Protein AF-A0A563W325-F1 (afdb_monomer_lite)

Structure (mmCIF, N/CA/C/O backbone):
data_AF-A0A563W325-F1
#
_entry.id   AF-A0A563W325-F1
#
loop_
_atom_site.group_PDB
_atom_site.id
_atom_site.type_symbol
_atom_site.label_atom_id
_atom_site.label_alt_id
_atom_site.label_comp_id
_atom_site.label_asym_id
_atom_site.label_entity_id
_atom_site.label_seq_id
_atom_site.pdbx_PDB_ins_code
_atom_site.Cartn_x
_atom_site.Cartn_y
_atom_site.Cartn_z
_atom_site.occupancy
_atom_site.B_iso_or_equiv
_atom_site.auth_seq_id
_atom_site.auth_comp_id
_atom_site.auth_asym_id
_atom_site.auth_atom_id
_atom_site.pdbx_PDB_model_num
ATOM 1 N N . MET A 1 1 ? 19.792 -27.790 6.513 1.00 76.44 1 MET A N 1
ATOM 2 C CA . MET A 1 1 ? 19.371 -27.644 7.933 1.00 76.44 1 MET A CA 1
ATOM 3 C C . MET A 1 1 ? 17.947 -28.186 8.114 1.00 76.44 1 MET A C 1
ATOM 5 O O . MET A 1 1 ? 17.279 -28.364 7.105 1.00 76.44 1 MET A O 1
ATOM 9 N N . PHE A 1 2 ? 17.485 -28.473 9.342 1.00 84.38 2 PHE A N 1
ATOM 10 C CA . PHE A 1 2 ? 16.088 -28.865 9.609 1.00 84.38 2 PHE A CA 1
ATOM 11 C C . PHE A 1 2 ? 15.359 -27.809 10.449 1.00 84.38 2 PHE A C 1
ATOM 13 O O . PHE A 1 2 ? 15.937 -27.273 11.396 1.00 84.38 2 PHE A O 1
ATOM 20 N N . PHE A 1 3 ? 14.090 -27.552 10.127 1.00 85.94 3 PHE A N 1
ATOM 21 C CA . PHE A 1 3 ? 13.253 -26.525 10.755 1.00 85.94 3 PHE A CA 1
ATOM 22 C C . PHE A 1 3 ? 11.962 -27.135 11.283 1.00 85.94 3 PHE A C 1
ATOM 24 O O . PHE A 1 3 ? 11.280 -27.853 10.560 1.00 85.94 3 PHE A O 1
ATOM 31 N N . ASN A 1 4 ? 11.581 -26.851 12.524 1.00 88.19 4 ASN A N 1
ATOM 32 C CA . ASN A 1 4 ? 10.280 -27.293 13.028 1.00 88.19 4 ASN A CA 1
ATOM 33 C C . ASN A 1 4 ? 9.125 -26.484 12.396 1.00 88.19 4 ASN A C 1
ATOM 35 O O . ASN A 1 4 ? 9.337 -25.465 11.743 1.00 88.19 4 ASN A O 1
ATOM 39 N N . SER A 1 5 ? 7.874 -26.894 12.629 1.00 86.44 5 SER A N 1
ATOM 40 C CA . SER A 1 5 ? 6.701 -26.227 12.028 1.00 86.44 5 SER A CA 1
ATOM 41 C C . SER A 1 5 ? 6.563 -24.734 12.372 1.00 86.44 5 SER A C 1
ATOM 43 O O . SER A 1 5 ? 6.086 -23.970 11.539 1.00 86.44 5 SER A O 1
ATOM 45 N N . LYS A 1 6 ? 6.986 -24.287 13.564 1.00 88.50 6 LYS A N 1
ATOM 46 C CA . LYS A 1 6 ? 6.944 -22.858 13.931 1.00 88.50 6 LYS A CA 1
ATOM 47 C C . LYS A 1 6 ? 8.026 -22.061 13.207 1.00 88.50 6 LYS A C 1
ATOM 49 O O . LYS A 1 6 ? 7.766 -20.949 12.754 1.00 88.50 6 LYS A O 1
ATOM 54 N N . GLU A 1 7 ? 9.221 -22.632 13.087 1.00 89.75 7 GLU A N 1
ATOM 55 C CA . GLU A 1 7 ? 10.321 -22.033 12.327 1.00 89.75 7 GLU A CA 1
ATOM 56 C C . GLU A 1 7 ? 9.954 -21.939 10.842 1.00 89.75 7 GLU A C 1
ATOM 58 O O . GLU A 1 7 ? 10.023 -20.854 10.275 1.00 89.75 7 GLU A O 1
ATOM 63 N N . ALA A 1 8 ? 9.458 -23.025 10.241 1.00 89.62 8 ALA A N 1
ATOM 64 C CA . ALA A 1 8 ? 9.031 -23.048 8.842 1.00 89.62 8 ALA A CA 1
ATOM 65 C C . ALA A 1 8 ? 7.929 -22.017 8.545 1.00 89.62 8 ALA A C 1
ATOM 67 O O . ALA A 1 8 ? 8.023 -21.288 7.559 1.00 89.62 8 ALA A O 1
ATOM 68 N N . ALA A 1 9 ? 6.927 -21.896 9.425 1.00 89.25 9 ALA A N 1
ATOM 69 C CA . ALA A 1 9 ? 5.876 -20.879 9.327 1.00 89.25 9 ALA A CA 1
ATOM 70 C C . ALA A 1 9 ? 6.456 -19.455 9.346 1.00 89.25 9 ALA A C 1
ATOM 72 O O . ALA A 1 9 ? 6.133 -18.625 8.501 1.00 89.25 9 ALA A O 1
ATOM 73 N N . THR A 1 10 ? 7.379 -19.192 10.273 1.00 89.94 10 THR A N 1
ATOM 74 C CA . THR A 1 10 ? 8.023 -17.878 10.426 1.00 89.94 10 THR A CA 1
ATOM 75 C C . THR A 1 10 ? 8.882 -17.510 9.213 1.00 89.94 10 THR A C 1
ATOM 77 O O . THR A 1 10 ? 8.867 -16.363 8.769 1.00 89.94 10 THR A O 1
ATOM 80 N N . ILE A 1 11 ? 9.626 -18.476 8.669 1.00 90.25 11 ILE A N 1
ATOM 81 C CA . ILE A 1 11 ? 10.543 -18.259 7.545 1.00 90.25 11 ILE A CA 1
ATOM 82 C C . ILE A 1 11 ? 9.772 -18.031 6.240 1.00 90.25 11 ILE A C 1
ATOM 84 O O . ILE A 1 11 ? 10.097 -17.119 5.480 1.00 90.25 11 ILE A O 1
ATOM 88 N N . THR A 1 12 ? 8.745 -18.845 5.989 1.00 89.44 12 THR A N 1
ATOM 89 C CA . THR A 1 12 ? 8.011 -18.845 4.713 1.00 89.44 12 THR A CA 1
ATOM 90 C C . THR A 1 12 ? 6.871 -17.832 4.677 1.00 89.44 12 THR A C 1
ATOM 92 O O . THR A 1 12 ? 6.481 -17.416 3.593 1.00 89.44 12 THR A O 1
ATOM 95 N N . GLY A 1 13 ? 6.352 -17.413 5.837 1.00 87.88 13 GLY A N 1
ATOM 96 C CA . GLY A 1 13 ? 5.132 -16.608 5.949 1.00 87.88 13 GLY A CA 1
ATOM 97 C C . GLY A 1 13 ? 3.847 -17.438 6.047 1.00 87.88 13 GLY A C 1
ATOM 98 O O . GLY A 1 13 ? 2.776 -16.874 6.255 1.00 87.88 13 GLY A O 1
ATOM 99 N N . CYS A 1 14 ? 3.936 -18.768 5.957 1.00 89.38 14 CYS A N 1
ATOM 100 C CA . CYS A 1 14 ? 2.781 -19.652 6.085 1.00 89.38 14 CYS A CA 1
ATOM 101 C C . CYS A 1 14 ? 2.236 -19.682 7.520 1.00 89.38 14 CYS A C 1
ATOM 103 O O . CYS A 1 14 ? 2.979 -19.669 8.500 1.00 89.38 14 CYS A O 1
ATOM 105 N N . THR A 1 15 ? 0.925 -19.851 7.665 1.00 89.31 15 THR A N 1
ATOM 106 C CA . THR A 1 15 ? 0.300 -20.192 8.949 1.00 89.31 15 THR A CA 1
ATOM 107 C C . THR A 1 15 ? 0.536 -21.663 9.306 1.00 89.31 15 THR A C 1
ATOM 109 O O . THR A 1 15 ? 0.674 -22.527 8.438 1.00 89.31 15 THR A O 1
ATOM 112 N N . LEU A 1 16 ? 0.495 -22.000 10.601 1.00 84.88 16 LEU A N 1
ATOM 113 C CA . LEU A 1 16 ? 0.600 -23.398 11.052 1.00 84.88 16 LEU A CA 1
ATOM 114 C C . LEU A 1 16 ? -0.499 -24.296 10.458 1.00 84.88 16 LEU A C 1
ATOM 116 O O . LEU A 1 16 ? -0.255 -25.472 10.193 1.00 84.88 16 LEU A O 1
ATOM 120 N N . ARG A 1 17 ? -1.693 -23.737 10.218 1.00 84.19 17 ARG A N 1
ATOM 121 C CA . ARG A 1 17 ? -2.815 -24.454 9.603 1.00 84.19 17 ARG A CA 1
ATOM 122 C C . ARG A 1 17 ? -2.556 -24.753 8.127 1.00 84.19 17 ARG A C 1
ATOM 124 O O . ARG A 1 17 ? -2.838 -25.866 7.697 1.00 84.19 17 ARG A O 1
ATOM 131 N N . GLN A 1 18 ? -1.983 -23.805 7.380 1.00 89.31 18 GLN A N 1
ATOM 132 C CA . GLN A 1 18 ? -1.550 -24.043 5.997 1.00 89.31 18 GLN A CA 1
ATOM 133 C C . GLN A 1 18 ? -0.506 -25.160 5.939 1.00 89.31 18 GLN A C 1
ATOM 135 O O . GLN A 1 18 ? -0.686 -26.112 5.189 1.00 89.31 18 GLN A O 1
ATOM 140 N N . LEU A 1 19 ? 0.516 -25.121 6.801 1.00 88.00 19 LEU A N 1
ATOM 141 C CA . LEU A 1 19 ? 1.545 -26.168 6.849 1.00 88.00 19 LEU A CA 1
ATOM 142 C C . LEU A 1 19 ? 0.989 -27.561 7.172 1.00 88.00 19 LEU A C 1
ATOM 144 O O . LEU A 1 19 ? 1.502 -28.564 6.677 1.00 88.00 19 LEU A O 1
ATOM 148 N N . GLN A 1 20 ? -0.027 -27.646 8.032 1.00 83.12 20 GLN A N 1
ATOM 149 C CA . GLN A 1 20 ? -0.707 -28.910 8.303 1.00 83.12 20 GLN A CA 1
ATOM 150 C C . GLN A 1 20 ? -1.493 -29.381 7.073 1.00 83.12 20 GLN A C 1
ATOM 152 O O . GLN A 1 20 ? -1.298 -30.505 6.618 1.00 83.12 20 GLN A O 1
ATOM 157 N N . TYR A 1 21 ? -2.338 -28.511 6.520 1.00 87.06 21 TYR A N 1
ATOM 158 C CA . TYR A 1 21 ? -3.203 -28.837 5.390 1.00 87.06 21 TYR A CA 1
ATOM 159 C C . TYR A 1 21 ? -2.402 -29.252 4.146 1.00 87.06 21 TYR A C 1
ATOM 161 O O . TYR A 1 21 ? -2.703 -30.261 3.518 1.00 87.06 21 TYR A O 1
ATOM 169 N N . TRP A 1 22 ? -1.330 -28.531 3.815 1.00 92.25 22 TRP A N 1
ATOM 170 C CA . TRP A 1 22 ? -0.494 -28.823 2.645 1.00 92.25 22 TRP A CA 1
ATOM 171 C C . TRP A 1 22 ? 0.265 -30.142 2.772 1.00 92.25 22 TRP A C 1
ATOM 173 O O . TRP A 1 22 ? 0.494 -30.818 1.773 1.00 92.25 22 TRP A O 1
ATOM 183 N N . ARG A 1 23 ? 0.591 -30.552 3.999 1.00 86.56 23 ARG A N 1
ATOM 184 C CA . ARG A 1 23 ? 1.178 -31.865 4.279 1.00 86.56 23 ARG A CA 1
ATOM 185 C C . ARG A 1 23 ? 0.163 -32.988 4.113 1.00 86.56 23 ARG A C 1
ATOM 187 O O . ARG A 1 23 ? 0.471 -33.993 3.486 1.00 86.56 23 ARG A O 1
ATOM 194 N N . GLU A 1 24 ? -1.052 -32.804 4.630 1.00 83.38 24 GLU A N 1
ATOM 195 C CA . GLU A 1 24 ? -2.164 -33.750 4.440 1.00 83.38 24 GLU A CA 1
ATOM 196 C C . GLU A 1 24 ? -2.524 -33.918 2.955 1.00 83.38 24 GLU A C 1
ATOM 198 O O . GLU A 1 24 ? -2.957 -34.990 2.541 1.00 83.38 24 GLU A O 1
ATOM 203 N N . LYS A 1 25 ? -2.310 -32.872 2.148 1.00 86.56 25 LYS A N 1
ATOM 204 C CA . LYS A 1 25 ? -2.499 -32.879 0.691 1.00 86.56 25 LYS A CA 1
ATOM 205 C C . LYS A 1 25 ? -1.260 -33.286 -0.115 1.00 86.56 25 LYS A C 1
ATOM 207 O O . LYS A 1 25 ? -1.350 -33.328 -1.334 1.00 86.56 25 LYS A O 1
ATOM 212 N N . GLY A 1 26 ? -0.136 -33.599 0.532 1.00 84.50 26 GLY A N 1
ATOM 213 C CA . GLY A 1 26 ? 1.071 -34.100 -0.137 1.00 84.50 26 GLY A CA 1
ATOM 214 C C . GLY A 1 26 ? 1.904 -33.056 -0.891 1.00 84.50 26 GLY A C 1
ATOM 215 O O . GLY A 1 26 ? 2.835 -33.436 -1.589 1.00 84.50 26 GLY A O 1
ATOM 216 N N . VAL A 1 27 ? 1.630 -31.756 -0.730 1.00 84.69 27 VAL A N 1
ATOM 217 C CA . VAL A 1 27 ? 2.386 -30.667 -1.388 1.00 84.69 27 VAL A CA 1
ATOM 218 C C . VAL A 1 27 ? 3.845 -30.642 -0.919 1.00 84.69 27 VAL A C 1
ATOM 220 O O . VAL A 1 27 ? 4.765 -30.374 -1.690 1.00 84.69 27 VAL A O 1
ATOM 223 N N . VAL A 1 28 ? 4.050 -30.924 0.371 1.00 81.62 28 VAL A N 1
ATOM 224 C CA . VAL A 1 28 ? 5.362 -31.065 1.004 1.00 81.62 28 VAL A CA 1
ATOM 225 C C . VAL A 1 28 ? 5.306 -32.256 1.953 1.00 81.62 28 VAL A C 1
ATOM 227 O O . VAL A 1 28 ? 4.466 -32.289 2.858 1.00 81.62 28 VAL A O 1
ATOM 230 N N . VAL A 1 29 ? 6.202 -33.225 1.755 1.00 74.19 29 VAL A N 1
ATOM 231 C CA . VAL A 1 29 ? 6.312 -34.430 2.588 1.00 74.19 29 VAL A CA 1
ATOM 232 C C . VAL A 1 29 ? 7.607 -34.342 3.412 1.00 74.19 29 VAL A C 1
ATOM 234 O O . VAL A 1 29 ? 8.683 -34.615 2.886 1.00 74.19 29 VAL A O 1
ATOM 237 N N . PRO A 1 30 ? 7.530 -33.927 4.688 1.00 64.38 30 PRO A N 1
ATOM 238 C CA . PRO A 1 30 ? 8.704 -33.714 5.531 1.00 64.38 30 PRO A CA 1
ATOM 239 C C . PRO A 1 30 ? 9.444 -35.023 5.849 1.00 64.38 30 PRO A C 1
ATOM 241 O O . PRO A 1 30 ? 8.833 -36.073 6.027 1.00 64.38 30 PRO A O 1
ATOM 244 N N . THR A 1 31 ? 10.772 -34.948 5.947 1.00 60.09 31 THR A N 1
ATOM 245 C CA . THR A 1 31 ? 11.681 -36.102 5.788 1.00 60.09 31 THR A CA 1
ATOM 246 C C . THR A 1 31 ? 11.890 -36.976 7.039 1.00 60.09 31 THR A C 1
ATOM 248 O O . THR A 1 31 ? 12.531 -38.018 6.932 1.00 60.09 31 THR A O 1
ATOM 251 N N . VAL A 1 32 ? 11.397 -36.607 8.233 1.00 54.53 32 VAL A N 1
ATOM 252 C CA . VAL A 1 32 ? 11.633 -37.392 9.469 1.00 54.53 32 VAL A CA 1
ATOM 253 C C . VAL A 1 32 ? 10.373 -37.519 10.331 1.00 54.53 32 VAL A C 1
ATOM 255 O O . VAL A 1 32 ? 9.931 -36.543 10.936 1.00 54.53 32 VAL A O 1
ATOM 258 N N . ASP A 1 33 ? 9.864 -38.749 10.448 1.00 44.62 33 ASP A N 1
ATOM 259 C CA . ASP A 1 33 ? 8.904 -39.180 11.471 1.00 44.62 33 ASP A CA 1
ATOM 260 C C . ASP A 1 33 ? 9.676 -39.765 12.667 1.00 44.62 33 ASP A C 1
ATOM 262 O O . ASP A 1 33 ? 10.185 -40.884 12.617 1.00 44.62 33 ASP A O 1
ATOM 266 N N . ALA A 1 34 ? 9.780 -39.023 13.772 1.00 40.25 34 ALA A N 1
ATOM 267 C CA . ALA A 1 34 ? 10.269 -39.598 15.023 1.00 40.25 34 ALA A CA 1
ATOM 268 C C . ALA A 1 34 ? 9.132 -40.394 15.689 1.00 40.25 34 ALA A C 1
ATOM 270 O O . ALA A 1 34 ? 8.145 -39.827 16.161 1.00 40.25 34 ALA A O 1
ATOM 271 N N . THR A 1 35 ? 9.266 -41.719 15.727 1.00 42.12 35 THR A N 1
ATOM 272 C CA . THR A 1 35 ? 8.334 -42.646 16.380 1.00 42.12 35 THR A CA 1
ATOM 273 C C . THR A 1 35 ? 8.244 -42.373 17.887 1.00 42.12 35 THR A C 1
ATOM 275 O O . THR A 1 35 ? 9.104 -42.787 18.662 1.00 42.12 35 THR A O 1
ATOM 278 N N . GLY A 1 36 ? 7.188 -41.680 18.317 1.00 38.97 36 GLY A N 1
ATOM 279 C CA . GLY A 1 36 ? 6.878 -41.394 19.720 1.00 38.97 36 GLY A CA 1
ATOM 280 C C . GLY A 1 36 ? 5.625 -40.522 19.835 1.00 38.97 36 GLY A C 1
ATOM 281 O O . GLY A 1 36 ? 5.270 -39.834 18.886 1.00 38.97 36 GLY A O 1
ATOM 282 N N . ARG A 1 37 ? 4.921 -40.560 20.976 1.00 40.62 37 ARG A N 1
ATOM 283 C CA . ARG A 1 37 ? 3.548 -40.027 21.202 1.00 40.62 37 ARG A CA 1
ATOM 284 C C . ARG A 1 37 ? 3.355 -38.496 21.054 1.00 40.62 37 ARG A C 1
ATOM 286 O O . ARG A 1 37 ? 2.342 -37.968 21.497 1.00 40.62 37 ARG A O 1
ATOM 293 N N . GLY A 1 38 ? 4.273 -37.793 20.392 1.00 45.91 38 GLY A N 1
ATOM 294 C CA . GLY A 1 38 ? 4.117 -36.425 19.899 1.00 45.91 38 GLY A CA 1
ATOM 295 C C . GLY A 1 38 ? 4.854 -36.278 18.565 1.00 45.91 38 GLY A C 1
ATOM 296 O O . GLY A 1 38 ? 6.080 -36.330 18.537 1.00 45.91 38 GLY A O 1
ATOM 297 N N . ARG A 1 39 ? 4.116 -36.135 17.454 1.00 55.19 39 ARG A N 1
ATOM 298 C CA . ARG A 1 39 ? 4.682 -36.028 16.096 1.00 55.19 39 ARG A CA 1
ATOM 299 C C . ARG A 1 39 ? 5.432 -34.701 15.929 1.00 55.19 39 ARG A C 1
ATOM 301 O O . ARG A 1 39 ? 4.818 -33.675 15.641 1.00 55.19 39 ARG A O 1
ATOM 308 N N . SER A 1 40 ? 6.749 -34.713 16.105 1.00 59.94 40 SER A N 1
ATOM 309 C CA . SER A 1 40 ? 7.615 -33.584 15.747 1.00 59.94 40 SER A CA 1
ATOM 310 C C . SER A 1 40 ? 7.905 -33.630 14.252 1.00 59.94 40 SER A C 1
ATOM 312 O O . SER A 1 40 ? 8.486 -34.598 13.778 1.00 59.94 40 SER A O 1
ATOM 314 N N . VAL A 1 41 ? 7.492 -32.594 13.518 1.00 74.50 41 VAL A N 1
ATOM 315 C CA . VAL A 1 41 ? 7.656 -32.517 12.060 1.00 74.50 41 VAL A CA 1
ATOM 316 C C . VAL A 1 41 ? 8.676 -31.457 11.676 1.00 74.50 41 VAL A C 1
ATOM 318 O O . VAL A 1 41 ? 8.581 -30.313 12.139 1.00 74.50 41 VAL A O 1
ATOM 321 N N . PHE A 1 42 ? 9.606 -31.856 10.807 1.00 83.38 42 PHE A N 1
ATOM 322 C CA . PHE A 1 42 ? 10.752 -31.064 10.378 1.00 83.38 42 PHE A CA 1
ATOM 323 C C . PHE A 1 42 ? 10.786 -30.858 8.863 1.00 83.38 42 PHE A C 1
ATOM 325 O O . PHE A 1 42 ? 10.540 -31.792 8.110 1.00 83.38 42 PHE A O 1
ATOM 332 N N . TYR A 1 43 ? 11.143 -29.649 8.443 1.00 86.00 43 TYR A N 1
ATOM 333 C CA . TYR A 1 43 ? 11.256 -29.213 7.054 1.00 86.00 43 TYR A CA 1
ATOM 334 C C . TYR A 1 43 ? 12.725 -28.991 6.695 1.00 86.00 43 TYR A C 1
ATOM 336 O O . TYR A 1 43 ? 13.497 -28.497 7.520 1.00 86.00 43 TYR A O 1
ATOM 344 N N . THR A 1 44 ? 13.104 -29.349 5.477 1.00 87.88 44 THR A N 1
ATOM 345 C CA . THR A 1 44 ? 14.393 -29.040 4.846 1.00 87.88 44 THR A CA 1
ATOM 346 C C . THR A 1 44 ? 14.375 -27.647 4.212 1.00 87.88 44 THR A C 1
ATOM 348 O O . THR A 1 44 ? 13.336 -26.996 4.156 1.00 87.88 44 THR A O 1
ATOM 351 N N . GLU A 1 45 ? 15.515 -27.160 3.720 1.00 86.00 45 GLU A N 1
ATOM 352 C CA . GLU A 1 45 ? 15.554 -25.901 2.956 1.00 86.00 45 GLU A CA 1
ATOM 353 C C . GLU A 1 45 ? 14.746 -26.005 1.653 1.00 86.00 45 GLU A C 1
ATOM 355 O O . GLU A 1 45 ? 14.006 -25.081 1.323 1.00 86.00 45 GLU A O 1
ATOM 360 N N . ASP A 1 46 ? 14.791 -27.158 0.989 1.00 89.06 46 ASP A N 1
ATOM 361 C CA . ASP A 1 46 ? 14.026 -27.458 -0.226 1.00 89.06 46 ASP A CA 1
ATOM 362 C C . ASP A 1 46 ? 12.510 -27.399 0.021 1.00 89.06 46 ASP A C 1
ATOM 364 O O . ASP A 1 46 ? 11.734 -26.858 -0.782 1.00 89.06 46 ASP A O 1
ATOM 368 N N . ASP A 1 47 ? 12.085 -27.890 1.188 1.00 90.62 47 ASP A N 1
ATOM 369 C CA . ASP A 1 47 ? 10.705 -27.763 1.640 1.00 90.62 47 ASP A CA 1
ATOM 370 C C . ASP A 1 47 ? 10.327 -26.289 1.818 1.00 90.62 47 ASP A C 1
ATOM 372 O O . ASP A 1 47 ? 9.266 -25.872 1.357 1.00 90.62 47 ASP A O 1
ATOM 376 N N . LEU A 1 48 ? 11.195 -25.469 2.425 1.00 92.00 48 LEU A N 1
ATOM 377 C CA . LEU A 1 48 ? 10.938 -24.033 2.590 1.00 92.00 48 LEU A CA 1
ATOM 378 C C . LEU A 1 48 ? 10.819 -23.305 1.244 1.00 92.00 48 LEU A C 1
ATOM 380 O O . LEU A 1 48 ? 9.960 -22.435 1.112 1.00 92.00 48 LEU A O 1
ATOM 384 N N . VAL A 1 49 ? 11.619 -23.674 0.236 1.00 91.50 49 VAL A N 1
ATOM 385 C CA . VAL A 1 49 ? 11.496 -23.127 -1.129 1.00 91.50 49 VAL A CA 1
ATOM 386 C C . VAL A 1 49 ? 10.131 -23.475 -1.719 1.00 91.50 49 VAL A C 1
ATOM 388 O O . VAL A 1 49 ? 9.428 -22.586 -2.199 1.00 91.50 49 VAL A O 1
ATOM 391 N N . SER A 1 50 ? 9.713 -24.739 -1.613 1.00 94.00 50 SER A N 1
ATOM 392 C CA . SER A 1 50 ? 8.399 -25.187 -2.097 1.00 94.00 50 SER A CA 1
ATOM 393 C C . SER A 1 50 ? 7.249 -24.451 -1.400 1.00 94.00 50 SER A C 1
ATOM 395 O O . SER A 1 50 ? 6.324 -23.975 -2.056 1.00 94.00 50 SER A O 1
ATOM 397 N N . LEU A 1 51 ? 7.330 -24.307 -0.074 1.00 94.06 51 LEU A N 1
ATOM 398 C CA . LEU A 1 51 ? 6.348 -23.584 0.734 1.00 94.06 51 LEU A CA 1
ATOM 399 C C . LEU A 1 51 ? 6.278 -22.098 0.365 1.00 94.06 51 LEU A C 1
ATOM 401 O O . LEU A 1 51 ? 5.185 -21.547 0.278 1.00 94.06 51 LEU A O 1
ATOM 405 N N . SER A 1 52 ? 7.417 -21.444 0.126 1.00 93.12 52 SER A N 1
ATOM 406 C CA . SER A 1 52 ? 7.447 -20.032 -0.269 1.00 93.12 52 SER A CA 1
ATOM 407 C C . SER A 1 52 ? 6.932 -19.788 -1.683 1.00 93.12 52 SER A C 1
ATOM 409 O O . SER A 1 52 ? 6.312 -18.755 -1.916 1.00 93.12 52 SER A O 1
ATOM 411 N N . VAL A 1 53 ? 7.148 -20.718 -2.616 1.00 92.31 53 VAL A N 1
ATOM 412 C CA . VAL A 1 53 ? 6.524 -20.634 -3.945 1.00 92.31 53 VAL A CA 1
ATOM 413 C C . VAL A 1 53 ? 5.010 -20.809 -3.829 1.00 92.31 53 VAL A C 1
ATOM 415 O O . VAL A 1 53 ? 4.279 -19.990 -4.373 1.00 92.31 53 VAL A O 1
ATOM 418 N N . MET A 1 54 ? 4.525 -21.787 -3.056 1.00 94.94 54 MET A N 1
ATOM 419 C CA . MET A 1 54 ? 3.085 -21.946 -2.792 1.00 94.94 54 MET A CA 1
ATOM 420 C C . MET A 1 54 ? 2.461 -20.700 -2.161 1.00 94.94 54 MET A C 1
ATOM 422 O O . MET A 1 54 ? 1.413 -20.245 -2.609 1.00 94.94 54 MET A O 1
ATOM 426 N N . GLU A 1 55 ? 3.105 -20.139 -1.134 1.00 93.50 55 GLU A N 1
ATOM 427 C CA . GLU A 1 55 ? 2.647 -18.913 -0.471 1.00 93.50 55 GLU A CA 1
ATOM 428 C C . GLU A 1 55 ? 2.546 -17.754 -1.460 1.00 93.50 55 GLU A C 1
ATOM 430 O O . GLU A 1 55 ? 1.520 -17.080 -1.506 1.00 93.50 55 GLU A O 1
ATOM 435 N N . TYR A 1 56 ? 3.568 -17.583 -2.302 1.00 90.94 56 TYR A N 1
ATOM 436 C CA . TYR A 1 56 ? 3.576 -16.566 -3.343 1.00 90.94 56 TYR A CA 1
ATOM 437 C C . TYR A 1 56 ? 2.426 -16.753 -4.343 1.00 90.94 56 TYR A C 1
ATOM 439 O O . TYR A 1 56 ? 1.682 -15.806 -4.588 1.00 90.94 56 TYR A O 1
ATOM 447 N N . LEU A 1 57 ? 2.245 -17.961 -4.885 1.00 89.75 57 LEU A N 1
ATOM 448 C CA . LEU A 1 57 ? 1.217 -18.253 -5.890 1.00 89.75 57 LEU A CA 1
ATOM 449 C C . LEU A 1 57 ? -0.201 -18.018 -5.358 1.00 89.75 57 LEU A C 1
ATOM 451 O O . LEU A 1 57 ? -1.012 -17.384 -6.028 1.00 89.75 57 LEU A O 1
ATOM 455 N N . LEU A 1 58 ? -0.473 -18.447 -4.126 1.00 90.31 58 LEU A N 1
ATOM 456 C CA . LEU A 1 58 ? -1.750 -18.183 -3.462 1.00 90.31 58 LEU A CA 1
ATOM 457 C C . LEU A 1 58 ? -1.948 -16.686 -3.194 1.00 90.31 58 LEU A C 1
ATOM 459 O O . LEU A 1 58 ? -3.036 -16.158 -3.400 1.00 90.31 58 LEU A O 1
ATOM 463 N N . SER A 1 59 ? -0.893 -15.976 -2.774 1.00 84.81 59 SER A N 1
ATOM 464 C CA . SER A 1 59 ? -0.956 -14.521 -2.564 1.00 84.81 59 SER A CA 1
ATOM 465 C C . SER A 1 59 ? -1.195 -13.736 -3.859 1.00 84.81 59 SER A C 1
ATOM 467 O O . SER A 1 59 ? -1.727 -12.630 -3.816 1.00 84.81 59 SER A O 1
ATOM 469 N N . ALA A 1 60 ? -0.829 -14.319 -5.004 1.00 83.50 60 ALA A N 1
ATOM 470 C CA . ALA A 1 60 ? -1.066 -13.765 -6.330 1.00 83.50 60 ALA A CA 1
ATOM 471 C C . ALA A 1 60 ? -2.493 -14.029 -6.852 1.00 83.50 60 ALA A C 1
ATOM 473 O O . ALA A 1 60 ? -2.820 -13.589 -7.952 1.00 83.50 60 ALA A O 1
ATOM 474 N N . GLY A 1 61 ? -3.339 -14.711 -6.070 1.00 83.81 61 GLY A N 1
ATOM 475 C CA . GLY A 1 61 ? -4.753 -14.932 -6.378 1.00 83.81 61 GLY A CA 1
ATOM 476 C C . GLY A 1 61 ? -5.073 -16.276 -7.030 1.00 83.81 61 GLY A C 1
ATOM 477 O O . GLY A 1 61 ? -6.220 -16.476 -7.420 1.00 83.81 61 GLY A O 1
ATOM 478 N N . LEU A 1 62 ? -4.104 -17.193 -7.142 1.00 86.88 62 LEU A N 1
ATOM 479 C CA . LEU A 1 62 ? -4.383 -18.562 -7.584 1.00 86.88 62 LEU A CA 1
ATOM 480 C C . LEU A 1 62 ? -5.096 -19.351 -6.490 1.00 86.88 62 LEU A C 1
ATOM 482 O O . LEU A 1 62 ? -4.806 -19.189 -5.300 1.00 86.88 62 LEU A O 1
ATOM 486 N N . ASP A 1 63 ? -5.988 -20.252 -6.894 1.00 90.94 63 ASP A N 1
ATOM 487 C CA . ASP A 1 63 ? -6.567 -21.205 -5.960 1.00 90.94 63 ASP A CA 1
ATOM 488 C C . ASP A 1 63 ? -5.552 -22.288 -5.538 1.00 90.94 63 ASP A C 1
ATOM 490 O O . ASP A 1 63 ? -4.397 -22.337 -5.972 1.00 90.94 63 ASP A O 1
ATOM 494 N N . PHE A 1 64 ? -5.968 -23.174 -4.632 1.00 91.62 64 PHE A N 1
ATOM 495 C CA . PHE A 1 64 ? -5.081 -24.211 -4.114 1.00 91.62 64 PHE A CA 1
ATOM 496 C C . PHE A 1 64 ? -4.605 -25.214 -5.179 1.00 91.62 64 PHE A C 1
ATOM 498 O O . PHE A 1 64 ? -3.433 -25.582 -5.163 1.00 91.62 64 PHE A O 1
ATOM 505 N N . GLN A 1 65 ? -5.480 -25.678 -6.076 1.00 90.75 65 GLN A N 1
ATOM 506 C CA . GLN A 1 65 ? -5.110 -26.654 -7.111 1.00 90.75 65 GLN A CA 1
ATOM 507 C C . GLN A 1 65 ? -4.222 -26.012 -8.174 1.00 90.75 65 GLN A C 1
ATOM 509 O O . GLN A 1 65 ? -3.251 -26.615 -8.633 1.00 90.75 65 GLN A O 1
ATOM 514 N N . GLU A 1 66 ? -4.518 -24.764 -8.507 1.00 91.44 66 GLU A N 1
ATOM 515 C CA . GLU A 1 66 ? -3.726 -23.939 -9.404 1.00 91.44 66 GLU A CA 1
ATOM 516 C C . GLU A 1 66 ? -2.319 -23.684 -8.864 1.00 91.44 66 GLU A C 1
ATOM 518 O O . GLU A 1 66 ? -1.336 -23.881 -9.578 1.00 91.44 66 GLU A O 1
ATOM 523 N N . ALA A 1 67 ? -2.200 -23.316 -7.586 1.00 92.81 67 ALA A N 1
ATOM 524 C CA . ALA A 1 67 ? -0.908 -23.107 -6.944 1.00 92.81 67 ALA A CA 1
ATOM 525 C C . ALA A 1 67 ? -0.076 -24.400 -6.883 1.00 92.81 67 ALA A C 1
ATOM 527 O O . ALA A 1 67 ? 1.128 -24.362 -7.143 1.00 92.81 67 ALA A O 1
ATOM 528 N N . VAL A 1 68 ? -0.706 -25.548 -6.593 1.00 93.31 68 VAL A N 1
ATOM 529 C CA . VAL A 1 68 ? -0.032 -26.860 -6.627 1.00 93.31 68 VAL A CA 1
ATOM 530 C C . VAL A 1 68 ? 0.461 -27.175 -8.038 1.00 93.31 68 VAL A C 1
ATOM 532 O O . VAL A 1 68 ? 1.637 -27.488 -8.215 1.00 93.31 68 VAL A O 1
ATOM 535 N N . SER A 1 69 ? -0.401 -27.013 -9.043 1.00 91.25 69 SER A N 1
ATOM 536 C CA . SER A 1 69 ? -0.053 -27.250 -10.449 1.00 91.25 69 SER A CA 1
ATOM 537 C C . SER A 1 69 ? 1.088 -26.336 -10.907 1.00 91.25 69 SER A C 1
ATOM 539 O O . SER A 1 69 ? 2.022 -26.785 -11.568 1.00 91.25 69 SER A O 1
ATOM 541 N N . GLY A 1 70 ? 1.062 -25.064 -10.497 1.00 91.06 70 GLY A N 1
ATOM 542 C CA . GLY A 1 70 ? 2.128 -24.102 -10.761 1.00 91.06 70 GLY A CA 1
ATOM 543 C C . GLY A 1 70 ? 3.453 -24.500 -10.110 1.00 91.06 70 GLY A C 1
ATOM 544 O O . GLY A 1 70 ? 4.488 -24.489 -10.773 1.00 91.06 70 GLY A O 1
ATOM 545 N N . LEU A 1 71 ? 3.442 -24.915 -8.838 1.00 93.31 71 LEU A N 1
ATOM 546 C CA . LEU A 1 71 ? 4.642 -25.414 -8.158 1.00 93.31 71 LEU A CA 1
ATOM 547 C C . LEU A 1 71 ? 5.241 -26.627 -8.885 1.00 93.31 71 LEU A C 1
ATOM 549 O O . LEU A 1 71 ? 6.456 -26.688 -9.080 1.00 93.31 71 LEU A O 1
ATOM 553 N N . GLU A 1 72 ? 4.409 -27.596 -9.263 1.00 92.06 72 GLU A N 1
ATOM 554 C CA . GLU A 1 72 ? 4.847 -28.804 -9.967 1.00 92.06 72 GLU A CA 1
ATOM 555 C C . GLU A 1 72 ? 5.415 -28.485 -11.352 1.00 92.06 72 GLU A C 1
ATOM 557 O O . GLU A 1 72 ? 6.469 -29.012 -11.717 1.00 92.06 72 GLU A O 1
ATOM 562 N N . ALA A 1 73 ? 4.772 -27.580 -12.093 1.00 90.94 73 ALA A N 1
ATOM 563 C CA . ALA A 1 73 ? 5.258 -27.116 -13.386 1.00 90.94 73 ALA A CA 1
ATOM 564 C C . ALA A 1 73 ? 6.643 -26.465 -13.262 1.00 90.94 73 ALA A C 1
ATOM 566 O O . ALA A 1 73 ? 7.555 -26.821 -14.005 1.00 90.94 73 ALA A O 1
ATOM 567 N N . VAL A 1 74 ? 6.841 -25.595 -12.266 1.00 90.44 74 VAL A N 1
ATOM 568 C CA . VAL A 1 74 ? 8.131 -24.922 -12.047 1.00 90.44 74 VAL A CA 1
ATOM 569 C C . VAL A 1 74 ? 9.214 -25.924 -11.644 1.00 90.44 74 VAL A C 1
ATOM 571 O O . VAL A 1 74 ? 10.328 -25.858 -12.160 1.00 90.44 74 VAL A O 1
ATOM 574 N N . LYS A 1 75 ? 8.898 -26.890 -10.770 1.00 91.19 75 LYS A N 1
ATOM 575 C CA . LYS A 1 75 ? 9.826 -27.978 -10.403 1.00 91.19 75 LYS A CA 1
ATOM 576 C C . LYS A 1 75 ? 10.217 -28.843 -11.602 1.00 91.19 75 LYS A C 1
ATOM 578 O O . LYS A 1 75 ? 11.336 -29.344 -11.654 1.00 91.19 75 LYS A O 1
ATOM 583 N N . LYS A 1 76 ? 9.293 -29.046 -12.543 1.00 90.00 76 LYS A N 1
ATOM 584 C CA . LYS A 1 76 ? 9.531 -29.819 -13.765 1.00 90.00 76 LYS A CA 1
ATOM 585 C C . LYS A 1 76 ? 10.385 -29.049 -14.774 1.00 90.00 76 LYS A C 1
ATOM 587 O O . LYS A 1 76 ? 11.234 -29.653 -15.422 1.00 90.00 76 LYS A O 1
ATOM 592 N N . GLU A 1 77 ? 10.143 -27.751 -14.928 1.00 88.69 77 GLU A N 1
ATOM 593 C CA . GLU A 1 77 ? 10.842 -26.901 -15.897 1.00 88.69 77 GLU A CA 1
ATOM 594 C C . GLU A 1 77 ? 12.243 -26.481 -15.424 1.00 88.69 77 GLU A C 1
ATOM 596 O O . GLU A 1 77 ? 13.144 -26.285 -16.242 1.00 88.69 77 GLU A O 1
ATOM 601 N N . GLU A 1 78 ? 12.455 -26.386 -14.109 1.00 87.50 78 GLU A N 1
ATOM 602 C CA . GLU A 1 78 ? 13.737 -26.017 -13.512 1.00 87.50 78 GLU A CA 1
ATOM 603 C C . GLU A 1 78 ? 14.304 -27.140 -12.629 1.00 87.50 78 GLU A C 1
ATOM 605 O O . GLU A 1 78 ? 14.001 -27.205 -11.436 1.00 87.50 78 GLU A O 1
ATOM 610 N N . PRO A 1 79 ? 15.178 -28.008 -13.175 1.00 83.69 79 PRO A N 1
ATOM 611 C CA . PRO A 1 79 ? 15.847 -29.053 -12.403 1.00 83.69 79 PRO A CA 1
ATOM 612 C C . PRO A 1 79 ? 16.675 -28.510 -11.231 1.00 83.69 79 PRO A C 1
ATOM 614 O O . PRO A 1 79 ? 16.841 -29.199 -10.225 1.00 83.69 79 PRO A O 1
ATOM 617 N N . GLU A 1 80 ? 17.167 -27.269 -11.326 1.00 83.88 80 GLU A N 1
ATOM 618 C CA . GLU A 1 80 ? 17.872 -26.582 -10.243 1.00 83.88 80 GLU A CA 1
ATOM 619 C C . GLU A 1 80 ? 16.940 -25.712 -9.381 1.00 83.88 80 GLU A C 1
ATOM 621 O O . GLU A 1 80 ? 17.373 -24.719 -8.800 1.00 83.88 80 GLU A O 1
ATOM 626 N N . PHE A 1 81 ? 15.653 -26.059 -9.263 1.00 84.25 81 PHE A N 1
ATOM 627 C CA . PHE A 1 81 ? 14.647 -25.285 -8.517 1.00 84.25 81 PHE A CA 1
ATOM 628 C C . PHE A 1 81 ? 15.111 -24.886 -7.102 1.00 84.25 81 PHE A C 1
ATOM 630 O O . PHE A 1 81 ? 14.863 -23.772 -6.626 1.00 84.25 81 PHE A O 1
ATOM 637 N N . PHE A 1 82 ? 15.848 -25.782 -6.447 1.00 86.00 82 PHE A N 1
ATOM 638 C CA . PHE A 1 82 ? 16.373 -25.598 -5.097 1.00 86.00 82 PHE A CA 1
ATOM 639 C C . PHE A 1 82 ? 17.716 -24.845 -5.039 1.00 86.00 82 PHE A C 1
ATOM 641 O O . PHE A 1 82 ? 18.159 -24.483 -3.952 1.00 86.00 82 PHE A O 1
ATOM 648 N N . ASN A 1 83 ? 18.358 -24.554 -6.178 1.00 81.94 83 ASN A N 1
ATOM 649 C CA . ASN A 1 83 ? 19.632 -23.840 -6.240 1.00 81.94 83 ASN A CA 1
ATOM 650 C C . ASN A 1 83 ? 19.439 -22.322 -6.019 1.00 81.94 83 ASN A C 1
ATOM 652 O O . ASN A 1 83 ? 18.834 -21.642 -6.855 1.00 81.94 83 ASN A O 1
ATOM 656 N N . PRO A 1 84 ? 20.021 -21.733 -4.956 1.00 73.88 84 PRO A N 1
ATOM 657 C CA . PRO A 1 84 ? 19.885 -20.303 -4.670 1.00 73.88 84 PRO A CA 1
ATOM 658 C C . PRO A 1 84 ? 20.555 -19.373 -5.690 1.00 73.88 84 PRO A C 1
ATOM 660 O O . PRO A 1 84 ? 20.306 -18.167 -5.667 1.00 73.88 84 PRO A O 1
ATOM 663 N N . SER A 1 85 ? 21.424 -19.903 -6.555 1.00 73.06 85 SER A N 1
ATOM 664 C CA . SER A 1 85 ? 22.125 -19.140 -7.593 1.00 73.06 85 SER A CA 1
ATOM 665 C C . SER A 1 85 ? 21.346 -19.008 -8.902 1.00 73.06 85 SER A C 1
ATOM 667 O O . SER A 1 85 ? 21.822 -18.314 -9.803 1.00 73.06 85 SER A O 1
ATOM 669 N N . GLN A 1 86 ? 20.165 -19.623 -9.025 1.00 73.12 86 GLN A N 1
ATOM 670 C CA . GLN A 1 86 ? 19.370 -19.504 -10.244 1.00 73.12 86 GLN A CA 1
ATOM 671 C C . GLN A 1 86 ? 18.943 -18.045 -10.489 1.00 73.12 86 GLN A C 1
ATOM 673 O O . GLN A 1 86 ? 18.778 -17.251 -9.556 1.00 73.12 86 GLN A O 1
ATOM 678 N N . THR A 1 87 ? 18.725 -17.696 -11.758 1.00 72.62 87 THR A N 1
ATOM 679 C CA . THR A 1 87 ? 18.250 -16.361 -12.161 1.00 72.62 87 THR A CA 1
ATOM 680 C C . THR A 1 87 ? 16.984 -16.368 -13.016 1.00 72.62 87 THR A C 1
ATOM 682 O O . THR A 1 87 ? 16.469 -15.281 -13.305 1.00 72.62 87 THR A O 1
ATOM 685 N N . LYS A 1 88 ? 16.471 -17.546 -13.406 1.00 73.69 88 LYS A N 1
ATOM 686 C CA . LYS A 1 88 ? 15.279 -17.654 -14.254 1.00 73.69 88 LYS A CA 1
ATOM 687 C C . LYS A 1 88 ? 14.051 -17.055 -13.583 1.00 73.69 88 LYS A C 1
ATOM 689 O O . LYS A 1 88 ? 13.835 -17.175 -12.371 1.00 73.69 88 LYS A O 1
ATOM 694 N N . LYS A 1 89 ? 13.236 -16.429 -14.417 1.00 84.44 89 LYS A N 1
ATOM 695 C CA . LYS A 1 89 ? 11.938 -15.875 -14.067 1.00 84.44 89 LYS A CA 1
ATOM 696 C C . LYS A 1 89 ? 10.899 -16.575 -14.924 1.00 84.44 89 LYS A C 1
ATOM 698 O O . LYS A 1 89 ? 11.151 -16.805 -16.101 1.00 84.44 89 LYS A O 1
ATOM 703 N N . PHE A 1 90 ? 9.751 -16.858 -14.340 1.00 86.81 90 PHE A N 1
ATOM 704 C CA . PHE A 1 90 ? 8.641 -17.510 -15.008 1.00 86.81 90 PHE A CA 1
ATOM 705 C C . PHE A 1 90 ? 7.429 -16.586 -15.034 1.00 86.81 90 PHE A C 1
ATOM 707 O O . PHE A 1 90 ? 7.257 -15.751 -14.143 1.00 86.81 90 PHE A O 1
ATOM 714 N N . SER A 1 91 ? 6.599 -16.725 -16.053 1.00 88.75 91 SER A N 1
ATOM 715 C CA . SER A 1 91 ? 5.254 -16.171 -16.125 1.00 88.75 91 SER A CA 1
ATOM 716 C C . SER A 1 91 ? 4.257 -17.314 -15.996 1.00 88.75 91 SER A C 1
ATOM 718 O O . SER A 1 91 ? 4.388 -18.347 -16.648 1.00 88.75 91 SER A O 1
ATOM 720 N N . ILE A 1 92 ? 3.254 -17.124 -15.146 1.00 88.81 92 ILE A N 1
ATOM 721 C CA . ILE A 1 92 ? 2.067 -17.974 -15.122 1.00 88.81 92 ILE A CA 1
ATOM 722 C C . ILE A 1 92 ? 0.929 -17.158 -15.715 1.00 88.81 92 ILE A C 1
ATOM 724 O O . ILE A 1 92 ? 0.648 -16.049 -15.257 1.00 88.81 92 ILE A O 1
ATOM 728 N N . SER A 1 93 ? 0.302 -17.698 -16.748 1.00 85.81 93 SER A N 1
ATOM 729 C CA . SER A 1 93 ? -0.803 -17.061 -17.461 1.00 85.81 93 SER A CA 1
ATOM 730 C C . SER A 1 93 ? -1.963 -18.033 -17.569 1.00 85.81 93 SER A C 1
ATOM 732 O O . SER A 1 93 ? -1.751 -19.242 -17.656 1.00 85.81 93 SER A O 1
ATOM 734 N N . ARG A 1 94 ? -3.188 -17.508 -17.551 1.00 82.75 94 ARG A N 1
ATOM 735 C CA . ARG A 1 94 ? -4.388 -18.311 -17.774 1.00 82.75 94 ARG A CA 1
ATOM 736 C C . ARG A 1 94 ? -4.724 -18.296 -19.262 1.00 82.75 94 ARG A C 1
ATOM 738 O O . ARG A 1 94 ? -4.747 -17.240 -19.886 1.00 82.75 94 ARG A O 1
ATOM 745 N N . ASN A 1 95 ? -4.967 -19.465 -19.833 1.00 75.69 95 ASN A N 1
ATOM 746 C CA . ASN A 1 95 ? -5.460 -19.593 -21.192 1.00 75.69 95 ASN A CA 1
ATOM 747 C C . ASN A 1 95 ? -6.950 -19.226 -21.223 1.00 75.69 95 ASN A C 1
ATOM 749 O O . ASN A 1 95 ? -7.760 -19.774 -20.480 1.00 75.69 95 ASN A O 1
ATOM 753 N N . LEU A 1 96 ? -7.317 -18.301 -22.107 1.00 71.38 96 LEU A N 1
ATOM 754 C CA . LEU A 1 96 ? -8.690 -17.817 -22.265 1.00 71.38 96 LEU A CA 1
ATOM 755 C C . LEU A 1 96 ? -9.690 -18.856 -22.762 1.00 71.38 96 LEU A C 1
ATOM 757 O O . LEU A 1 96 ? -10.892 -18.671 -22.597 1.00 71.38 96 LEU A O 1
ATOM 761 N N . THR A 1 97 ? -9.211 -19.887 -23.451 1.00 74.50 97 THR A N 1
ATOM 762 C CA . THR A 1 97 ? -10.085 -20.837 -24.147 1.00 74.50 97 THR A CA 1
ATOM 763 C C . THR A 1 97 ? -10.493 -22.021 -23.283 1.00 74.50 97 THR A C 1
ATOM 765 O O . THR A 1 97 ? -11.616 -22.499 -23.418 1.00 74.50 97 THR A O 1
ATOM 768 N N . ASP A 1 98 ? -9.613 -22.480 -22.396 1.00 78.31 98 ASP A N 1
ATOM 769 C CA . ASP A 1 98 ? -9.826 -23.669 -21.565 1.00 78.31 98 ASP A CA 1
ATOM 770 C C . ASP A 1 98 ? -9.576 -23.427 -20.066 1.00 78.31 98 ASP A C 1
ATOM 772 O O . ASP A 1 98 ? -9.595 -24.376 -19.285 1.00 78.31 98 ASP A O 1
ATOM 776 N N . GLU A 1 99 ? -9.343 -22.170 -19.668 1.00 73.75 99 GLU A N 1
ATOM 777 C CA . GLU A 1 99 ? -9.016 -21.732 -18.302 1.00 73.75 99 GLU A CA 1
ATOM 778 C C . GLU A 1 99 ? -7.772 -22.400 -17.689 1.00 73.75 99 GLU A C 1
ATOM 780 O O . GLU A 1 99 ? -7.484 -22.215 -16.505 1.00 73.75 99 GLU A O 1
ATOM 785 N N . SER A 1 100 ? -6.988 -23.137 -18.480 1.00 79.38 100 SER A N 1
ATOM 786 C CA . SER A 1 100 ? -5.788 -23.813 -17.995 1.00 79.38 100 SER A CA 1
ATOM 787 C C . SER A 1 100 ? -4.665 -22.821 -17.694 1.00 79.38 100 SER A C 1
ATOM 789 O O . SER A 1 100 ? -4.535 -21.774 -18.332 1.00 79.38 100 SER A O 1
ATOM 791 N N . LEU A 1 101 ? -3.822 -23.144 -16.712 1.00 83.50 101 LEU A N 1
ATOM 792 C CA . LEU A 1 101 ? -2.626 -22.359 -16.423 1.00 83.50 101 LEU A CA 1
ATOM 793 C C . LEU A 1 101 ? -1.448 -22.847 -17.260 1.00 83.50 101 LEU A C 1
ATOM 795 O O . LEU A 1 101 ? -1.113 -24.032 -17.266 1.00 83.50 101 LEU A O 1
ATOM 799 N N . THR A 1 102 ? -0.773 -21.906 -17.909 1.00 85.75 102 THR A N 1
ATOM 800 C CA . THR A 1 102 ? 0.470 -22.144 -18.638 1.00 85.75 102 THR A CA 1
ATOM 801 C C . THR A 1 102 ? 1.630 -21.494 -17.907 1.00 85.75 102 THR A C 1
ATOM 803 O O . THR A 1 102 ? 1.543 -20.328 -17.516 1.00 85.75 102 THR A O 1
ATOM 806 N N . LEU A 1 103 ? 2.719 -22.245 -17.762 1.00 88.69 103 LEU A N 1
ATOM 807 C CA . LEU A 1 103 ? 4.005 -21.741 -17.302 1.00 88.69 103 LEU A CA 1
ATOM 808 C C . LEU A 1 103 ? 4.882 -21.445 -18.523 1.00 88.69 103 LEU A C 1
ATOM 810 O O . LEU A 1 103 ? 4.951 -22.261 -19.442 1.00 88.69 103 LEU A O 1
ATOM 814 N N . GLY A 1 104 ? 5.532 -20.287 -18.530 1.00 87.00 104 GLY A N 1
ATOM 815 C CA . GLY A 1 104 ? 6.533 -19.931 -19.528 1.00 87.00 104 GLY A CA 1
ATOM 816 C C . GLY A 1 104 ? 7.678 -19.136 -18.918 1.00 87.00 104 GLY A C 1
ATOM 817 O O . GLY A 1 104 ? 7.614 -18.702 -17.766 1.00 87.00 104 GLY A O 1
ATOM 818 N N . GLU A 1 105 ? 8.738 -18.921 -19.692 1.00 85.00 105 GLU A N 1
ATOM 819 C CA . GLU A 1 105 ? 9.808 -18.010 -19.296 1.00 85.00 105 GLU A CA 1
ATOM 820 C C . GLU A 1 105 ? 9.301 -16.561 -19.330 1.00 85.00 105 GLU A C 1
ATOM 822 O O . GLU A 1 105 ? 8.624 -16.129 -20.263 1.00 85.00 105 GLU A O 1
ATOM 827 N N . TYR A 1 106 ? 9.613 -15.792 -18.289 1.00 82.56 106 TYR A N 1
ATOM 828 C CA . TYR A 1 106 ? 9.135 -14.420 -18.173 1.00 82.56 106 TYR A CA 1
ATOM 829 C C . TYR A 1 106 ? 9.888 -13.486 -19.121 1.00 82.56 106 TYR A C 1
ATOM 831 O O . TYR A 1 106 ? 11.087 -13.237 -18.947 1.00 82.56 106 TYR A O 1
ATOM 839 N N . TYR A 1 107 ? 9.142 -12.848 -20.019 1.00 78.81 107 TYR A N 1
ATOM 840 C CA . TYR A 1 107 ? 9.602 -11.729 -20.829 1.00 78.81 107 TYR A CA 1
ATOM 841 C C . TYR A 1 107 ? 8.695 -10.513 -20.608 1.00 78.81 107 TYR A C 1
ATOM 843 O O . TYR A 1 107 ? 7.472 -10.608 -20.679 1.00 78.81 107 TYR A O 1
ATOM 851 N N . LEU A 1 108 ? 9.293 -9.362 -20.280 1.00 71.94 108 LEU A N 1
ATOM 852 C CA . LEU A 1 108 ? 8.542 -8.167 -19.879 1.00 71.94 108 LEU A CA 1
ATOM 853 C C . LEU A 1 108 ? 7.616 -7.643 -20.998 1.00 71.94 108 LEU A C 1
ATOM 855 O O . LEU A 1 108 ? 6.458 -7.378 -20.685 1.00 71.94 108 LEU A O 1
ATOM 859 N N . PRO A 1 109 ? 8.051 -7.529 -22.270 1.00 78.44 109 PRO A N 1
ATOM 860 C CA . PRO A 1 109 ? 7.154 -7.141 -23.360 1.00 78.44 109 PRO A CA 1
ATOM 861 C C . PRO A 1 109 ? 5.948 -8.070 -23.536 1.00 78.44 109 PRO A C 1
ATOM 863 O O . PRO A 1 109 ? 4.834 -7.576 -23.677 1.00 78.44 109 PRO A O 1
ATOM 866 N N . ASP A 1 110 ? 6.136 -9.389 -23.444 1.00 77.75 110 ASP A N 1
ATOM 867 C CA . ASP A 1 110 ? 5.028 -10.351 -23.564 1.00 77.75 110 ASP A CA 1
ATOM 868 C C . ASP A 1 110 ? 4.054 -10.226 -22.389 1.00 77.75 110 ASP A C 1
ATOM 870 O O . ASP A 1 110 ? 2.837 -10.283 -22.566 1.00 77.75 110 ASP A O 1
ATOM 874 N N . ALA A 1 111 ? 4.578 -10.003 -21.179 1.00 76.50 111 ALA A N 1
ATOM 875 C CA . ALA A 1 111 ? 3.753 -9.765 -20.002 1.00 76.50 111 ALA A CA 1
ATOM 876 C C . ALA A 1 111 ? 2.925 -8.476 -20.133 1.00 76.50 111 ALA A C 1
ATOM 878 O O . ALA A 1 111 ? 1.750 -8.479 -19.775 1.00 76.50 111 ALA A O 1
ATOM 879 N N . ILE A 1 112 ? 3.512 -7.399 -20.669 1.00 72.62 112 ILE A N 1
ATOM 880 C CA . ILE A 1 112 ? 2.801 -6.140 -20.940 1.00 72.62 112 ILE A CA 1
ATOM 881 C C . ILE A 1 112 ? 1.697 -6.372 -21.974 1.00 72.62 112 ILE A C 1
ATOM 883 O O . ILE A 1 112 ? 0.545 -6.057 -21.692 1.00 72.62 112 ILE A O 1
ATOM 887 N N . ALA A 1 113 ? 2.015 -6.995 -23.112 1.00 77.56 113 ALA A N 1
ATOM 888 C CA . ALA A 1 113 ? 1.041 -7.275 -24.168 1.00 77.56 113 ALA A CA 1
ATOM 889 C C . ALA A 1 113 ? -0.131 -8.140 -23.667 1.00 77.56 113 ALA A C 1
ATOM 891 O O . ALA A 1 113 ? -1.291 -7.895 -24.000 1.00 77.56 113 ALA A O 1
ATOM 892 N N . SER A 1 114 ? 0.163 -9.130 -22.820 1.00 80.69 114 SER A N 1
ATOM 893 C CA . SER A 1 114 ? -0.851 -9.966 -22.177 1.00 80.69 114 SER A CA 1
ATOM 894 C C . SER A 1 114 ? -1.780 -9.126 -21.290 1.00 80.69 114 SER A C 1
ATOM 896 O O . SER A 1 114 ? -2.997 -9.136 -21.487 1.00 80.69 114 SER A O 1
ATOM 898 N N . VAL A 1 115 ? -1.224 -8.296 -20.402 1.00 80.00 115 VAL A N 1
ATOM 899 C CA . VAL A 1 115 ? -2.013 -7.419 -19.518 1.00 80.00 115 VAL A CA 1
ATOM 900 C C . VAL A 1 115 ? -2.840 -6.400 -20.308 1.00 80.00 115 VAL A C 1
ATOM 902 O O . VAL A 1 115 ? -4.009 -6.195 -19.987 1.00 80.00 115 VAL A O 1
ATOM 905 N N . GLU A 1 116 ? -2.288 -5.811 -21.371 1.00 77.94 116 GLU A N 1
ATOM 906 C CA . GLU A 1 116 ? -3.008 -4.897 -22.273 1.00 77.94 116 GLU A CA 1
ATOM 907 C C . GLU A 1 116 ? -4.198 -5.576 -22.968 1.00 77.94 116 GLU A C 1
ATOM 909 O O . GLU A 1 116 ? -5.238 -4.952 -23.176 1.00 77.94 116 GLU A O 1
ATOM 914 N N . SER A 1 117 ? -4.087 -6.874 -23.264 1.00 80.44 117 SER A N 1
ATOM 915 C CA . SER A 1 117 ? -5.186 -7.692 -23.797 1.00 80.44 117 SER A CA 1
ATOM 916 C C . SER A 1 117 ? -6.194 -8.165 -22.733 1.00 80.44 117 SER A C 1
ATOM 918 O O . SER A 1 117 ? -7.093 -8.954 -23.027 1.00 80.44 117 SER A O 1
ATOM 920 N N . GLY A 1 118 ? -6.061 -7.692 -21.489 1.00 78.56 118 GLY A N 1
ATOM 921 C CA . GLY A 1 118 ? -6.910 -8.077 -20.363 1.00 78.56 118 GLY A CA 1
ATOM 922 C C . GLY A 1 118 ? -6.567 -9.444 -19.768 1.00 78.56 118 GLY A C 1
ATOM 923 O O . GLY A 1 118 ? -7.386 -10.008 -19.044 1.00 78.56 118 GLY A O 1
ATOM 924 N N . GLN A 1 119 ? -5.387 -9.991 -20.075 1.00 81.19 119 GLN A N 1
ATOM 925 C CA . GLN A 1 119 ? -4.915 -11.268 -19.547 1.00 81.19 119 GLN A CA 1
ATOM 926 C C . GLN A 1 119 ? -3.963 -11.077 -18.364 1.00 81.19 119 GLN A C 1
ATOM 928 O O . GLN A 1 119 ? -2.899 -10.472 -18.515 1.00 81.19 119 GLN A O 1
ATOM 933 N N . PRO A 1 120 ? -4.300 -11.592 -17.168 1.00 80.75 120 PRO A N 1
ATOM 934 C CA . PRO A 1 120 ? -3.411 -11.493 -16.024 1.00 80.75 120 PRO A CA 1
ATOM 935 C C . PRO A 1 120 ? -2.180 -12.389 -16.211 1.00 80.75 120 PRO A C 1
ATOM 937 O O . PRO A 1 120 ? -2.267 -13.536 -16.656 1.00 80.75 120 PRO A O 1
ATOM 940 N N . VAL A 1 121 ? -1.020 -11.865 -15.812 1.00 84.88 121 VAL A N 1
ATOM 941 C CA . VAL A 1 121 ? 0.251 -12.595 -15.788 1.00 84.88 121 VAL A CA 1
ATOM 942 C C . VAL A 1 121 ? 0.842 -12.516 -14.390 1.00 84.88 121 VAL A C 1
ATOM 944 O O . VAL A 1 121 ? 1.034 -11.425 -13.855 1.00 84.88 121 VAL A O 1
ATOM 947 N N . ILE A 1 122 ? 1.167 -13.668 -13.809 1.00 87.12 122 ILE A N 1
ATOM 948 C CA . ILE A 1 122 ? 1.788 -13.777 -12.487 1.00 87.12 122 ILE A CA 1
ATOM 949 C C . ILE A 1 122 ? 3.299 -14.004 -12.668 1.00 87.12 122 ILE A C 1
ATOM 951 O O . ILE A 1 122 ? 3.701 -15.065 -13.152 1.00 87.12 122 ILE A O 1
ATOM 955 N N . PRO A 1 123 ? 4.159 -13.034 -12.303 1.00 87.25 123 PRO A N 1
ATOM 956 C CA . PRO A 1 123 ? 5.604 -13.147 -12.482 1.00 87.25 123 PRO A CA 1
ATOM 957 C C . PRO A 1 123 ? 6.291 -13.848 -11.300 1.00 87.25 123 PRO A C 1
ATOM 959 O O . PRO A 1 123 ? 6.473 -13.267 -10.236 1.00 87.25 123 PRO A O 1
ATOM 962 N N . LEU A 1 124 ? 6.803 -15.059 -11.493 1.00 85.44 124 LEU A N 1
ATOM 963 C CA . LEU A 1 124 ? 7.539 -15.798 -10.467 1.00 85.44 124 LEU A CA 1
ATOM 964 C C . LEU A 1 124 ? 9.060 -15.659 -10.648 1.00 85.44 124 LEU A C 1
ATOM 966 O O . LEU A 1 124 ? 9.623 -16.073 -11.657 1.00 85.44 124 LEU A O 1
ATOM 970 N N . SER A 1 125 ? 9.770 -15.148 -9.638 1.00 85.38 125 SER A N 1
ATOM 971 C CA . SER A 1 125 ? 11.242 -15.111 -9.626 1.00 85.38 125 SER A CA 1
ATOM 972 C C . SER A 1 125 ? 11.812 -15.975 -8.504 1.00 85.38 125 SER A C 1
ATOM 974 O O . SER A 1 125 ? 11.798 -15.573 -7.338 1.00 85.38 125 SER A O 1
ATOM 976 N N . LEU A 1 126 ? 12.396 -17.129 -8.845 1.00 81.88 126 LEU A N 1
ATOM 977 C CA . LEU A 1 126 ? 12.993 -18.011 -7.833 1.00 81.88 126 LEU A CA 1
ATOM 978 C C . LEU A 1 126 ? 14.191 -17.344 -7.141 1.00 81.88 126 LEU A C 1
ATOM 980 O O . LEU A 1 126 ? 14.330 -17.470 -5.928 1.00 81.88 126 LEU A O 1
ATOM 984 N N . LYS A 1 127 ? 14.985 -16.526 -7.848 1.00 79.50 127 LYS A N 1
ATOM 985 C CA . LYS A 1 127 ? 16.008 -15.665 -7.226 1.00 79.50 127 LYS A CA 1
ATOM 986 C C . LYS A 1 127 ? 15.449 -14.812 -6.080 1.00 79.50 127 LYS A C 1
ATOM 988 O O . LYS A 1 127 ? 16.090 -14.673 -5.037 1.00 79.50 127 LYS A O 1
ATOM 993 N N . GLN A 1 128 ? 14.272 -14.206 -6.259 1.00 77.06 128 GLN A N 1
ATOM 994 C CA . GLN A 1 128 ? 13.652 -13.388 -5.212 1.00 77.06 128 GLN A CA 1
ATOM 995 C C . GLN A 1 128 ? 13.147 -14.239 -4.043 1.00 77.06 128 GLN A C 1
ATOM 997 O O . GLN A 1 128 ? 13.340 -13.833 -2.894 1.00 77.06 128 GLN A O 1
ATOM 1002 N N . ILE A 1 129 ? 12.569 -15.414 -4.322 1.00 83.81 129 ILE A N 1
ATOM 1003 C CA . ILE A 1 129 ? 12.154 -16.390 -3.303 1.00 83.81 129 ILE A CA 1
ATOM 1004 C C . ILE A 1 129 ? 13.356 -16.820 -2.450 1.00 83.81 129 ILE A C 1
ATOM 1006 O O . ILE A 1 129 ? 13.340 -16.649 -1.230 1.00 83.81 129 ILE A O 1
ATOM 1010 N N . HIS A 1 130 ? 14.441 -17.264 -3.088 1.00 83.19 130 HIS A N 1
ATOM 1011 C CA . HIS A 1 130 ? 15.687 -17.663 -2.424 1.00 83.19 130 HIS A CA 1
ATOM 1012 C C . HIS A 1 130 ? 16.298 -16.530 -1.597 1.00 83.19 130 HIS A C 1
ATOM 1014 O O . HIS A 1 130 ? 16.700 -16.739 -0.451 1.00 83.19 130 HIS A O 1
ATOM 1020 N N . ARG A 1 131 ? 16.310 -15.298 -2.125 1.00 77.88 131 ARG A N 1
ATOM 1021 C CA . ARG A 1 131 ? 16.791 -14.122 -1.384 1.00 77.88 131 ARG A CA 1
ATOM 1022 C C . ARG A 1 131 ? 15.943 -13.841 -0.140 1.00 77.88 131 ARG A C 1
ATOM 1024 O O . ARG A 1 131 ? 16.499 -13.577 0.925 1.00 77.88 131 ARG A O 1
ATOM 1031 N N . ARG A 1 132 ? 14.608 -13.904 -0.249 1.00 80.56 132 ARG A N 1
ATOM 1032 C CA . ARG A 1 132 ? 13.687 -13.691 0.885 1.00 80.56 132 ARG A CA 1
ATOM 1033 C C . ARG A 1 132 ? 13.915 -14.739 1.976 1.00 80.56 132 ARG A C 1
ATOM 1035 O O . ARG A 1 132 ? 14.006 -14.363 3.145 1.00 80.56 132 ARG A O 1
ATOM 1042 N N . LEU A 1 133 ? 14.055 -16.008 1.589 1.00 85.31 133 LEU A N 1
ATOM 1043 C CA . LEU A 1 133 ? 14.335 -17.120 2.498 1.00 85.31 133 LEU A CA 1
ATOM 1044 C C . LEU A 1 133 ? 15.676 -16.951 3.214 1.00 85.31 133 LEU A C 1
ATOM 1046 O O . LEU A 1 133 ? 15.719 -16.997 4.442 1.00 85.31 133 LEU A O 1
ATOM 1050 N N . ARG A 1 134 ? 16.760 -16.679 2.478 1.00 82.50 134 ARG A N 1
ATOM 1051 C CA . ARG A 1 134 ? 18.090 -16.469 3.073 1.00 82.50 134 ARG A CA 1
ATOM 1052 C C . ARG A 1 134 ? 18.110 -15.310 4.060 1.00 82.50 134 ARG A C 1
ATOM 1054 O O . ARG A 1 134 ? 18.636 -15.468 5.155 1.00 82.50 134 ARG A O 1
ATOM 1061 N N . ARG A 1 135 ? 17.480 -14.181 3.725 1.00 78.94 135 ARG A N 1
ATOM 1062 C CA . ARG A 1 135 ? 17.364 -13.047 4.652 1.00 78.94 135 ARG A CA 1
ATOM 1063 C C . ARG A 1 135 ? 16.652 -13.452 5.946 1.00 78.94 135 ARG A C 1
ATOM 1065 O O . ARG A 1 135 ? 17.139 -13.155 7.028 1.00 78.94 135 ARG A O 1
ATOM 1072 N N . LYS A 1 136 ? 15.540 -14.189 5.850 1.00 84.19 136 LYS A N 1
ATOM 1073 C CA . LYS A 1 136 ? 14.809 -14.693 7.026 1.00 84.19 136 LYS A CA 1
ATOM 1074 C C . LYS A 1 136 ? 15.639 -15.666 7.865 1.00 84.19 136 LYS A C 1
ATOM 1076 O O . LYS A 1 136 ? 15.606 -15.600 9.090 1.00 84.19 136 LYS A O 1
ATOM 1081 N N . LEU A 1 137 ? 16.410 -16.538 7.221 1.00 84.62 137 LEU A N 1
ATOM 1082 C CA . LEU A 1 137 ? 17.332 -17.445 7.905 1.00 84.62 137 LEU A CA 1
ATOM 1083 C C . LEU A 1 137 ? 18.455 -16.684 8.628 1.00 84.62 137 LEU A C 1
ATOM 1085 O O . LEU A 1 137 ? 18.795 -17.043 9.755 1.00 84.62 137 LEU A O 1
ATOM 1089 N N . ALA A 1 138 ? 18.990 -15.622 8.020 1.00 79.25 138 ALA A N 1
ATOM 1090 C CA . ALA A 1 138 ? 20.003 -14.762 8.631 1.00 79.25 138 ALA A CA 1
ATOM 1091 C C . ALA A 1 138 ? 19.441 -13.969 9.825 1.00 79.25 138 ALA A C 1
ATOM 1093 O O . ALA A 1 138 ? 20.046 -13.975 10.894 1.00 79.25 138 ALA A O 1
ATOM 1094 N N . GLU A 1 139 ? 18.240 -13.386 9.698 1.00 81.44 139 GLU A N 1
ATOM 1095 C CA . GLU A 1 139 ? 17.520 -12.714 10.800 1.00 81.44 139 GLU A CA 1
ATOM 1096 C C . GLU A 1 139 ? 17.320 -13.640 12.014 1.00 81.44 139 GLU A C 1
ATOM 1098 O O . GLU A 1 139 ? 17.344 -13.197 13.161 1.00 81.44 139 GLU A O 1
ATOM 1103 N N . MET A 1 140 ? 17.140 -14.941 11.769 1.00 81.31 140 MET A N 1
ATOM 1104 C CA . MET A 1 140 ? 16.989 -15.965 12.807 1.00 81.31 140 MET A CA 1
ATOM 1105 C C . MET A 1 140 ? 18.324 -16.541 13.309 1.00 81.31 140 MET A C 1
ATOM 1107 O O . MET A 1 140 ? 18.316 -17.485 14.102 1.00 81.31 140 MET A O 1
ATOM 1111 N N . GLY A 1 141 ? 19.463 -16.023 12.838 1.00 81.69 141 GLY A N 1
ATOM 1112 C CA . GLY A 1 141 ? 20.801 -16.498 13.200 1.00 81.69 141 GLY A CA 1
ATOM 1113 C C . GLY A 1 141 ? 21.098 -17.929 12.742 1.00 81.69 141 GLY A C 1
ATOM 1114 O O . GLY A 1 141 ? 21.950 -18.596 13.323 1.00 81.69 141 GLY A O 1
ATOM 1115 N N . LYS A 1 142 ? 20.367 -18.437 11.741 1.00 78.25 142 LYS A N 1
ATOM 1116 C CA . LYS A 1 142 ? 20.525 -19.804 11.216 1.00 78.25 142 LYS A CA 1
ATOM 1117 C C . LYS A 1 142 ? 21.623 -19.901 10.160 1.00 78.25 142 LYS A C 1
ATOM 1119 O O . LYS A 1 142 ? 22.184 -20.974 9.973 1.00 78.25 142 LYS A O 1
ATOM 1124 N N . ILE A 1 143 ? 21.933 -18.799 9.484 1.00 75.62 143 ILE A N 1
ATOM 1125 C CA . ILE A 1 143 ? 23.043 -18.697 8.532 1.00 75.62 143 ILE A CA 1
ATOM 1126 C C . ILE A 1 143 ? 23.798 -17.390 8.769 1.00 75.62 143 ILE A C 1
ATOM 1128 O O . ILE A 1 143 ? 23.205 -16.406 9.213 1.00 75.62 143 ILE A O 1
ATOM 1132 N N . GLU A 1 144 ? 25.094 -17.373 8.464 1.00 62.47 144 GLU A N 1
ATOM 1133 C CA . GLU A 1 144 ? 25.866 -16.130 8.442 1.00 62.47 144 GLU A CA 1
ATOM 1134 C C . GLU A 1 144 ? 25.404 -15.251 7.274 1.00 62.47 144 GLU A C 1
ATOM 1136 O O . GLU A 1 144 ? 25.202 -15.717 6.147 1.00 62.47 144 GLU A O 1
ATOM 1141 N N . GLU A 1 145 ? 25.203 -13.966 7.549 1.00 52.59 145 GLU A N 1
ATOM 1142 C CA . GLU A 1 145 ? 24.719 -13.008 6.567 1.00 52.59 145 GLU A CA 1
ATOM 1143 C C . GLU A 1 145 ? 25.815 -12.731 5.518 1.00 52.59 145 GLU A C 1
ATOM 1145 O O . GLU A 1 145 ? 26.766 -11.984 5.746 1.00 52.59 145 GLU A O 1
ATOM 1150 N N . VAL A 1 146 ? 25.686 -13.326 4.328 1.00 50.62 146 VAL A N 1
ATOM 1151 C CA . VAL A 1 146 ? 26.597 -13.075 3.188 1.00 50.62 146 VAL A CA 1
ATOM 1152 C C . VAL A 1 146 ? 26.463 -11.627 2.664 1.00 50.62 146 VAL A C 1
ATOM 1154 O O . VAL A 1 146 ? 27.322 -11.139 1.921 1.00 50.62 146 VAL A O 1
ATOM 1157 N N . GLU A 1 147 ? 25.435 -10.884 3.098 1.00 46.97 147 GLU A N 1
ATOM 1158 C CA . GLU A 1 147 ? 25.168 -9.512 2.654 1.00 46.97 147 GLU A CA 1
ATOM 1159 C C . GLU A 1 147 ? 26.294 -8.517 2.981 1.00 46.97 147 GLU A C 1
ATOM 1161 O O . GLU A 1 147 ? 26.375 -7.480 2.330 1.00 46.97 147 GLU A O 1
ATOM 1166 N N . ALA A 1 148 ? 27.242 -8.810 3.879 1.00 41.53 148 ALA A N 1
ATOM 1167 C CA . ALA A 1 148 ? 28.395 -7.925 4.089 1.00 41.53 148 ALA A CA 1
ATOM 1168 C C . ALA A 1 148 ? 29.300 -7.787 2.841 1.00 41.53 148 ALA A C 1
ATOM 1170 O O . ALA A 1 148 ? 29.986 -6.772 2.684 1.00 41.53 148 ALA A O 1
ATOM 1171 N N . LEU A 1 149 ? 29.292 -8.772 1.933 1.00 40.81 149 LEU A N 1
ATOM 1172 C CA . LEU A 1 149 ? 30.026 -8.736 0.661 1.00 40.81 149 LEU A CA 1
ATOM 1173 C C . LEU A 1 149 ? 29.157 -8.226 -0.497 1.00 40.81 149 LEU A C 1
ATOM 1175 O O . LEU A 1 149 ? 29.649 -7.453 -1.322 1.00 40.81 149 LEU A O 1
ATOM 1179 N N . GLU A 1 150 ? 27.870 -8.583 -0.540 1.00 39.75 150 GLU A N 1
ATOM 1180 C CA . GLU A 1 150 ? 26.943 -8.118 -1.582 1.00 39.75 150 GLU A CA 1
ATOM 1181 C C . GLU A 1 150 ? 26.467 -6.680 -1.369 1.00 39.75 150 GLU A C 1
ATOM 1183 O O . GLU A 1 150 ? 26.457 -5.930 -2.338 1.00 39.75 150 GLU A O 1
ATOM 1188 N N . ASN A 1 151 ? 26.191 -6.236 -0.138 1.00 39.12 151 ASN A N 1
ATOM 1189 C CA . ASN A 1 151 ? 25.899 -4.828 0.160 1.00 39.12 151 ASN A CA 1
ATOM 1190 C C . ASN A 1 151 ? 27.149 -3.952 0.014 1.00 39.12 151 ASN A C 1
ATOM 1192 O O . ASN A 1 151 ? 27.020 -2.796 -0.374 1.00 39.12 151 ASN A O 1
ATOM 1196 N N . LYS A 1 152 ? 28.368 -4.484 0.213 1.00 39.47 152 LYS A N 1
ATOM 1197 C CA . LYS A 1 152 ? 29.604 -3.783 -0.194 1.00 39.47 152 LYS A CA 1
ATOM 1198 C C . LYS A 1 152 ? 29.702 -3.649 -1.712 1.00 39.47 152 LYS A C 1
ATOM 1200 O O . LYS A 1 152 ? 30.080 -2.579 -2.177 1.00 39.47 152 LYS A O 1
ATOM 1205 N N . LYS A 1 153 ? 29.327 -4.687 -2.470 1.00 35.84 153 LYS A N 1
ATOM 1206 C CA . LYS A 1 153 ? 29.257 -4.660 -3.942 1.00 35.84 153 LYS A CA 1
ATOM 1207 C C . LYS A 1 153 ? 28.148 -3.741 -4.467 1.00 35.84 153 LYS A C 1
ATOM 1209 O O . LYS A 1 153 ? 28.381 -3.031 -5.434 1.00 35.84 153 LYS A O 1
ATOM 1214 N N . PHE A 1 154 ? 26.978 -3.708 -3.825 1.00 35.91 154 PHE A N 1
ATOM 1215 C CA . PHE A 1 154 ? 25.837 -2.855 -4.182 1.00 35.91 154 PHE A CA 1
ATOM 1216 C C . PHE A 1 154 ? 26.065 -1.394 -3.782 1.00 35.91 154 PHE A C 1
ATOM 1218 O O . PHE A 1 154 ? 25.831 -0.498 -4.590 1.00 35.91 154 PHE A O 1
ATOM 1225 N N . ALA A 1 155 ? 26.624 -1.138 -2.596 1.00 36.69 155 ALA A N 1
ATOM 1226 C CA . ALA A 1 155 ? 27.082 0.194 -2.206 1.00 36.69 155 ALA A CA 1
ATOM 1227 C C . ALA A 1 155 ? 28.235 0.676 -3.105 1.00 36.69 155 ALA A C 1
ATOM 1229 O O . ALA A 1 155 ? 28.277 1.854 -3.454 1.00 36.69 155 ALA A O 1
ATOM 1230 N N . SER A 1 156 ? 29.117 -0.226 -3.565 1.00 37.28 156 SER A N 1
ATOM 1231 C CA . SER A 1 156 ? 30.138 0.088 -4.578 1.00 37.28 156 SER A CA 1
ATOM 1232 C C . SER A 1 156 ? 29.604 0.129 -6.016 1.00 37.28 156 SER A C 1
ATOM 1234 O O . SER A 1 156 ? 30.347 0.509 -6.917 1.00 37.28 156 SER A O 1
ATOM 1236 N N . MET A 1 157 ? 28.342 -0.247 -6.252 1.00 34.47 157 MET A N 1
ATOM 1237 C CA . MET A 1 157 ? 27.678 -0.223 -7.563 1.00 34.47 157 MET A CA 1
ATOM 1238 C C . MET A 1 157 ? 26.744 0.982 -7.746 1.00 34.47 157 MET A C 1
ATOM 1240 O O . MET A 1 157 ? 26.028 1.047 -8.743 1.00 34.47 157 MET A O 1
ATOM 1244 N N . SER A 1 158 ? 26.803 1.974 -6.856 1.00 45.50 158 SER A N 1
ATOM 1245 C CA . SER A 1 158 ? 26.173 3.287 -7.050 1.00 45.50 158 SER A CA 1
ATOM 1246 C C . SER A 1 158 ? 27.224 4.403 -7.062 1.00 45.50 158 SER A C 1
ATOM 1248 O O . SER A 1 158 ? 27.304 5.242 -6.173 1.00 45.50 158 SER A O 1
ATOM 1250 N N . ASN A 1 159 ? 28.064 4.404 -8.093 1.00 49.03 159 ASN A N 1
ATOM 1251 C CA . ASN A 1 159 ? 28.902 5.551 -8.440 1.00 49.03 159 ASN A CA 1
ATOM 1252 C C . ASN A 1 159 ? 28.387 6.110 -9.770 1.00 49.03 159 ASN A C 1
ATOM 1254 O O . ASN A 1 159 ? 27.988 5.315 -10.616 1.00 49.03 159 ASN A O 1
ATOM 1258 N N . GLU A 1 160 ? 28.401 7.435 -9.962 1.00 49.19 160 GLU A N 1
ATOM 1259 C CA . GLU A 1 160 ? 28.036 8.132 -11.220 1.00 49.19 160 GLU A CA 1
ATOM 1260 C C . GLU A 1 160 ? 28.492 7.373 -12.477 1.00 49.19 160 GLU A C 1
ATOM 1262 O O . GLU A 1 160 ? 27.737 7.239 -13.432 1.00 49.19 160 GLU A O 1
ATOM 1267 N N . THR A 1 161 ? 29.673 6.755 -12.419 1.00 47.34 161 THR A N 1
ATOM 1268 C CA . THR A 1 161 ? 30.261 5.893 -13.451 1.00 47.34 161 THR A CA 1
ATOM 1269 C C . THR A 1 161 ? 29.345 4.766 -13.962 1.00 47.34 161 THR A C 1
ATOM 1271 O O . THR A 1 161 ? 29.389 4.454 -15.147 1.00 47.34 161 THR A O 1
ATOM 1274 N N . ASN A 1 162 ? 28.497 4.159 -13.124 1.00 54.22 162 ASN A N 1
ATOM 1275 C CA . ASN A 1 162 ? 27.554 3.116 -13.552 1.00 54.22 162 ASN A CA 1
ATOM 1276 C C . ASN A 1 162 ? 26.319 3.695 -14.255 1.00 54.22 162 ASN A C 1
ATOM 1278 O O . ASN A 1 162 ? 25.829 3.087 -15.202 1.00 54.22 162 ASN A O 1
ATOM 1282 N N . THR A 1 163 ? 25.829 4.861 -13.824 1.00 56.31 163 THR A N 1
ATOM 1283 C CA . THR A 1 163 ? 24.736 5.580 -14.502 1.00 56.31 163 THR A CA 1
ATOM 1284 C C . THR A 1 163 ? 25.200 6.070 -15.875 1.00 56.31 163 THR A C 1
ATOM 1286 O O . THR A 1 163 ? 24.518 5.852 -16.874 1.00 56.31 163 THR A O 1
ATOM 1289 N N . CYS A 1 164 ? 26.404 6.639 -15.929 1.00 59.94 164 CYS A N 1
ATOM 1290 C CA . CYS A 1 164 ? 27.098 7.053 -17.141 1.00 59.94 164 CYS A CA 1
ATOM 1291 C C . CYS A 1 164 ? 27.239 5.904 -18.159 1.00 59.94 164 CYS A C 1
ATOM 1293 O O . CYS A 1 164 ? 26.698 5.987 -19.262 1.00 59.94 164 CYS A O 1
ATOM 1295 N N . ARG A 1 165 ? 27.843 4.778 -17.756 1.00 62.31 165 ARG A N 1
ATOM 1296 C CA . ARG A 1 165 ? 28.053 3.606 -18.629 1.00 62.31 165 ARG A CA 1
ATOM 1297 C C . ARG A 1 165 ? 26.774 2.919 -19.085 1.00 62.31 165 ARG A C 1
ATOM 1299 O O . ARG A 1 165 ? 26.715 2.382 -20.185 1.00 62.31 165 ARG A O 1
ATOM 1306 N N . ARG A 1 166 ? 25.752 2.885 -18.230 1.00 59.94 166 ARG A N 1
ATOM 1307 C CA . ARG A 1 166 ? 24.512 2.154 -18.516 1.00 59.94 166 ARG A CA 1
ATOM 1308 C C . ARG A 1 166 ? 23.533 2.949 -19.374 1.00 59.94 166 ARG A C 1
ATOM 1310 O O . ARG A 1 166 ? 22.788 2.332 -20.126 1.00 59.94 166 ARG A O 1
ATOM 1317 N N . TYR A 1 167 ? 23.523 4.278 -19.261 1.00 65.00 167 TYR A N 1
ATOM 1318 C CA . TYR A 1 167 ? 22.487 5.110 -19.881 1.00 65.00 167 TYR A CA 1
ATOM 1319 C C . TYR A 1 167 ? 23.025 6.233 -20.775 1.00 65.00 167 TYR A C 1
ATOM 1321 O O . TYR A 1 167 ? 22.370 6.569 -21.760 1.00 65.00 167 TYR A O 1
ATOM 1329 N N . VAL A 1 168 ? 24.190 6.813 -20.467 1.00 73.19 168 VAL A N 1
ATOM 1330 C CA . VAL A 1 168 ? 24.744 7.947 -21.230 1.00 73.19 168 VAL A CA 1
ATOM 1331 C C . VAL A 1 168 ? 25.586 7.457 -22.408 1.00 73.19 168 VAL A C 1
ATOM 1333 O O . VAL A 1 168 ? 25.330 7.856 -23.541 1.00 73.19 168 VAL A O 1
ATOM 1336 N N . GLU A 1 169 ? 26.528 6.542 -22.174 1.00 78.62 169 GLU A N 1
ATOM 1337 C CA . GLU A 1 169 ? 27.413 6.012 -23.227 1.00 78.62 169 GLU A CA 1
ATOM 1338 C C . GLU A 1 169 ? 26.658 5.328 -24.380 1.00 78.62 169 GLU A C 1
ATOM 1340 O O . GLU A 1 169 ? 26.972 5.627 -25.533 1.00 78.62 169 GLU A O 1
ATOM 1345 N N . PRO A 1 170 ? 25.627 4.484 -24.145 1.00 80.06 170 PRO A N 1
ATOM 1346 C CA . PRO A 1 170 ? 24.879 3.879 -25.244 1.00 80.06 170 PRO A CA 1
ATOM 1347 C C . PRO A 1 170 ? 24.189 4.920 -26.130 1.00 80.06 170 PRO A C 1
ATOM 1349 O O . PRO A 1 170 ? 24.234 4.794 -27.350 1.00 80.06 170 PRO A O 1
ATOM 1352 N N . LYS A 1 171 ? 23.620 5.979 -25.533 1.00 82.12 171 LYS A N 1
ATOM 1353 C CA . LYS A 1 171 ? 22.961 7.070 -26.269 1.00 82.12 171 LYS A CA 1
ATOM 1354 C C . LYS A 1 171 ? 23.959 7.919 -27.054 1.00 82.12 171 LYS A C 1
ATOM 1356 O O . LYS A 1 171 ? 23.669 8.310 -28.179 1.00 82.12 171 LYS A O 1
ATOM 1361 N N . LEU A 1 172 ? 25.142 8.184 -26.493 1.00 81.88 172 LEU A N 1
ATOM 1362 C CA . LEU A 1 172 ? 26.220 8.871 -27.213 1.00 81.88 172 LEU A CA 1
ATOM 1363 C C . LEU A 1 172 ? 26.699 8.045 -28.413 1.00 81.88 172 LEU A C 1
ATOM 1365 O O . LEU A 1 172 ? 26.849 8.590 -29.508 1.00 81.88 172 LEU A O 1
ATOM 1369 N N . ARG A 1 173 ? 26.864 6.728 -28.241 1.00 82.06 173 ARG A N 1
ATOM 1370 C CA . ARG A 1 173 ? 27.231 5.810 -29.327 1.00 82.06 173 ARG A CA 1
ATOM 1371 C C . ARG A 1 173 ? 26.154 5.734 -30.409 1.00 82.06 173 ARG A C 1
ATOM 1373 O O . ARG A 1 173 ? 26.483 5.829 -31.589 1.00 82.06 173 ARG A O 1
ATOM 1380 N N . GLU A 1 174 ? 24.888 5.590 -30.022 1.00 82.69 174 GLU A N 1
ATOM 1381 C CA . GLU A 1 174 ? 23.742 5.574 -30.941 1.00 82.69 174 GLU A CA 1
ATOM 1382 C C . GLU A 1 174 ? 23.649 6.878 -31.746 1.00 82.69 174 GLU A C 1
ATOM 1384 O O . GLU A 1 174 ? 23.494 6.844 -32.965 1.00 82.69 174 GLU A O 1
ATOM 1389 N N . ALA A 1 175 ? 23.856 8.022 -31.090 1.00 83.25 175 ALA A N 1
ATOM 1390 C CA . ALA A 1 175 ? 23.896 9.334 -31.731 1.00 83.25 175 ALA A CA 1
ATOM 1391 C C . ALA A 1 175 ? 25.192 9.607 -32.530 1.00 83.25 175 ALA A C 1
ATOM 1393 O O . ALA A 1 175 ? 25.320 10.668 -33.138 1.00 83.25 175 ALA A O 1
ATOM 1394 N N . GLY A 1 176 ? 26.141 8.664 -32.566 1.00 83.56 176 GLY A N 1
ATOM 1395 C CA . GLY A 1 176 ? 27.333 8.731 -33.414 1.00 83.56 176 GLY A CA 1
ATOM 1396 C C . GLY A 1 176 ? 28.505 9.541 -32.853 1.00 83.56 176 GLY A C 1
ATOM 1397 O O . GLY A 1 176 ? 29.404 9.885 -33.616 1.00 83.56 176 GLY A O 1
ATOM 1398 N N . TRP A 1 177 ? 28.541 9.814 -31.546 1.00 82.25 177 TRP A N 1
ATOM 1399 C CA . TRP A 1 177 ? 29.598 10.610 -30.901 1.00 82.25 177 TRP A CA 1
ATOM 1400 C C . TRP A 1 177 ? 30.955 9.902 -30.756 1.00 82.25 177 TRP A C 1
ATOM 1402 O O . TRP A 1 177 ? 31.909 10.529 -30.320 1.00 82.25 177 TRP A O 1
ATOM 1412 N N . GLU A 1 178 ? 31.056 8.625 -31.137 1.00 78.75 178 GLU A N 1
ATOM 1413 C CA . GLU A 1 178 ? 32.325 7.875 -31.239 1.00 78.75 178 GLU A CA 1
ATOM 1414 C C . GLU A 1 178 ? 32.895 7.859 -32.678 1.00 78.75 178 GLU A C 1
ATOM 1416 O O . GLU A 1 178 ? 33.824 7.106 -32.973 1.00 78.75 178 GLU A O 1
ATOM 1421 N N . LYS A 1 179 ? 32.306 8.613 -33.617 1.00 75.31 179 LYS A N 1
ATOM 1422 C CA . LYS A 1 179 ? 32.697 8.611 -35.036 1.00 75.31 179 LYS A CA 1
ATOM 1423 C C . LYS A 1 179 ? 33.099 10.002 -35.492 1.00 75.31 179 LYS A C 1
ATOM 1425 O O . LYS A 1 179 ? 32.377 10.964 -35.236 1.00 75.31 179 LYS A O 1
ATOM 1430 N N . GLU A 1 180 ? 34.168 10.085 -36.286 1.00 67.50 180 GLU A N 1
ATOM 1431 C CA . GLU A 1 180 ? 34.561 11.345 -36.915 1.00 67.50 180 GLU A CA 1
ATOM 1432 C C . GLU A 1 180 ? 33.386 11.999 -37.668 1.00 67.50 180 GLU A C 1
ATOM 1434 O O . GLU A 1 180 ? 32.632 11.313 -38.367 1.00 67.50 180 GLU A O 1
ATOM 1439 N N . PRO A 1 181 ? 33.224 13.328 -37.563 1.00 74.44 181 PRO A N 1
ATOM 1440 C CA . PRO A 1 181 ? 34.103 14.281 -36.878 1.00 74.44 181 PRO A CA 1
ATOM 1441 C C . PRO A 1 181 ? 33.809 14.457 -35.374 1.00 74.44 181 PRO A C 1
ATOM 1443 O O . PRO A 1 181 ? 34.366 15.364 -34.772 1.00 74.44 181 PRO A O 1
ATOM 1446 N N . HIS A 1 182 ? 32.920 13.681 -34.763 1.00 83.81 182 HIS A N 1
ATOM 1447 C CA . HIS A 1 182 ? 32.501 13.853 -33.369 1.00 83.81 182 HIS A CA 1
ATOM 1448 C C . HIS A 1 182 ? 33.355 13.011 -32.415 1.00 83.81 182 HIS A C 1
ATOM 1450 O O . HIS A 1 182 ? 33.795 11.920 -32.771 1.00 83.81 182 HIS A O 1
ATOM 1456 N N . ASP A 1 183 ? 33.589 13.534 -31.214 1.00 77.12 183 ASP A N 1
ATOM 1457 C CA . ASP A 1 183 ? 34.327 12.851 -30.148 1.00 77.12 183 ASP A CA 1
ATOM 1458 C C . ASP A 1 183 ? 33.812 13.312 -28.771 1.00 77.12 183 ASP A C 1
ATOM 1460 O O . ASP A 1 183 ? 33.072 14.298 -28.673 1.00 77.12 183 ASP A O 1
ATOM 1464 N N . TYR A 1 184 ? 34.189 12.636 -27.688 1.00 81.88 184 TYR A N 1
ATOM 1465 C CA . TYR A 1 184 ? 33.892 13.082 -26.331 1.00 81.88 184 TYR A CA 1
ATOM 1466 C C . TYR A 1 184 ? 34.979 12.709 -25.319 1.00 81.88 184 TYR A C 1
ATOM 1468 O O . TYR A 1 184 ? 35.695 11.725 -25.448 1.00 81.88 184 TYR A O 1
ATOM 1476 N N . THR A 1 185 ? 35.088 13.499 -24.249 1.00 75.81 185 THR A N 1
ATOM 1477 C CA . THR A 1 185 ? 36.012 13.240 -23.134 1.00 75.81 185 THR A CA 1
ATOM 1478 C C . THR A 1 185 ? 35.252 13.055 -21.827 1.00 75.81 185 THR A C 1
ATOM 1480 O O . THR A 1 185 ? 34.478 13.926 -21.427 1.00 75.81 185 THR A O 1
ATOM 1483 N N . GLU A 1 186 ? 35.522 11.951 -21.133 1.00 79.00 186 GLU A N 1
ATOM 1484 C CA . GLU A 1 186 ? 34.988 11.665 -19.799 1.00 79.00 186 GLU A CA 1
ATOM 1485 C C . GLU A 1 186 ? 35.657 12.507 -18.697 1.00 79.00 186 GLU A C 1
ATOM 1487 O O . GLU A 1 186 ? 36.858 12.780 -18.734 1.00 79.00 186 GLU A O 1
ATOM 1492 N N . GLN A 1 187 ? 34.892 12.873 -17.663 1.00 72.88 187 GLN A N 1
ATOM 1493 C CA . GLN A 1 187 ? 35.365 13.538 -16.439 1.00 72.88 187 GLN A CA 1
ATOM 1494 C C . GLN A 1 187 ? 36.251 14.771 -16.702 1.00 72.88 187 GLN A C 1
ATOM 1496 O O . GLN A 1 187 ? 37.314 14.953 -16.096 1.00 72.88 187 GLN A O 1
ATOM 1501 N N . TYR A 1 188 ? 35.813 15.656 -17.599 1.00 77.38 188 TYR A N 1
ATOM 1502 C CA . TYR A 1 188 ? 36.593 16.820 -18.007 1.00 77.38 188 TYR A CA 1
ATOM 1503 C C . TYR A 1 188 ? 36.612 17.917 -16.928 1.00 77.38 188 TYR A C 1
ATOM 1505 O O . TYR A 1 188 ? 35.603 18.559 -16.623 1.00 77.38 188 TYR A O 1
ATOM 1513 N N . TYR A 1 189 ? 37.788 18.180 -16.354 1.00 80.44 189 TYR A N 1
ATOM 1514 C CA . TYR A 1 189 ? 37.984 19.184 -15.304 1.00 80.44 189 TYR A CA 1
ATOM 1515 C C . TYR A 1 189 ? 38.226 20.589 -15.870 1.00 80.44 189 TYR A C 1
ATOM 1517 O O . TYR A 1 189 ? 39.355 20.943 -16.206 1.00 80.44 189 TYR A O 1
ATOM 1525 N N . PHE A 1 190 ? 37.207 21.445 -15.843 1.00 79.44 190 PHE A N 1
ATOM 1526 C CA . PHE A 1 190 ? 37.276 22.809 -16.386 1.00 79.44 190 PHE A CA 1
ATOM 1527 C C . PHE A 1 190 ? 37.713 23.884 -15.372 1.00 79.44 190 PHE A C 1
ATOM 1529 O O . PHE A 1 190 ? 37.900 25.044 -15.730 1.00 79.44 190 PHE A O 1
ATOM 1536 N N . THR A 1 191 ? 37.891 23.539 -14.089 1.00 82.31 191 THR A N 1
ATOM 1537 C CA . THR A 1 191 ? 38.440 24.482 -13.097 1.00 82.31 191 THR A CA 1
ATOM 1538 C C . THR A 1 191 ? 39.587 23.886 -12.292 1.00 82.31 191 THR A C 1
ATOM 1540 O O . THR A 1 191 ? 39.580 22.718 -11.903 1.00 82.31 191 THR A O 1
ATOM 1543 N N . ALA A 1 192 ? 40.551 24.734 -11.933 1.00 78.44 192 ALA A N 1
ATOM 1544 C CA . ALA A 1 192 ? 41.619 24.399 -10.991 1.00 78.44 192 ALA A CA 1
ATOM 1545 C C . ALA A 1 192 ? 41.171 24.466 -9.510 1.00 78.44 192 ALA A C 1
ATOM 1547 O O . ALA A 1 192 ? 41.992 24.302 -8.610 1.00 78.44 192 ALA A O 1
ATOM 1548 N N . GLY A 1 193 ? 39.882 24.721 -9.245 1.00 79.31 193 GLY A N 1
ATOM 1549 C CA . GLY A 1 193 ? 39.348 24.987 -7.908 1.00 79.31 193 GLY A CA 1
ATOM 1550 C C . GLY A 1 193 ? 39.610 26.424 -7.432 1.00 79.31 193 GLY A C 1
ATOM 1551 O O . GLY A 1 193 ? 40.636 27.032 -7.753 1.00 79.31 193 GLY A O 1
ATOM 1552 N N . LYS A 1 194 ? 38.665 26.992 -6.666 1.00 78.75 194 LYS A N 1
ATOM 1553 C CA . LYS A 1 194 ? 38.763 28.370 -6.141 1.00 78.75 194 LYS A CA 1
ATOM 1554 C C . LYS A 1 194 ? 39.960 28.512 -5.203 1.00 78.75 194 LYS A C 1
ATOM 15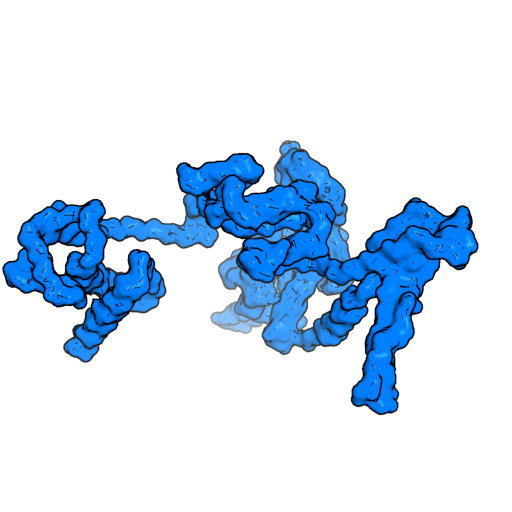56 O O . LYS A 1 194 ? 40.147 27.660 -4.337 1.00 78.75 194 LYS A O 1
ATOM 1561 N N . ILE A 1 195 ? 40.726 29.594 -5.327 1.00 82.06 195 ILE A N 1
ATOM 1562 C CA . ILE A 1 195 ? 41.821 29.892 -4.397 1.00 82.06 195 ILE A CA 1
ATOM 1563 C C . ILE A 1 195 ? 41.224 30.171 -3.009 1.00 82.06 195 ILE A C 1
ATOM 1565 O O . ILE A 1 195 ? 40.283 30.949 -2.872 1.00 82.06 195 ILE A O 1
ATOM 1569 N N . GLN A 1 196 ? 41.742 29.496 -1.984 1.00 80.69 196 GLN A N 1
ATOM 1570 C CA . GLN A 1 196 ? 41.346 29.615 -0.582 1.00 80.69 196 GLN A CA 1
ATOM 1571 C C . GLN A 1 196 ? 42.537 30.153 0.229 1.00 80.69 196 GLN A C 1
ATOM 1573 O O . GLN A 1 196 ? 43.311 29.361 0.772 1.00 80.69 196 GLN A O 1
ATOM 1578 N N . PRO A 1 197 ? 42.678 31.488 0.359 1.00 70.38 197 PRO A N 1
ATOM 1579 C CA . PRO A 1 197 ? 43.853 32.123 0.969 1.00 70.38 197 PRO A CA 1
ATOM 1580 C C . PRO A 1 197 ? 44.104 31.698 2.424 1.00 70.38 197 PRO A C 1
ATOM 1582 O O . PRO A 1 197 ? 45.229 31.726 2.907 1.00 70.38 197 PRO A O 1
ATOM 1585 N N . LYS A 1 198 ? 43.052 31.261 3.129 1.00 71.75 198 LYS A N 1
ATOM 1586 C CA . LYS A 1 198 ? 43.101 30.877 4.547 1.00 71.75 198 LYS A CA 1
ATOM 1587 C C . LYS A 1 198 ? 43.695 29.479 4.810 1.00 71.75 198 LYS A C 1
ATOM 1589 O O . LYS A 1 198 ? 43.917 29.138 5.967 1.00 71.75 198 LYS A O 1
ATOM 1594 N N . LYS A 1 199 ? 43.960 28.651 3.787 1.00 67.19 199 LYS A N 1
ATOM 1595 C CA . LYS A 1 199 ? 44.489 27.279 3.952 1.00 67.19 199 LYS A CA 1
ATOM 1596 C C . LYS A 1 199 ? 45.929 27.157 3.440 1.00 67.19 199 LYS A C 1
ATOM 1598 O O . LYS A 1 199 ? 46.147 26.871 2.267 1.00 67.19 199 LYS A O 1
ATOM 1603 N N . LYS A 1 200 ? 46.919 27.265 4.340 1.00 63.03 200 LYS A N 1
ATOM 1604 C CA . LYS A 1 200 ? 48.363 27.213 4.004 1.00 63.03 200 LYS A CA 1
ATOM 1605 C C . LYS A 1 200 ? 48.826 25.920 3.301 1.00 63.03 200 LYS A C 1
ATOM 1607 O O . LYS A 1 200 ? 49.763 25.973 2.521 1.00 63.03 200 LYS A O 1
ATOM 1612 N N . LYS A 1 201 ? 48.185 24.767 3.552 1.00 66.38 201 LYS A N 1
ATOM 1613 C CA . LYS A 1 201 ? 48.590 23.456 2.984 1.00 66.38 201 LYS A CA 1
ATOM 1614 C C . LYS A 1 201 ? 47.820 23.026 1.723 1.00 66.38 201 LYS A C 1
ATOM 1616 O O . LYS A 1 201 ? 48.286 22.154 1.002 1.00 66.38 201 LYS A O 1
ATOM 1621 N N . LYS A 1 202 ? 46.640 23.600 1.458 1.00 66.69 202 LYS A N 1
ATOM 1622 C CA . LYS A 1 202 ? 45.817 23.333 0.260 1.00 66.69 202 LYS A CA 1
ATOM 1623 C C . LYS A 1 202 ? 45.169 24.648 -0.190 1.00 66.69 202 LYS A C 1
ATOM 1625 O O . LYS A 1 202 ? 44.030 24.917 0.193 1.00 66.69 202 LYS A O 1
ATOM 1630 N N . PRO A 1 203 ? 45.885 25.478 -0.968 1.00 67.81 203 PRO A N 1
ATOM 1631 C CA . PRO A 1 203 ? 45.450 26.832 -1.308 1.00 67.81 203 PRO A CA 1
ATOM 1632 C C . PRO A 1 203 ? 44.326 26.869 -2.351 1.00 67.81 203 PRO A C 1
ATOM 1634 O O . PRO A 1 203 ? 43.900 27.952 -2.733 1.00 67.81 203 PRO A O 1
ATOM 1637 N N . ARG A 1 204 ? 43.834 25.722 -2.833 1.00 75.31 204 ARG A N 1
ATOM 1638 C CA . ARG A 1 204 ? 42.739 25.620 -3.807 1.00 75.31 204 ARG A CA 1
ATOM 1639 C C . ARG A 1 204 ? 41.657 24.658 -3.310 1.00 75.31 204 ARG A C 1
ATOM 1641 O O . ARG A 1 204 ? 41.955 23.650 -2.671 1.00 75.31 204 ARG A O 1
ATOM 1648 N N . GLY A 1 205 ? 40.399 25.002 -3.578 1.00 76.06 205 GLY A N 1
ATOM 1649 C CA . GLY A 1 205 ? 39.221 24.177 -3.307 1.00 76.06 205 GLY A CA 1
ATOM 1650 C C . GLY A 1 205 ? 39.053 23.027 -4.305 1.00 76.06 205 GLY A C 1
ATOM 1651 O O . GLY A 1 205 ? 39.903 22.806 -5.165 1.00 76.06 205 GLY A O 1
ATOM 1652 N N . LYS A 1 206 ? 37.937 22.292 -4.206 1.00 80.81 206 LYS A N 1
ATOM 1653 C CA . LYS A 1 206 ? 37.633 21.164 -5.102 1.00 80.81 206 LYS A CA 1
ATOM 1654 C C . LYS A 1 206 ? 37.543 21.650 -6.558 1.00 80.81 206 LYS A C 1
ATOM 1656 O O . LYS A 1 206 ? 36.885 22.656 -6.832 1.00 80.81 206 LYS A O 1
ATOM 1661 N N . ARG A 1 207 ? 38.215 20.943 -7.472 1.00 82.06 207 ARG A N 1
ATOM 1662 C CA . ARG A 1 207 ? 38.071 21.142 -8.921 1.00 82.06 207 ARG A CA 1
ATOM 1663 C C . ARG A 1 207 ? 36.658 20.724 -9.331 1.00 82.06 207 ARG A C 1
ATOM 1665 O O . ARG A 1 207 ? 36.156 19.715 -8.841 1.00 82.06 207 ARG A O 1
ATOM 1672 N N . LYS A 1 208 ? 36.027 21.507 -10.198 1.00 76.69 208 LYS A N 1
ATOM 1673 C CA . LYS A 1 208 ? 34.786 21.122 -10.880 1.00 76.69 208 LYS A CA 1
ATOM 1674 C C . LYS A 1 208 ? 35.122 20.394 -12.178 1.00 76.69 208 LYS A C 1
ATOM 1676 O O . LYS A 1 208 ? 36.098 20.768 -12.836 1.00 76.69 208 LYS A O 1
ATOM 1681 N N . PHE A 1 209 ? 34.317 19.395 -12.504 1.00 78.69 209 PHE A N 1
ATOM 1682 C CA . PHE A 1 209 ? 34.371 18.639 -13.747 1.00 78.69 209 PHE A CA 1
ATOM 1683 C C . PHE A 1 209 ? 32.956 18.468 -14.305 1.00 78.69 209 PHE A C 1
ATOM 1685 O O . PHE A 1 209 ? 31.996 18.708 -13.574 1.00 78.69 209 PHE A O 1
ATOM 1692 N N . VAL A 1 210 ? 32.862 18.117 -15.582 1.00 78.38 210 VAL A N 1
ATOM 1693 C CA . VAL A 1 210 ? 31.639 17.630 -16.240 1.00 78.38 210 VAL A CA 1
ATOM 1694 C C . VAL A 1 210 ? 31.822 16.153 -16.578 1.00 78.38 210 VAL A C 1
ATOM 1696 O O . VAL A 1 210 ? 32.959 15.735 -16.815 1.00 78.38 210 VAL A O 1
ATOM 1699 N N . ASP A 1 211 ? 30.747 15.364 -16.579 1.00 75.69 211 ASP A N 1
ATOM 1700 C CA . ASP A 1 211 ? 30.848 13.916 -16.807 1.00 75.69 211 ASP A CA 1
ATOM 1701 C C . ASP A 1 211 ? 31.281 13.586 -18.235 1.00 75.69 211 ASP A C 1
ATOM 1703 O O . ASP A 1 211 ? 32.188 12.776 -18.400 1.00 75.69 211 ASP A O 1
ATOM 1707 N N . TYR A 1 212 ? 30.721 14.269 -19.239 1.00 82.81 212 TYR A N 1
ATOM 1708 C CA . TYR A 1 212 ? 31.184 14.200 -20.626 1.00 82.81 212 TYR A CA 1
ATOM 1709 C C . TYR A 1 212 ? 31.270 15.597 -21.250 1.00 82.81 212 TYR A C 1
ATOM 1711 O O . TYR A 1 212 ? 30.341 16.401 -21.147 1.00 82.81 212 TYR A O 1
ATOM 1719 N N . LEU A 1 213 ? 32.381 15.879 -21.927 1.00 81.81 213 LEU A N 1
ATOM 1720 C CA . LEU A 1 213 ? 32.543 17.035 -22.808 1.00 81.81 213 LEU A CA 1
ATOM 1721 C C . LEU A 1 213 ? 32.459 16.557 -24.257 1.00 81.81 213 LEU A C 1
ATOM 1723 O O . LEU A 1 213 ? 33.273 15.735 -24.664 1.00 81.81 213 LEU A O 1
ATOM 1727 N N . LEU A 1 214 ? 31.498 17.075 -25.015 1.00 83.88 214 LEU A N 1
ATOM 1728 C CA . LEU A 1 214 ? 31.289 16.728 -26.417 1.00 83.88 214 LEU A CA 1
ATOM 1729 C C . LEU A 1 214 ? 32.127 17.636 -27.321 1.00 83.88 214 LEU A C 1
ATOM 1731 O O . LEU A 1 214 ? 32.096 18.863 -27.177 1.00 83.88 214 LEU A O 1
ATOM 1735 N N . LEU A 1 215 ? 32.866 17.028 -28.245 1.00 75.06 215 LEU A N 1
ATOM 1736 C CA . LEU A 1 215 ? 33.873 17.654 -29.095 1.00 75.06 215 LEU A CA 1
ATOM 1737 C C . LEU A 1 215 ? 33.524 17.481 -30.580 1.00 75.06 215 LEU A C 1
ATOM 1739 O O . LEU A 1 215 ? 33.026 16.444 -31.015 1.00 75.06 215 LEU A O 1
ATOM 1743 N N . TYR A 1 216 ? 33.848 18.495 -31.374 1.00 73.12 216 TYR A N 1
ATOM 1744 C CA . TYR A 1 216 ? 33.871 18.438 -32.831 1.00 73.12 216 TYR A CA 1
ATOM 1745 C C . TYR A 1 216 ? 35.319 18.501 -33.323 1.00 73.12 216 TYR A C 1
ATOM 1747 O O . TYR A 1 216 ? 36.119 19.298 -32.831 1.00 73.12 216 TYR A O 1
ATOM 1755 N N . LYS A 1 217 ? 35.661 17.638 -34.280 1.00 73.69 217 LYS A N 1
ATOM 1756 C CA . LYS A 1 217 ? 37.013 17.355 -34.787 1.00 73.69 217 LYS A CA 1
ATOM 1757 C C . LYS A 1 217 ? 38.056 17.125 -33.683 1.00 73.69 217 LYS A C 1
ATOM 1759 O O . LYS A 1 217 ? 39.200 17.526 -33.840 1.00 73.69 217 LYS A O 1
ATOM 1764 N N . GLY A 1 218 ? 37.646 16.566 -32.543 1.00 69.19 218 GLY A N 1
ATOM 1765 C CA . GLY A 1 218 ? 38.521 16.308 -31.390 1.00 69.19 218 GLY A CA 1
ATOM 1766 C C . GLY A 1 218 ? 39.062 17.549 -30.662 1.00 69.19 218 GLY A C 1
ATOM 1767 O O . GLY A 1 218 ? 39.729 17.408 -29.642 1.00 69.19 218 GLY A O 1
ATOM 1768 N N . GLU A 1 219 ? 38.771 18.766 -31.135 1.00 73.19 219 GLU A N 1
ATOM 1769 C CA . GLU A 1 219 ? 39.404 19.996 -30.630 1.00 73.19 219 GLU A CA 1
ATOM 1770 C C . GLU A 1 219 ? 38.407 21.062 -30.170 1.00 73.19 219 GLU A C 1
ATOM 1772 O O . GLU A 1 219 ? 38.744 21.889 -29.324 1.00 73.19 219 GLU A O 1
ATOM 1777 N N . PHE A 1 220 ? 37.181 21.059 -30.701 1.00 73.94 220 PHE A N 1
ATOM 1778 C CA . PHE A 1 220 ? 36.202 22.118 -30.461 1.00 73.94 220 PHE A CA 1
ATOM 1779 C C . PHE A 1 220 ? 35.102 21.642 -29.506 1.00 73.94 220 PHE A C 1
ATOM 1781 O O . PHE A 1 220 ? 34.243 20.867 -29.928 1.00 73.94 220 PHE A O 1
ATOM 1788 N N . PRO A 1 221 ? 35.065 22.099 -28.241 1.00 81.56 221 PRO A N 1
ATOM 1789 C CA . PRO A 1 221 ? 33.980 21.764 -27.329 1.00 81.56 221 PRO A CA 1
ATOM 1790 C C . PRO A 1 221 ? 32.672 22.418 -27.762 1.00 81.56 221 PRO A C 1
ATOM 1792 O O . PRO A 1 221 ? 32.619 23.634 -27.944 1.00 81.56 221 PRO A O 1
ATOM 1795 N N . ILE A 1 222 ? 31.616 21.617 -27.893 1.00 86.38 222 ILE A N 1
ATOM 1796 C CA . ILE A 1 222 ? 30.314 22.075 -28.400 1.00 86.38 222 ILE A CA 1
ATOM 1797 C C . ILE A 1 222 ? 29.159 21.857 -27.422 1.00 86.38 222 ILE A C 1
ATOM 1799 O O . ILE A 1 222 ? 28.188 22.610 -27.464 1.00 86.38 222 ILE A O 1
ATOM 1803 N N . ALA A 1 223 ? 29.260 20.885 -26.513 1.00 85.06 223 ALA A N 1
ATOM 1804 C CA . ALA A 1 223 ? 28.241 20.634 -25.494 1.00 85.06 223 ALA A CA 1
ATOM 1805 C C . ALA A 1 223 ? 28.816 19.882 -24.283 1.00 85.06 223 ALA A C 1
ATOM 1807 O O . ALA A 1 223 ? 29.919 19.339 -24.330 1.00 85.06 223 ALA A O 1
ATOM 1808 N N . VAL A 1 224 ? 28.057 19.851 -23.187 1.00 86.06 224 VAL A N 1
ATOM 1809 C CA . VAL A 1 224 ? 28.370 19.075 -21.979 1.00 86.06 224 VAL A CA 1
ATOM 1810 C C . VAL A 1 224 ? 27.213 18.134 -21.665 1.00 86.06 224 VAL A C 1
ATOM 1812 O O . VAL A 1 224 ? 26.054 18.508 -21.841 1.00 86.06 224 VAL A O 1
ATOM 1815 N N . VAL A 1 225 ? 27.524 16.935 -21.177 1.00 80.38 225 VAL A N 1
ATOM 1816 C CA . VAL A 1 225 ? 26.538 15.992 -20.639 1.00 80.38 225 VAL A CA 1
ATOM 1817 C C . VAL A 1 225 ? 26.887 15.723 -19.182 1.00 80.38 225 VAL A C 1
ATOM 1819 O O . VAL A 1 225 ? 28.024 15.378 -18.860 1.00 80.38 225 VAL A O 1
ATOM 1822 N N . GLU A 1 226 ? 25.909 15.910 -18.300 1.00 75.94 226 GLU A N 1
ATOM 1823 C CA . GLU A 1 226 ? 26.035 15.673 -16.862 1.00 75.94 226 GLU A CA 1
ATOM 1824 C C . GLU A 1 226 ? 25.084 14.543 -16.468 1.00 75.94 226 GLU A C 1
ATOM 1826 O O . GLU A 1 226 ? 23.881 14.591 -16.742 1.00 75.94 226 GLU A O 1
ATOM 1831 N N . ALA A 1 227 ? 25.628 13.504 -15.843 1.00 66.31 227 ALA A N 1
ATOM 1832 C CA . ALA A 1 227 ? 24.851 12.389 -15.347 1.00 66.31 227 ALA A CA 1
ATOM 1833 C C . ALA A 1 227 ? 24.355 12.724 -13.942 1.00 66.31 227 ALA A C 1
ATOM 1835 O O . ALA A 1 227 ? 25.105 12.733 -12.967 1.00 66.31 227 ALA A O 1
ATOM 1836 N N . LYS A 1 228 ? 23.050 12.962 -13.804 1.00 64.19 228 LYS A N 1
ATOM 1837 C CA . LYS A 1 228 ? 22.452 13.069 -12.472 1.00 64.19 228 LYS A CA 1
ATOM 1838 C C . LYS A 1 228 ? 22.486 11.699 -11.795 1.00 64.19 228 LYS A C 1
ATOM 1840 O O . LYS A 1 228 ? 22.120 10.691 -12.399 1.00 64.19 228 LYS A O 1
ATOM 1845 N N . LYS A 1 229 ? 22.880 11.664 -10.517 1.00 55.78 229 LYS A N 1
ATOM 1846 C CA . LYS A 1 229 ? 22.740 10.473 -9.663 1.00 55.78 229 LYS A CA 1
ATOM 1847 C C . LYS A 1 229 ? 21.269 10.071 -9.598 1.00 55.78 229 LYS A C 1
ATOM 1849 O O . LYS A 1 229 ? 20.500 10.653 -8.838 1.00 55.78 229 LYS A O 1
ATOM 1854 N N . GLY A 1 230 ? 20.899 9.085 -10.404 1.00 59.75 230 GLY A N 1
ATOM 1855 C CA . GLY A 1 230 ? 19.578 8.478 -10.405 1.00 59.75 230 GLY A CA 1
ATOM 1856 C C . GLY A 1 230 ? 19.537 7.257 -9.495 1.00 59.75 230 GLY A C 1
ATOM 1857 O O . GLY A 1 230 ? 20.504 6.498 -9.414 1.00 59.75 230 GLY A O 1
ATOM 1858 N N . ARG A 1 231 ? 18.422 7.068 -8.799 1.00 72.94 231 ARG A N 1
ATOM 1859 C CA . ARG A 1 231 ? 18.002 5.762 -8.282 1.00 72.94 231 ARG A CA 1
ATOM 1860 C C . ARG A 1 231 ? 16.933 5.226 -9.229 1.00 72.94 231 ARG A C 1
ATOM 1862 O O . ARG A 1 231 ? 16.293 6.006 -9.913 1.00 72.94 231 ARG A O 1
ATOM 1869 N N . ASP A 1 232 ? 16.714 3.918 -9.236 1.00 75.56 232 ASP A N 1
ATOM 1870 C CA . ASP A 1 232 ? 15.642 3.334 -10.056 1.00 75.56 232 ASP A CA 1
ATOM 1871 C C . ASP A 1 232 ? 14.267 3.424 -9.355 1.00 75.56 232 ASP A C 1
ATOM 1873 O O . ASP A 1 232 ? 13.230 3.308 -9.995 1.00 75.56 232 ASP A O 1
ATOM 1877 N N . LEU A 1 233 ? 14.242 3.628 -8.029 1.00 82.38 233 LEU A N 1
ATOM 1878 C CA . LEU A 1 233 ? 13.019 3.729 -7.230 1.00 82.38 233 LEU A CA 1
ATOM 1879 C C . LEU A 1 233 ? 13.123 4.865 -6.212 1.00 82.38 233 LEU A C 1
ATOM 1881 O O . LEU A 1 233 ? 14.120 4.987 -5.490 1.00 82.38 233 LEU A O 1
ATOM 1885 N N . TYR A 1 234 ? 12.058 5.658 -6.131 1.00 85.75 234 TYR A N 1
ATOM 1886 C CA . TYR A 1 234 ? 11.954 6.805 -5.242 1.00 85.75 234 TYR A CA 1
ATOM 1887 C C . TYR A 1 234 ? 10.731 6.681 -4.348 1.00 85.75 234 TYR A C 1
ATOM 1889 O O . TYR A 1 234 ? 9.661 6.265 -4.777 1.00 85.75 234 TYR A O 1
ATOM 1897 N N . PHE A 1 235 ? 10.907 7.097 -3.098 1.00 90.38 235 PHE A N 1
ATOM 1898 C CA . PHE A 1 235 ? 9.822 7.259 -2.146 1.00 90.38 235 PHE A CA 1
ATOM 1899 C C . PHE A 1 235 ? 9.790 8.714 -1.716 1.00 90.38 235 PHE A C 1
ATOM 1901 O O . PHE A 1 235 ? 10.820 9.286 -1.350 1.00 90.38 235 PHE A O 1
ATOM 1908 N N . ALA A 1 236 ? 8.603 9.299 -1.748 1.00 85.69 236 ALA A N 1
ATOM 1909 C CA . ALA A 1 236 ? 8.385 10.669 -1.342 1.00 85.69 236 ALA A CA 1
ATOM 1910 C C . ALA A 1 236 ? 7.072 10.776 -0.578 1.00 85.69 236 ALA A C 1
ATOM 1912 O O . ALA A 1 236 ? 6.063 10.183 -0.949 1.00 85.69 236 ALA A O 1
ATOM 1913 N N . ILE A 1 237 ? 7.090 11.577 0.482 1.00 85.06 237 ILE A N 1
ATOM 1914 C CA . ILE A 1 237 ? 5.863 12.079 1.090 1.00 85.06 237 ILE A CA 1
ATOM 1915 C C . ILE A 1 237 ? 5.518 13.372 0.365 1.00 85.06 237 ILE A C 1
ATOM 1917 O O . ILE A 1 237 ? 6.401 14.190 0.112 1.00 85.06 237 ILE A O 1
ATOM 1921 N N . TYR A 1 238 ? 4.235 13.591 0.096 1.00 78.06 238 TYR A N 1
ATOM 1922 C CA . TYR A 1 238 ? 3.739 14.790 -0.575 1.00 78.06 238 TYR A CA 1
ATOM 1923 C C . TYR A 1 238 ? 4.348 16.098 -0.045 1.00 78.06 238 TYR A C 1
ATOM 1925 O O . TYR A 1 238 ? 4.928 16.876 -0.796 1.00 78.06 238 TYR A O 1
ATOM 1933 N N . GLN A 1 239 ? 4.290 16.298 1.274 1.00 76.50 239 GLN A N 1
ATOM 1934 C CA . GLN A 1 239 ? 4.796 17.500 1.948 1.00 76.50 239 GLN A CA 1
ATOM 1935 C C . GLN A 1 239 ? 6.303 17.726 1.756 1.00 76.50 239 GLN A C 1
ATOM 1937 O O . GLN A 1 239 ? 6.787 18.838 1.947 1.00 76.50 239 GLN A O 1
ATOM 1942 N N . ALA A 1 240 ? 7.055 16.675 1.427 1.00 81.25 240 ALA A N 1
ATOM 1943 C CA . ALA A 1 240 ? 8.490 16.769 1.203 1.00 81.25 240 ALA A CA 1
ATOM 1944 C C . ALA A 1 240 ? 8.828 17.245 -0.216 1.00 81.25 240 ALA A C 1
ATOM 1946 O O . ALA A 1 240 ? 9.873 17.866 -0.401 1.00 81.25 240 ALA A O 1
ATOM 1947 N N . ILE A 1 241 ? 7.966 16.954 -1.196 1.00 82.62 241 ILE A N 1
ATOM 1948 C CA . ILE A 1 241 ? 8.206 17.294 -2.604 1.00 82.62 241 ILE A CA 1
ATOM 1949 C C . ILE A 1 241 ? 7.447 18.533 -3.060 1.00 82.62 241 ILE A C 1
ATOM 1951 O O . ILE A 1 241 ? 7.945 19.236 -3.934 1.00 82.62 241 ILE A O 1
ATOM 1955 N N . ALA A 1 242 ? 6.285 18.816 -2.471 1.00 79.94 242 ALA A N 1
ATOM 1956 C CA . ALA A 1 242 ? 5.436 19.929 -2.862 1.00 79.94 242 ALA A CA 1
ATOM 1957 C C . ALA A 1 242 ? 6.130 21.289 -2.695 1.00 79.94 242 ALA A C 1
ATOM 1959 O O . ALA A 1 242 ? 7.018 21.475 -1.861 1.00 79.94 242 ALA A O 1
ATOM 1960 N N . GLU A 1 243 ? 5.706 22.242 -3.518 1.00 80.69 243 GLU A N 1
ATOM 1961 C CA . GLU A 1 243 ? 6.124 23.636 -3.416 1.00 80.69 243 GLU A CA 1
ATOM 1962 C C . GLU A 1 243 ? 5.487 24.299 -2.187 1.00 80.69 243 GLU A C 1
ATOM 1964 O O . GLU A 1 243 ? 4.317 24.063 -1.873 1.00 80.69 243 GLU A O 1
ATOM 1969 N N . ASP A 1 244 ? 6.266 25.124 -1.489 1.00 75.25 244 ASP A N 1
ATOM 1970 C CA . ASP A 1 244 ? 5.798 25.966 -0.389 1.00 75.25 244 ASP A CA 1
ATOM 1971 C C . ASP A 1 244 ? 6.362 27.391 -0.524 1.00 75.25 244 ASP A C 1
ATOM 1973 O O . ASP A 1 244 ? 7.182 27.670 -1.398 1.00 75.25 244 ASP A O 1
ATOM 1977 N N . SER A 1 245 ? 5.934 28.315 0.343 1.00 71.81 245 SER A N 1
ATOM 1978 C CA . SER A 1 245 ? 6.339 29.731 0.284 1.00 71.81 245 SER A CA 1
ATOM 1979 C C . SER A 1 245 ? 7.853 29.972 0.392 1.00 71.81 245 SER A C 1
ATOM 1981 O O . SER A 1 245 ? 8.310 31.078 0.112 1.00 71.81 245 SER A O 1
ATOM 1983 N N . PHE A 1 246 ? 8.629 28.971 0.811 1.00 66.50 246 PHE A N 1
ATOM 1984 C CA . PHE A 1 246 ? 10.071 29.051 1.025 1.00 66.50 246 PHE A CA 1
ATOM 1985 C C . PHE A 1 246 ? 10.874 28.095 0.128 1.00 66.50 246 PHE A C 1
ATOM 1987 O O . PHE A 1 246 ? 12.103 28.195 0.098 1.00 66.50 246 PHE A O 1
ATOM 1994 N N . ARG A 1 247 ? 10.226 27.164 -0.589 1.00 71.50 247 ARG A N 1
ATOM 1995 C CA . ARG A 1 247 ? 10.883 26.103 -1.365 1.00 71.50 247 ARG A CA 1
ATOM 1996 C C . ARG A 1 247 ? 10.188 25.878 -2.714 1.00 71.50 247 ARG A C 1
ATOM 1998 O O . ARG A 1 247 ? 9.014 25.518 -2.717 1.00 71.50 247 ARG A O 1
ATOM 2005 N N . PRO A 1 248 ? 10.912 25.964 -3.848 1.00 68.88 248 PRO A N 1
ATOM 2006 C CA . PRO A 1 248 ? 10.340 25.911 -5.202 1.00 68.88 248 PRO A CA 1
ATOM 2007 C C . PRO A 1 248 ? 9.864 24.519 -5.683 1.00 68.88 248 PRO A C 1
ATOM 2009 O O . PRO A 1 248 ? 9.809 24.282 -6.886 1.00 68.88 248 PRO A O 1
ATOM 2012 N N . GLY A 1 249 ? 9.491 23.606 -4.777 1.00 81.94 249 GLY A N 1
ATOM 2013 C CA . GLY A 1 249 ? 9.040 22.244 -5.090 1.00 81.94 249 GLY A CA 1
ATOM 2014 C C . GLY A 1 249 ? 10.176 21.333 -5.565 1.00 81.94 249 GLY A C 1
ATOM 2015 O O . GLY A 1 249 ? 10.696 21.486 -6.666 1.00 81.94 249 GLY A O 1
ATOM 2016 N N . LEU A 1 250 ? 10.553 20.344 -4.748 1.00 83.00 250 LEU A N 1
ATOM 2017 C CA . LEU A 1 250 ? 11.703 19.463 -5.017 1.00 83.00 250 LEU A CA 1
ATOM 2018 C C . LEU A 1 250 ? 11.540 18.653 -6.313 1.00 83.00 250 LEU A C 1
ATOM 2020 O O . LEU A 1 250 ? 12.521 18.290 -6.955 1.00 83.00 250 LEU A O 1
ATOM 2024 N N . TYR A 1 251 ? 10.297 18.380 -6.714 1.00 85.25 251 TYR A N 1
ATOM 2025 C CA . TYR A 1 251 ? 10.002 17.633 -7.933 1.00 85.25 251 TYR A CA 1
ATOM 2026 C C . TYR A 1 251 ? 10.527 18.318 -9.206 1.00 85.25 251 TYR A C 1
ATOM 2028 O O . TYR A 1 251 ? 10.886 17.618 -10.146 1.00 85.25 251 TYR A O 1
ATOM 2036 N N . LYS A 1 252 ? 10.671 19.653 -9.214 1.00 86.06 252 LYS A N 1
ATOM 2037 C CA . LYS A 1 252 ? 11.193 20.418 -10.362 1.00 86.06 252 LYS A CA 1
ATOM 2038 C C . LYS A 1 252 ? 12.698 20.228 -10.598 1.00 86.06 252 LYS A C 1
ATOM 2040 O O . LYS A 1 252 ? 13.236 20.721 -11.586 1.00 86.06 252 LYS A O 1
ATOM 2045 N N . GLU A 1 253 ? 13.406 19.542 -9.697 1.00 82.62 253 GLU A N 1
ATOM 2046 C CA . GLU A 1 253 ? 14.800 19.140 -9.929 1.00 82.62 253 GLU A CA 1
ATOM 2047 C C . GLU A 1 253 ? 14.921 17.980 -10.936 1.00 82.62 253 GLU A C 1
ATOM 2049 O O . GLU A 1 253 ? 16.004 17.752 -11.496 1.00 82.62 253 GLU A O 1
ATOM 2054 N N . TYR A 1 254 ? 13.818 17.270 -11.173 1.00 84.44 254 TYR A N 1
ATOM 2055 C CA . TYR A 1 254 ? 13.676 16.183 -12.138 1.00 84.44 254 TYR A CA 1
ATOM 2056 C C . TYR A 1 254 ? 12.974 16.702 -13.389 1.00 84.44 254 TYR A C 1
ATOM 2058 O O . TYR A 1 254 ? 12.178 17.625 -13.293 1.00 84.44 254 TYR A O 1
ATOM 2066 N N . SER A 1 255 ? 13.285 16.148 -14.562 1.00 83.56 255 SER A N 1
ATOM 2067 C CA . SER A 1 255 ? 12.578 16.526 -15.788 1.00 83.56 255 SER A CA 1
ATOM 2068 C C . SER A 1 255 ? 11.144 15.964 -15.798 1.00 83.56 255 SER A C 1
ATOM 2070 O O . SER A 1 255 ? 10.896 14.947 -15.148 1.00 83.56 255 SER A O 1
ATOM 2072 N N . PRO A 1 256 ? 10.198 16.584 -16.531 1.00 88.25 256 PRO A N 1
ATOM 2073 C CA . PRO A 1 256 ? 8.817 16.094 -16.670 1.00 88.25 256 PRO A CA 1
ATOM 2074 C C . PRO A 1 256 ? 8.693 14.631 -17.125 1.00 88.25 256 PRO A C 1
ATOM 2076 O O . PRO A 1 256 ? 7.754 13.935 -16.762 1.00 88.25 256 PRO A O 1
ATOM 2079 N N . ASP A 1 257 ? 9.659 14.159 -17.907 1.00 86.56 257 ASP A N 1
ATOM 2080 C CA . ASP A 1 257 ? 9.759 12.815 -18.480 1.00 86.56 257 ASP A CA 1
ATOM 2081 C C . ASP A 1 257 ? 10.709 11.894 -17.692 1.00 86.56 257 ASP A C 1
ATOM 2083 O O . ASP A 1 257 ? 11.133 10.855 -18.188 1.00 86.56 257 ASP A O 1
ATOM 2087 N N . TYR A 1 258 ? 11.098 12.284 -16.474 1.00 86.44 258 TYR A N 1
ATOM 2088 C CA . TYR A 1 258 ? 12.089 11.539 -15.696 1.00 86.44 258 TYR A CA 1
ATOM 2089 C C . TYR A 1 258 ? 11.573 10.190 -15.182 1.00 86.44 258 TYR A C 1
ATOM 2091 O O . TYR A 1 258 ? 12.357 9.255 -15.024 1.00 86.44 258 TYR A O 1
ATOM 2099 N N . PHE A 1 259 ? 10.281 10.104 -14.861 1.00 89.12 259 PHE A N 1
ATOM 2100 C CA . PHE A 1 259 ? 9.663 8.903 -14.307 1.00 89.12 259 PHE A CA 1
ATOM 2101 C C . PHE A 1 259 ? 8.823 8.200 -15.366 1.00 89.12 259 PHE A C 1
ATOM 2103 O O . PHE A 1 259 ? 8.004 8.835 -16.018 1.00 89.12 259 PHE A O 1
ATOM 2110 N N . ASP A 1 260 ? 8.962 6.878 -15.466 1.00 90.25 260 ASP A N 1
ATOM 2111 C CA . ASP A 1 260 ? 8.086 6.063 -16.314 1.00 90.25 260 ASP A CA 1
ATOM 2112 C C . ASP A 1 260 ? 6.743 5.753 -15.624 1.00 90.25 260 ASP A C 1
ATOM 2114 O O . ASP A 1 260 ? 5.712 5.622 -16.280 1.00 90.25 260 ASP A O 1
ATOM 2118 N N . LEU A 1 261 ? 6.748 5.625 -14.289 1.00 93.50 261 LEU A N 1
ATOM 2119 C CA . LEU A 1 261 ? 5.586 5.258 -13.475 1.00 93.50 261 LEU A CA 1
ATOM 2120 C C . LEU A 1 261 ? 5.580 6.016 -12.144 1.00 93.50 261 LEU A C 1
ATOM 2122 O O . LEU A 1 261 ? 6.574 6.036 -11.415 1.00 93.50 261 LEU A O 1
ATOM 2126 N N . ILE A 1 262 ? 4.418 6.556 -11.789 1.00 92.94 262 ILE A N 1
ATOM 2127 C CA . ILE A 1 262 ? 4.135 7.186 -10.503 1.00 92.94 262 ILE A CA 1
ATOM 2128 C C . ILE A 1 262 ? 2.971 6.445 -9.845 1.00 92.94 262 ILE A C 1
ATOM 2130 O O . ILE A 1 262 ? 1.875 6.363 -10.396 1.00 92.94 262 ILE A O 1
ATOM 2134 N N . ILE A 1 263 ? 3.208 5.915 -8.644 1.00 93.06 263 ILE A N 1
ATOM 2135 C CA . ILE A 1 263 ? 2.184 5.252 -7.829 1.00 93.06 263 ILE A CA 1
ATOM 2136 C C . ILE A 1 263 ? 1.804 6.174 -6.680 1.00 93.06 263 ILE A C 1
ATOM 2138 O O . ILE A 1 263 ? 2.664 6.673 -5.951 1.00 93.06 263 ILE A O 1
ATOM 2142 N N . ILE A 1 264 ? 0.504 6.383 -6.518 1.00 89.25 264 ILE A N 1
ATOM 2143 C CA . ILE A 1 264 ? -0.058 7.333 -5.569 1.00 89.25 264 ILE A CA 1
ATOM 2144 C C . ILE A 1 264 ? -0.920 6.566 -4.591 1.00 89.25 264 ILE A C 1
ATOM 2146 O O . ILE A 1 264 ? -1.963 6.034 -4.961 1.00 89.25 264 ILE A O 1
ATOM 2150 N N . ASP A 1 265 ? -0.504 6.564 -3.333 1.00 88.69 265 ASP A N 1
ATOM 2151 C CA . ASP A 1 265 ? -1.319 6.035 -2.252 1.00 88.69 265 ASP A CA 1
ATOM 2152 C C . ASP A 1 265 ? -2.318 7.090 -1.753 1.00 88.69 265 ASP A C 1
ATOM 2154 O O . ASP A 1 265 ? -2.000 8.278 -1.660 1.00 88.69 265 ASP A O 1
ATOM 2158 N N . GLU A 1 266 ? -3.534 6.651 -1.439 1.00 84.38 266 GLU A N 1
ATOM 2159 C CA . GLU A 1 266 ? -4.660 7.474 -0.986 1.00 84.38 266 GLU A CA 1
ATOM 2160 C C . GLU A 1 266 ? -4.937 8.720 -1.848 1.00 84.38 266 GLU A C 1
ATOM 2162 O O . GLU A 1 266 ? -5.104 9.836 -1.337 1.00 84.38 266 GLU A O 1
ATOM 2167 N N . CYS A 1 267 ? -5.061 8.521 -3.167 1.00 80.62 267 CYS A N 1
ATOM 2168 C CA . CYS A 1 267 ? -5.215 9.590 -4.169 1.00 80.62 267 CYS A CA 1
ATOM 2169 C C . CYS A 1 267 ? -6.453 10.494 -3.974 1.00 80.62 267 CYS A C 1
ATOM 2171 O O . CYS A 1 267 ? -6.574 11.537 -4.615 1.00 80.62 267 CYS A O 1
ATOM 2173 N N . HIS A 1 268 ? -7.357 10.121 -3.062 1.00 73.19 268 HIS A N 1
ATOM 2174 C CA . HIS A 1 268 ? -8.604 10.815 -2.770 1.00 73.19 268 HIS A CA 1
ATOM 2175 C C . HIS A 1 268 ? -8.488 11.998 -1.788 1.00 73.19 268 HIS A C 1
ATOM 2177 O O . HIS A 1 268 ? -9.432 12.778 -1.669 1.00 73.19 268 HIS A O 1
ATOM 2183 N N . ARG A 1 269 ? -7.385 12.149 -1.035 1.00 62.44 269 ARG A N 1
ATOM 2184 C CA . ARG A 1 269 ? -7.282 13.063 0.131 1.00 62.44 269 ARG A CA 1
ATOM 2185 C C . ARG A 1 269 ? -7.164 14.557 -0.220 1.00 62.44 269 ARG A C 1
ATOM 2187 O O . ARG A 1 269 ? -6.180 15.215 0.117 1.00 62.44 269 ARG A O 1
ATOM 2194 N N . GLY A 1 270 ? -8.173 15.121 -0.889 1.00 52.69 270 GLY A N 1
ATOM 2195 C CA . GLY A 1 270 ? -8.230 16.544 -1.267 1.00 52.69 270 GLY A CA 1
ATOM 2196 C C . GLY A 1 270 ? -7.158 16.967 -2.279 1.00 52.69 270 GLY A C 1
ATOM 2197 O O . GLY A 1 270 ? -7.008 18.154 -2.560 1.00 52.69 270 GLY A O 1
ATOM 2198 N N . SER A 1 271 ? -6.428 15.992 -2.814 1.00 51.94 271 SER A N 1
ATOM 2199 C CA . SER A 1 271 ? -5.227 16.152 -3.627 1.00 51.94 271 SER A CA 1
ATOM 2200 C C . SER A 1 271 ? -5.570 16.347 -5.109 1.00 51.94 271 SER A C 1
ATOM 2202 O O . SER A 1 271 ? -4.832 16.969 -5.846 1.00 51.94 271 SER A O 1
ATOM 2204 N N . ALA A 1 272 ? -6.740 15.917 -5.576 1.00 49.69 272 ALA A N 1
ATOM 2205 C CA . ALA A 1 272 ? -7.155 16.161 -6.961 1.00 49.69 272 ALA A CA 1
ATOM 2206 C C . ALA A 1 272 ? -7.929 17.477 -7.170 1.00 49.69 272 ALA A C 1
ATOM 2208 O O . ALA A 1 272 ? -8.316 17.780 -8.302 1.00 49.69 272 ALA A O 1
ATOM 2209 N N . ARG A 1 273 ? -8.168 18.270 -6.107 1.00 53.25 273 ARG A N 1
ATOM 2210 C CA . ARG A 1 273 ? -8.823 19.582 -6.246 1.00 53.25 273 ARG A CA 1
ATOM 2211 C C . ARG A 1 273 ? -8.004 20.441 -7.205 1.00 53.25 273 ARG A C 1
ATOM 2213 O O . ARG A 1 273 ? -6.778 20.489 -7.084 1.00 53.25 273 ARG A O 1
ATOM 2220 N N . SER A 1 274 ? -8.685 21.124 -8.123 1.00 50.72 274 SER A N 1
ATOM 2221 C CA . SER A 1 274 ? -8.086 21.914 -9.211 1.00 50.72 274 SER A CA 1
ATOM 2222 C C . SER A 1 274 ? -7.055 22.952 -8.754 1.00 50.72 274 SER A C 1
ATOM 2224 O O . SER A 1 274 ? -6.191 23.325 -9.534 1.00 50.72 274 SER A O 1
ATOM 2226 N N . GLU A 1 275 ? -7.121 23.391 -7.496 1.00 49.91 275 GLU A N 1
ATOM 2227 C CA . GLU A 1 275 ? -6.242 24.415 -6.911 1.00 49.91 275 GLU A CA 1
ATOM 2228 C C . GLU A 1 275 ? -5.175 23.854 -5.955 1.00 49.91 275 GLU A C 1
ATOM 2230 O O . GLU A 1 275 ? -4.471 24.607 -5.284 1.00 49.91 275 GLU A O 1
ATOM 2235 N N . SER A 1 276 ? -5.061 22.532 -5.824 1.00 64.81 276 SER A N 1
ATOM 2236 C CA . SER A 1 276 ? -4.096 21.930 -4.901 1.00 64.81 276 SER A CA 1
ATOM 2237 C C . SER A 1 276 ? -2.705 21.813 -5.532 1.00 64.81 276 SER A C 1
ATOM 2239 O O . SER A 1 276 ? -2.567 21.478 -6.708 1.00 64.81 276 SER A O 1
ATOM 2241 N N . SER A 1 277 ? -1.655 21.992 -4.722 1.00 64.31 277 SER A N 1
ATOM 2242 C CA . SER A 1 277 ? -0.253 21.785 -5.131 1.00 64.31 277 SER A CA 1
ATOM 2243 C C . SER A 1 277 ? 0.060 20.352 -5.590 1.00 64.31 277 SER A C 1
ATOM 2245 O O . SER A 1 277 ? 1.139 20.087 -6.109 1.00 64.31 277 SER A O 1
ATOM 2247 N N . TRP A 1 278 ? -0.891 19.432 -5.438 1.00 77.00 278 TRP A N 1
ATOM 2248 C CA . TRP A 1 278 ? -0.816 18.048 -5.873 1.00 77.00 278 TRP A CA 1
ATOM 2249 C C . TRP A 1 278 ? -1.076 17.899 -7.361 1.00 77.00 278 TRP A C 1
ATOM 2251 O O . TRP A 1 278 ? -0.302 17.240 -8.054 1.00 77.00 278 TRP A O 1
ATOM 2261 N N . ARG A 1 279 ? -2.125 18.554 -7.867 1.00 78.94 279 ARG A N 1
ATOM 2262 C CA . ARG A 1 279 ? -2.445 18.529 -9.291 1.00 78.94 279 ARG A CA 1
ATOM 2263 C C . ARG A 1 279 ? -1.275 19.047 -10.125 1.00 78.94 279 ARG A C 1
ATOM 2265 O O . ARG A 1 279 ? -0.946 18.445 -11.134 1.00 78.94 279 ARG A O 1
ATOM 2272 N N . SER A 1 280 ? -0.567 20.057 -9.622 1.00 83.38 280 SER A N 1
ATOM 2273 C CA . SER A 1 280 ? 0.637 20.601 -10.256 1.00 83.38 280 SER A CA 1
ATOM 2274 C C . SER A 1 280 ? 1.771 19.581 -10.397 1.00 83.38 280 SER A C 1
ATOM 2276 O O . SER A 1 280 ? 2.476 19.606 -11.397 1.00 83.38 280 SER A O 1
ATOM 2278 N N . ILE A 1 281 ? 1.962 18.684 -9.422 1.00 87.50 281 ILE A N 1
ATOM 2279 C CA . ILE A 1 281 ? 2.999 17.638 -9.494 1.00 87.50 281 ILE A CA 1
ATOM 2280 C C . ILE A 1 281 ? 2.601 16.577 -10.520 1.00 87.50 281 ILE A C 1
ATOM 2282 O O . ILE A 1 281 ? 3.435 16.142 -11.308 1.00 87.50 281 ILE A O 1
ATOM 2286 N N . LEU A 1 282 ? 1.330 16.171 -10.512 1.00 87.88 282 LEU A N 1
ATOM 2287 C CA . LEU A 1 282 ? 0.828 15.165 -11.444 1.00 87.88 282 LEU A CA 1
ATOM 2288 C C . LEU A 1 282 ? 0.805 15.669 -12.887 1.00 87.88 282 LEU A C 1
ATOM 2290 O O . LEU A 1 282 ? 1.203 14.945 -13.789 1.00 87.88 282 LEU A O 1
ATOM 2294 N N . GLU A 1 283 ? 0.393 16.915 -13.107 1.00 88.88 283 GLU A N 1
ATOM 2295 C CA . GLU A 1 283 ? 0.453 17.559 -14.423 1.00 88.88 283 GLU A CA 1
ATOM 2296 C C . GLU A 1 283 ? 1.905 17.794 -14.866 1.00 88.88 283 GLU A C 1
ATOM 2298 O O . GLU A 1 283 ? 2.213 17.659 -16.044 1.00 88.88 283 GLU A O 1
ATOM 2303 N N . TYR A 1 284 ? 2.829 18.082 -13.940 1.00 91.62 284 TYR A N 1
ATOM 2304 C CA . TYR A 1 284 ? 4.252 18.208 -14.274 1.00 91.62 284 TYR A CA 1
ATOM 2305 C C . TYR A 1 284 ? 4.848 16.900 -14.805 1.00 91.62 284 TYR A C 1
ATOM 2307 O O . TYR A 1 284 ? 5.660 16.937 -15.723 1.00 91.62 284 TYR A O 1
ATOM 2315 N N . PHE A 1 285 ? 4.444 15.759 -14.247 1.00 92.56 285 PHE A N 1
ATOM 2316 C CA . PHE A 1 285 ? 4.865 14.432 -14.700 1.00 92.56 285 PHE A CA 1
ATOM 2317 C C . PHE A 1 285 ? 3.794 13.735 -15.554 1.00 92.56 285 PHE A C 1
ATOM 2319 O O . PHE A 1 285 ? 3.666 12.512 -15.506 1.00 92.56 285 PHE A O 1
ATOM 2326 N N . GLU A 1 286 ? 3.012 14.492 -16.331 1.00 92.81 286 GLU A N 1
ATOM 2327 C CA . GLU A 1 286 ? 1.992 13.944 -17.239 1.00 92.81 286 GLU A CA 1
ATOM 2328 C C . GLU A 1 286 ? 2.509 12.804 -18.144 1.00 92.81 286 GLU A C 1
ATOM 2330 O O . GLU A 1 286 ? 1.772 11.832 -18.304 1.00 92.81 286 GLU A O 1
ATOM 2335 N N . PRO A 1 287 ? 3.746 12.837 -18.693 1.00 92.50 287 PRO A N 1
ATOM 2336 C CA . PRO A 1 287 ? 4.233 11.751 -19.548 1.00 92.50 287 PRO A CA 1
ATOM 2337 C C . PRO A 1 287 ? 4.373 10.392 -18.843 1.00 92.50 287 PRO A C 1
ATOM 2339 O O . PRO A 1 287 ? 4.414 9.364 -19.517 1.00 92.50 287 PRO A O 1
ATOM 2342 N N . ALA A 1 288 ? 4.480 10.374 -17.511 1.00 93.44 288 ALA A N 1
ATOM 2343 C CA . ALA A 1 288 ? 4.587 9.147 -16.733 1.00 93.44 288 ALA A CA 1
ATOM 2344 C C . ALA A 1 288 ? 3.231 8.435 -16.645 1.00 93.44 288 ALA A C 1
ATOM 2346 O O . ALA A 1 288 ? 2.193 9.077 -16.488 1.00 93.44 288 ALA A O 1
ATOM 2347 N N . TYR A 1 289 ? 3.224 7.101 -16.608 1.00 94.12 289 TYR A N 1
ATOM 2348 C CA . TYR A 1 289 ? 2.021 6.372 -16.202 1.00 94.12 289 TYR A CA 1
ATOM 2349 C C . TYR A 1 289 ? 1.685 6.702 -14.742 1.00 94.12 289 TYR A C 1
ATOM 2351 O O . TYR A 1 289 ? 2.563 6.675 -13.880 1.00 94.12 289 TYR A O 1
ATOM 2359 N N . GLN A 1 290 ? 0.419 6.997 -14.438 1.00 92.31 290 GLN A N 1
ATOM 2360 C CA . GLN A 1 290 ? -0.003 7.402 -13.092 1.00 92.31 290 GLN A CA 1
ATOM 2361 C C . GLN A 1 290 ? -1.059 6.448 -12.535 1.00 92.31 290 GLN A C 1
ATOM 2363 O O . GLN A 1 290 ? -2.192 6.404 -13.011 1.00 92.31 290 GLN A O 1
ATOM 2368 N N . LEU A 1 291 ? -0.691 5.691 -11.499 1.00 92.06 291 LEU A N 1
ATOM 2369 C CA . LEU A 1 291 ? -1.564 4.725 -10.837 1.00 92.06 291 LEU A CA 1
ATOM 2370 C C . LEU A 1 291 ? -2.028 5.261 -9.480 1.00 92.06 291 LEU A C 1
ATOM 2372 O O . LEU A 1 291 ? -1.238 5.373 -8.541 1.00 92.06 291 LEU A O 1
ATOM 2376 N N . GLY A 1 292 ? -3.322 5.560 -9.370 1.00 89.81 292 GLY A N 1
ATOM 2377 C CA . GLY A 1 292 ? -3.959 5.965 -8.119 1.00 89.81 292 GLY A CA 1
ATOM 2378 C C . GLY A 1 292 ? -4.511 4.777 -7.331 1.00 89.81 292 GLY A C 1
ATOM 2379 O O . GLY A 1 292 ? -5.302 3.996 -7.853 1.00 89.81 292 GLY A O 1
ATOM 2380 N N . LEU A 1 293 ? -4.141 4.676 -6.056 1.00 90.44 293 LEU A N 1
ATOM 2381 C CA . LEU A 1 293 ? -4.702 3.738 -5.088 1.00 90.44 293 LEU A CA 1
ATOM 2382 C C . LEU A 1 293 ? -5.587 4.510 -4.104 1.00 90.44 293 LEU A C 1
ATOM 2384 O O . LEU A 1 293 ? -5.225 5.586 -3.627 1.00 90.44 293 LEU A O 1
ATOM 2388 N N . THR A 1 294 ? -6.765 3.975 -3.793 1.00 87.06 294 THR A N 1
ATOM 2389 C CA . THR A 1 294 ? -7.668 4.575 -2.805 1.00 87.06 294 THR A CA 1
ATOM 2390 C C . THR A 1 294 ? -8.469 3.507 -2.083 1.00 87.06 294 THR A C 1
ATOM 2392 O O . THR A 1 294 ? -9.007 2.592 -2.704 1.00 87.06 294 THR A O 1
ATOM 2395 N N . ALA A 1 295 ? -8.598 3.654 -0.764 1.00 85.62 295 ALA A N 1
ATOM 2396 C CA . ALA A 1 295 ? -9.491 2.819 0.038 1.00 85.62 295 ALA A CA 1
ATOM 2397 C C . ALA A 1 295 ? -10.948 3.324 0.038 1.00 85.62 295 ALA A C 1
ATOM 2399 O O . ALA A 1 295 ? -11.836 2.668 0.589 1.00 85.62 295 ALA A O 1
ATOM 2400 N N . THR A 1 296 ? -11.216 4.505 -0.534 1.00 74.00 296 THR A N 1
ATOM 2401 C CA . THR A 1 296 ? -12.553 5.114 -0.528 1.00 74.00 296 THR A CA 1
ATOM 2402 C C . THR A 1 296 ? -13.222 5.043 -1.907 1.00 74.00 296 THR A C 1
ATOM 2404 O O . THR A 1 296 ? -12.656 5.529 -2.893 1.00 74.00 296 THR A O 1
ATOM 2407 N N . PRO A 1 297 ? -14.439 4.464 -2.000 1.00 68.88 297 PRO A N 1
ATOM 2408 C CA . PRO A 1 297 ? -15.205 4.457 -3.243 1.00 68.88 297 PRO A CA 1
ATOM 2409 C C . PRO A 1 297 ? -15.705 5.868 -3.584 1.00 68.88 297 PRO A C 1
ATOM 2411 O O . PRO A 1 297 ? -15.637 6.780 -2.755 1.00 68.88 297 PRO A O 1
ATOM 2414 N N . LEU A 1 298 ? -16.235 6.041 -4.799 1.00 67.94 298 LEU A N 1
ATOM 2415 C CA . LEU A 1 298 ? -16.761 7.316 -5.284 1.00 67.94 298 LEU A CA 1
ATOM 2416 C C . LEU A 1 298 ? -17.795 7.900 -4.308 1.00 67.94 298 LEU A C 1
ATOM 2418 O O . LEU A 1 298 ? -18.787 7.261 -3.954 1.00 67.94 298 LEU A O 1
ATOM 2422 N N . ARG A 1 299 ? -17.557 9.143 -3.889 1.00 67.31 299 ARG A N 1
ATOM 2423 C CA . ARG A 1 299 ? -18.435 9.946 -3.032 1.00 67.31 299 ARG A CA 1
ATOM 2424 C C . ARG A 1 299 ? -18.436 11.393 -3.524 1.00 67.31 299 ARG A C 1
ATOM 2426 O O . ARG A 1 299 ? -17.516 11.808 -4.229 1.00 67.31 299 ARG A O 1
ATOM 2433 N N . ASN A 1 300 ? -19.450 12.167 -3.135 1.00 64.38 300 ASN A N 1
ATOM 2434 C CA . ASN A 1 300 ? -19.608 13.567 -3.556 1.00 64.38 300 ASN A CA 1
ATOM 2435 C C . ASN A 1 300 ? -18.420 14.469 -3.169 1.00 64.38 300 ASN A C 1
ATOM 2437 O O . ASN A 1 300 ? -18.166 15.464 -3.838 1.00 64.38 300 ASN A O 1
ATOM 2441 N N . ASP A 1 301 ? -17.688 14.131 -2.108 1.00 63.81 301 ASP A N 1
ATOM 2442 C CA . ASP A 1 301 ? -16.496 14.842 -1.635 1.00 63.81 301 ASP A CA 1
ATOM 2443 C C . ASP A 1 301 ? -15.213 14.503 -2.418 1.00 63.81 301 ASP A C 1
ATOM 2445 O O . ASP A 1 301 ? -14.261 15.282 -2.368 1.00 63.81 301 ASP A O 1
ATOM 2449 N N . ASN A 1 302 ? -15.207 13.411 -3.196 1.00 63.91 302 ASN A N 1
ATOM 2450 C CA . ASN A 1 302 ? -14.034 12.897 -3.920 1.00 63.91 302 ASN A CA 1
ATOM 2451 C C . ASN A 1 302 ? -14.196 12.905 -5.454 1.00 63.91 302 ASN A C 1
ATOM 2453 O O . ASN A 1 302 ? -13.413 12.269 -6.163 1.00 63.91 302 ASN A O 1
ATOM 2457 N N . VAL A 1 303 ? -15.179 13.643 -5.984 1.00 65.44 303 VAL A N 1
ATOM 2458 C CA . VAL A 1 303 ? -15.506 13.704 -7.424 1.00 65.44 303 VAL A CA 1
ATOM 2459 C C . VAL A 1 303 ? -14.298 14.091 -8.285 1.00 65.44 303 VAL A C 1
ATOM 2461 O O . VAL A 1 303 ? -14.083 13.500 -9.341 1.00 65.44 303 VAL A O 1
ATOM 2464 N N . ASP A 1 304 ? -13.469 15.029 -7.826 1.00 67.75 304 ASP A N 1
ATOM 2465 C CA . ASP A 1 304 ? -12.316 15.507 -8.601 1.00 67.75 304 ASP A CA 1
ATOM 2466 C C . ASP A 1 304 ? -11.225 14.442 -8.797 1.00 67.75 304 ASP A C 1
ATOM 2468 O O . ASP A 1 304 ? -10.504 14.476 -9.791 1.00 67.75 304 ASP A O 1
ATOM 2472 N N . THR A 1 305 ? -11.142 13.451 -7.903 1.00 72.88 305 THR A N 1
ATOM 2473 C CA . THR A 1 305 ? -10.169 12.347 -8.015 1.00 72.88 305 THR A CA 1
ATOM 2474 C C . THR A 1 305 ? -10.529 11.427 -9.173 1.00 72.88 305 THR A C 1
ATOM 2476 O O . THR A 1 305 ? -9.690 11.122 -10.015 1.00 72.88 305 THR A O 1
ATOM 2479 N N . TYR A 1 306 ? -11.805 11.059 -9.268 1.00 75.38 306 TYR A N 1
ATOM 2480 C CA . TYR A 1 306 ? -12.319 10.225 -10.354 1.00 75.38 306 TYR A CA 1
ATOM 2481 C C . TYR A 1 306 ? -12.389 10.987 -11.682 1.00 75.38 306 TYR A C 1
ATOM 2483 O O . TYR A 1 306 ? -12.310 10.379 -12.742 1.00 75.38 306 TYR A O 1
ATOM 2491 N N . ARG A 1 307 ? -12.478 12.324 -11.655 1.00 80.62 307 ARG A N 1
ATOM 2492 C CA . ARG A 1 307 ? -12.307 13.137 -12.870 1.00 80.62 307 ARG A CA 1
ATOM 2493 C C . ARG A 1 307 ? -10.885 13.081 -13.421 1.00 80.62 307 ARG A C 1
ATOM 2495 O O . ARG A 1 307 ? -10.730 13.143 -14.632 1.00 80.62 307 ARG A O 1
ATOM 2502 N N . TYR A 1 308 ? -9.874 13.014 -12.554 1.00 84.00 308 TYR A N 1
ATOM 2503 C CA . TYR A 1 308 ? -8.475 12.953 -12.979 1.00 84.00 308 TYR A CA 1
ATOM 2504 C C . TYR A 1 308 ? -8.075 11.542 -13.430 1.00 84.00 308 TYR A C 1
ATOM 2506 O O . TYR A 1 308 ? -7.605 11.370 -14.546 1.00 84.00 308 TYR A O 1
ATOM 2514 N N . PHE A 1 309 ? -8.298 10.532 -12.582 1.00 86.00 309 PHE A N 1
ATOM 2515 C CA . PHE A 1 309 ? -7.875 9.149 -12.854 1.00 86.00 309 PHE A CA 1
ATOM 2516 C C . PHE A 1 309 ? -8.871 8.344 -13.700 1.00 86.00 309 PHE A C 1
ATOM 2518 O O . PHE A 1 309 ? -8.527 7.277 -14.198 1.00 86.00 309 PHE A O 1
ATOM 2525 N N . GLY A 1 310 ? -10.105 8.824 -13.856 1.00 85.50 310 GLY A N 1
ATOM 2526 C CA . GLY A 1 310 ? -11.180 8.070 -14.490 1.00 85.50 310 GLY A CA 1
ATOM 2527 C C . GLY A 1 310 ? -11.819 7.032 -13.562 1.00 85.50 310 GLY A C 1
ATOM 2528 O O . GLY A 1 310 ? -11.768 7.128 -12.331 1.00 85.50 310 GLY A O 1
ATOM 2529 N N . ASN A 1 311 ? -12.475 6.044 -14.174 1.00 84.69 311 ASN A N 1
ATOM 2530 C CA . ASN A 1 311 ? -13.103 4.939 -13.454 1.00 84.69 311 ASN A CA 1
ATOM 2531 C C . ASN A 1 311 ? -12.042 3.970 -12.905 1.00 84.69 311 ASN A C 1
ATOM 2533 O O . ASN A 1 311 ? -11.012 3.766 -13.548 1.00 84.69 311 ASN A O 1
ATOM 2537 N N . PRO A 1 312 ? -12.290 3.338 -11.745 1.00 86.88 312 PRO A N 1
ATOM 2538 C CA . PRO A 1 312 ? -11.353 2.380 -11.179 1.00 86.88 312 PRO A CA 1
ATOM 2539 C C . PRO A 1 312 ? -11.210 1.163 -12.102 1.00 86.88 312 PRO A C 1
ATOM 2541 O O . PRO A 1 312 ? -12.209 0.602 -12.547 1.00 86.88 312 PRO A O 1
ATOM 2544 N N . LEU A 1 313 ? -9.967 0.735 -12.346 1.00 88.56 313 LEU A N 1
ATOM 2545 C CA . LEU A 1 313 ? -9.667 -0.478 -13.123 1.00 88.56 313 LEU A CA 1
ATOM 2546 C C . LEU A 1 313 ? -10.119 -1.752 -12.399 1.00 88.56 313 LEU A C 1
ATOM 2548 O O . LEU A 1 313 ? -10.523 -2.725 -13.026 1.00 88.56 313 LEU A O 1
ATOM 2552 N N . TYR A 1 314 ? -10.046 -1.737 -11.070 1.00 89.19 314 TYR A N 1
ATOM 2553 C CA . TYR A 1 314 ? -10.465 -2.828 -10.203 1.00 89.19 314 TYR A CA 1
ATOM 2554 C C . TYR A 1 314 ? -10.949 -2.261 -8.869 1.00 89.19 314 TYR A C 1
ATOM 2556 O O . TYR A 1 314 ? -10.497 -1.204 -8.425 1.00 89.19 314 TYR A O 1
ATOM 2564 N N . THR A 1 315 ? -11.888 -2.943 -8.222 1.00 88.00 315 THR A N 1
ATOM 2565 C CA . THR A 1 315 ? -12.367 -2.586 -6.886 1.00 88.00 315 THR A CA 1
ATOM 2566 C C . THR A 1 315 ? -12.476 -3.853 -6.067 1.00 88.00 315 THR A C 1
ATOM 2568 O O . THR A 1 315 ? -13.194 -4.764 -6.451 1.00 88.00 315 THR A O 1
ATOM 2571 N N . TYR A 1 316 ? -11.785 -3.871 -4.930 1.00 89.62 316 TYR A N 1
ATOM 2572 C CA . TYR A 1 316 ? -11.921 -4.915 -3.927 1.00 89.62 316 TYR A CA 1
ATOM 2573 C C . TYR A 1 316 ? -12.569 -4.319 -2.686 1.00 89.62 316 TYR A C 1
ATOM 2575 O O . TYR A 1 316 ? -11.982 -3.485 -1.989 1.00 89.62 316 TYR A O 1
ATOM 2583 N N . SER A 1 317 ? -13.833 -4.659 -2.469 1.00 89.62 317 SER A N 1
ATOM 2584 C CA . SER A 1 317 ? -14.666 -4.004 -1.470 1.00 89.62 317 SER A CA 1
ATOM 2585 C C . SER A 1 317 ? -14.435 -4.551 -0.061 1.00 89.62 317 SER A C 1
ATOM 2587 O O . SER A 1 317 ? -14.004 -5.683 0.150 1.00 89.62 317 SER A O 1
ATOM 2589 N N . LEU A 1 318 ? -14.815 -3.753 0.943 1.00 88.62 318 LEU A N 1
ATOM 2590 C CA . LEU A 1 318 ? -14.860 -4.203 2.338 1.00 88.62 318 LEU A CA 1
ATOM 2591 C C . LEU A 1 318 ? -15.740 -5.452 2.507 1.00 88.62 318 LEU A C 1
ATOM 2593 O O . LEU A 1 318 ? -15.447 -6.288 3.354 1.00 88.62 318 LEU A O 1
ATOM 2597 N N . LYS A 1 319 ? -16.817 -5.566 1.719 1.00 87.62 319 LYS A N 1
ATOM 2598 C CA . LYS A 1 319 ? -17.726 -6.712 1.762 1.00 87.62 319 LYS A CA 1
ATOM 2599 C C . LYS A 1 319 ? -17.016 -7.981 1.285 1.00 87.62 319 LYS A C 1
ATOM 2601 O O . LYS A 1 319 ? -16.987 -8.944 2.041 1.00 87.62 319 LYS A O 1
ATOM 2606 N N . GLU A 1 320 ? -16.416 -7.939 0.096 1.00 87.50 320 GLU A N 1
ATOM 2607 C CA . GLU A 1 320 ? -15.663 -9.067 -0.476 1.00 87.50 320 GLU A CA 1
ATOM 2608 C C . GLU A 1 320 ? -14.526 -9.482 0.456 1.00 87.50 320 GLU A C 1
ATOM 2610 O O . GLU A 1 320 ? -14.440 -10.640 0.844 1.00 87.50 320 GLU A O 1
ATOM 2615 N N . GLY A 1 321 ? -13.749 -8.521 0.969 1.00 90.50 321 GLY A N 1
ATOM 2616 C CA . GLY A 1 321 ? -12.680 -8.826 1.918 1.00 90.50 321 GLY A CA 1
ATOM 2617 C C . GLY A 1 321 ? -13.146 -9.520 3.202 1.00 90.50 321 GLY A C 1
ATOM 2618 O O . GLY A 1 321 ? -12.393 -10.318 3.759 1.00 90.50 321 GLY A O 1
ATOM 2619 N N . ILE A 1 322 ? -14.365 -9.243 3.683 1.00 87.75 322 ILE A N 1
ATOM 2620 C CA . ILE A 1 322 ? -14.952 -9.946 4.836 1.00 87.75 322 ILE A CA 1
ATOM 2621 C C . ILE A 1 322 ? -15.427 -11.350 4.437 1.00 87.75 322 ILE A C 1
ATOM 2623 O O . ILE A 1 322 ? -15.201 -12.295 5.194 1.00 87.75 322 ILE A O 1
ATOM 2627 N N . GLU A 1 323 ? -16.083 -11.492 3.283 1.00 86.06 323 GLU A N 1
ATOM 2628 C CA . GLU A 1 323 ? -16.593 -12.774 2.769 1.00 86.06 323 GLU A CA 1
ATOM 2629 C C . GLU A 1 323 ? -15.452 -13.762 2.474 1.00 86.06 323 GLU A C 1
ATOM 2631 O O . GLU A 1 323 ? -15.537 -14.926 2.867 1.00 86.06 323 GLU A O 1
ATOM 2636 N N . ASP A 1 324 ? -14.344 -13.269 1.922 1.00 89.50 324 ASP A N 1
ATOM 2637 C CA . ASP A 1 324 ? -13.134 -14.044 1.626 1.00 89.50 324 ASP A CA 1
ATOM 2638 C C . ASP A 1 324 ? -12.285 -14.338 2.880 1.00 89.50 324 ASP A C 1
ATOM 2640 O O . ASP A 1 324 ? -11.314 -15.095 2.839 1.00 89.50 324 ASP A O 1
ATOM 2644 N N . GLY A 1 325 ? -12.639 -13.752 4.030 1.00 86.88 325 GLY A N 1
ATOM 2645 C CA . GLY A 1 325 ? -11.966 -13.981 5.311 1.00 86.88 325 GLY A CA 1
ATOM 2646 C C . GLY A 1 325 ? -10.639 -13.234 5.492 1.00 86.88 325 GLY A C 1
ATOM 2647 O O . GLY A 1 325 ? -9.923 -13.499 6.461 1.00 86.88 325 GLY A O 1
ATOM 2648 N N . PHE A 1 326 ? -10.312 -12.288 4.608 1.00 88.12 326 PHE A N 1
ATOM 2649 C CA . PHE A 1 326 ? -9.133 -11.423 4.737 1.00 88.12 326 PHE A CA 1
ATOM 2650 C C . PHE A 1 326 ? -9.358 -10.238 5.691 1.00 88.12 326 PHE A C 1
ATOM 2652 O O . PHE A 1 326 ? -8.408 -9.749 6.303 1.00 88.12 326 PHE A O 1
ATOM 2659 N N . LEU A 1 327 ? -10.604 -9.776 5.840 1.00 89.75 327 LEU A N 1
ATOM 2660 C CA . LEU A 1 327 ? -10.999 -8.667 6.708 1.00 89.75 327 LEU A CA 1
ATOM 2661 C C . LEU A 1 327 ? -11.932 -9.141 7.824 1.00 89.75 327 LEU A C 1
ATOM 2663 O O . LEU A 1 327 ? -12.777 -10.015 7.646 1.00 89.75 327 LEU A O 1
ATOM 2667 N N . ALA A 1 328 ? -11.797 -8.532 9.001 1.00 89.94 328 ALA A N 1
ATOM 2668 C CA . ALA A 1 328 ? -12.643 -8.867 10.137 1.00 89.94 328 ALA A CA 1
ATOM 2669 C C . ALA A 1 328 ? -14.068 -8.305 9.951 1.00 89.94 328 ALA A C 1
ATOM 2671 O O . ALA A 1 328 ? -14.219 -7.118 9.640 1.00 89.94 328 ALA A O 1
ATOM 2672 N N . PRO A 1 329 ? -15.124 -9.100 10.207 1.00 91.88 329 PRO A N 1
ATOM 2673 C CA . PRO A 1 329 ? -16.484 -8.580 10.247 1.00 91.88 329 PRO A CA 1
ATOM 2674 C C . PRO A 1 329 ? -16.649 -7.597 11.414 1.00 91.88 329 PRO A C 1
ATOM 2676 O O . PRO A 1 329 ? -16.026 -7.744 12.467 1.00 91.88 329 PRO A O 1
ATOM 2679 N N . TYR A 1 330 ? -17.537 -6.615 11.257 1.00 90.88 330 TYR A N 1
ATOM 2680 C CA . TYR A 1 330 ? -17.803 -5.599 12.276 1.00 90.88 330 TYR A CA 1
ATOM 2681 C C . TYR A 1 330 ? -19.279 -5.559 12.679 1.00 90.88 330 TYR A C 1
ATOM 2683 O O . TYR A 1 330 ? -20.172 -5.979 11.943 1.00 90.88 330 TYR A O 1
ATOM 2691 N N . ARG A 1 331 ? -19.542 -5.021 13.873 1.00 89.00 331 ARG A N 1
ATOM 2692 C CA . ARG A 1 331 ? -20.893 -4.755 14.384 1.00 89.00 331 ARG A CA 1
ATOM 2693 C C . ARG A 1 331 ? -21.009 -3.284 14.741 1.00 89.00 331 ARG A C 1
ATOM 2695 O O . ARG A 1 331 ? -20.127 -2.734 15.394 1.00 89.00 331 ARG A O 1
ATOM 2702 N N . VAL A 1 332 ? -22.101 -2.653 14.319 1.00 89.25 332 VAL A N 1
ATOM 2703 C CA . VAL A 1 332 ? -22.356 -1.236 14.590 1.00 89.25 332 VAL A CA 1
ATOM 2704 C C . VAL A 1 332 ? -23.371 -1.116 15.718 1.00 89.25 332 VAL A C 1
ATOM 2706 O O . VAL A 1 332 ? -24.539 -1.452 15.542 1.00 89.25 332 VAL A O 1
ATOM 2709 N N . TYR A 1 333 ? -22.933 -0.586 16.859 1.00 84.62 333 TYR A N 1
ATOM 2710 C CA . TYR A 1 333 ? -23.802 -0.235 17.981 1.00 84.62 333 TYR A CA 1
ATOM 2711 C C . TYR A 1 333 ? -23.992 1.282 18.006 1.00 84.62 333 TYR A C 1
ATOM 2713 O O . TYR A 1 333 ? -23.094 2.024 18.401 1.00 84.62 333 TYR A O 1
ATOM 2721 N N . ARG A 1 334 ? -25.150 1.764 17.538 1.00 83.06 334 ARG A N 1
ATOM 2722 C CA . ARG A 1 334 ? -25.489 3.193 17.604 1.00 83.06 334 ARG A CA 1
ATOM 2723 C C . ARG A 1 334 ? -26.045 3.523 18.986 1.00 83.06 334 ARG A C 1
ATOM 2725 O O . ARG A 1 334 ? -27.088 3.000 19.365 1.00 83.06 334 ARG A O 1
ATOM 2732 N N . ILE A 1 335 ? -25.362 4.410 19.703 1.00 79.25 335 ILE A N 1
ATOM 2733 C CA . ILE A 1 335 ? -25.756 4.878 21.035 1.00 79.25 335 ILE A CA 1
ATOM 2734 C C . ILE A 1 335 ? -26.246 6.320 20.898 1.00 79.25 335 ILE A C 1
ATOM 2736 O O . ILE A 1 335 ? -25.556 7.155 20.318 1.00 79.25 335 ILE A O 1
ATOM 2740 N N . LEU A 1 336 ? -27.442 6.599 21.412 1.00 72.56 336 LEU A N 1
ATOM 2741 C CA . LEU A 1 336 ? -28.023 7.941 21.477 1.00 72.56 336 LEU A CA 1
ATOM 2742 C C . LEU A 1 336 ? -28.142 8.329 22.950 1.00 72.56 336 LEU A C 1
ATOM 2744 O O . LEU A 1 336 ? -28.722 7.562 23.723 1.00 72.56 336 LEU A O 1
ATOM 2748 N N . THR A 1 337 ? -27.618 9.492 23.343 1.00 68.50 337 THR A N 1
ATOM 2749 C CA . THR A 1 337 ? -27.778 9.971 24.725 1.00 68.50 337 THR A CA 1
ATOM 2750 C C . THR A 1 337 ? -29.153 10.609 24.924 1.00 68.50 337 THR A C 1
ATOM 2752 O O . THR A 1 337 ? -29.833 10.972 23.961 1.00 68.50 337 THR A O 1
ATOM 2755 N N . ARG A 1 338 ? -29.601 10.760 26.178 1.00 64.56 338 ARG A N 1
ATOM 2756 C CA . ARG A 1 338 ? -30.882 11.438 26.469 1.00 64.56 338 ARG A CA 1
ATOM 2757 C C . ARG A 1 338 ? -30.875 12.884 25.976 1.00 64.56 338 ARG A C 1
ATOM 2759 O O . ARG A 1 338 ? -31.844 13.325 25.368 1.00 64.56 338 ARG A O 1
ATOM 2766 N N . SER A 1 339 ? -29.745 13.573 26.136 1.00 58.97 339 SER A N 1
ATOM 2767 C CA . SER A 1 339 ? -29.545 14.937 25.631 1.00 58.97 339 SER A CA 1
ATOM 2768 C C . SER A 1 339 ? -29.753 15.062 24.115 1.00 58.97 339 SER A C 1
ATOM 2770 O O . SER A 1 339 ? -30.117 16.138 23.650 1.00 58.97 339 SER A O 1
ATOM 2772 N N . ASP A 1 340 ? -29.568 13.978 23.352 1.00 59.41 340 ASP A N 1
ATOM 2773 C CA . ASP A 1 340 ? -29.733 13.969 21.889 1.00 59.41 340 ASP A CA 1
ATOM 2774 C C . ASP A 1 340 ? -31.182 13.850 21.449 1.00 59.41 340 ASP A C 1
ATOM 2776 O O . ASP A 1 340 ? -31.539 14.321 20.371 1.00 59.41 340 ASP A O 1
ATOM 2780 N N . LYS A 1 341 ? -32.004 13.196 22.273 1.00 60.00 341 LYS A N 1
ATOM 2781 C CA . LYS A 1 341 ? -33.434 13.024 22.019 1.00 60.00 341 LYS A CA 1
ATOM 2782 C C . LYS A 1 341 ? -34.237 14.207 22.541 1.00 60.00 341 LYS A C 1
ATOM 2784 O O . LYS A 1 341 ? -35.121 14.696 21.846 1.00 60.00 341 LYS A O 1
ATOM 2789 N N . ASP A 1 342 ? -33.902 14.672 23.741 1.00 62.75 342 ASP A N 1
ATOM 2790 C CA . ASP A 1 342 ? -34.756 15.588 24.492 1.00 62.75 342 ASP A CA 1
ATOM 2791 C C . ASP A 1 342 ? -34.247 17.031 24.494 1.00 62.75 342 ASP A C 1
ATOM 2793 O O . ASP A 1 342 ? -34.989 17.907 24.928 1.00 62.75 342 ASP A O 1
ATOM 2797 N N . GLY A 1 343 ? -33.039 17.309 23.986 1.00 61.56 343 GLY A N 1
ATOM 2798 C CA . GLY A 1 343 ? -32.365 18.603 24.132 1.00 61.56 343 GLY A CA 1
ATOM 2799 C C . GLY A 1 343 ? -31.832 18.823 25.553 1.00 61.56 343 GLY A C 1
ATOM 2800 O O . GLY A 1 343 ? -32.166 18.092 26.484 1.00 61.56 343 GLY A O 1
ATOM 2801 N N . TRP A 1 344 ? -30.975 19.825 25.738 1.00 65.56 344 TRP A N 1
ATOM 2802 C CA . TRP A 1 344 ? -30.385 20.140 27.047 1.00 65.56 344 TRP A CA 1
ATOM 2803 C C . TRP A 1 344 ? -30.811 21.524 27.540 1.00 65.56 344 TRP A C 1
ATOM 2805 O O . TRP A 1 344 ? -30.932 22.449 26.736 1.00 65.56 344 TRP A O 1
ATOM 2815 N N . GLN A 1 345 ? -31.019 21.656 28.853 1.00 67.00 345 GLN A N 1
ATOM 2816 C CA . GLN A 1 345 ? -31.328 22.913 29.539 1.00 67.00 345 GLN A CA 1
ATOM 2817 C C . GLN A 1 345 ? -30.313 23.153 30.672 1.00 67.00 345 GLN A C 1
ATOM 2819 O O . GLN A 1 345 ? -30.010 22.203 31.403 1.00 67.00 345 GLN A O 1
ATOM 2824 N N . PRO A 1 346 ? -29.777 24.379 30.820 1.00 69.62 346 PRO A N 1
ATOM 2825 C CA . PRO A 1 346 ? -28.885 24.728 31.922 1.00 69.62 346 PRO A CA 1
ATOM 2826 C C . PRO A 1 346 ? -29.632 24.793 33.259 1.00 69.62 346 PRO A C 1
ATOM 2828 O O . PRO A 1 346 ? -30.812 25.137 33.305 1.00 69.62 346 PRO A O 1
ATOM 2831 N N . SER A 1 347 ? -28.924 24.510 34.353 1.00 71.56 347 SER A N 1
ATOM 2832 C CA . SER A 1 347 ? -29.408 24.814 35.706 1.00 71.56 347 SER A CA 1
ATOM 2833 C C . SER A 1 347 ? -29.384 26.328 35.966 1.00 71.56 347 SER A C 1
ATOM 2835 O O . SER A 1 347 ? -28.564 27.044 35.386 1.00 71.56 347 SER A O 1
ATOM 2837 N N . GLU A 1 348 ? -30.237 26.816 36.871 1.00 72.44 348 GLU A N 1
ATOM 2838 C CA . GLU A 1 348 ? -30.319 28.241 37.226 1.00 72.44 348 GLU A CA 1
ATOM 2839 C C . GLU A 1 348 ? -28.944 28.787 37.665 1.00 72.44 348 GLU A C 1
ATOM 2841 O O . GLU A 1 348 ? -28.292 28.245 38.560 1.00 72.44 348 GLU A O 1
ATOM 2846 N N . GLY A 1 349 ? -28.465 29.831 36.979 1.00 73.12 349 GLY A N 1
ATOM 2847 C CA . GLY A 1 349 ? -27.162 30.453 37.243 1.00 73.12 349 GLY A CA 1
ATOM 2848 C C . GLY A 1 349 ? -25.933 29.652 36.786 1.00 73.12 349 GLY A C 1
ATOM 2849 O O . GLY A 1 349 ? -24.810 30.006 37.152 1.00 73.12 349 GLY A O 1
ATOM 2850 N N . GLN A 1 350 ? -26.100 28.587 35.994 1.00 76.12 350 GLN A N 1
ATOM 2851 C CA . GLN A 1 350 ? -24.978 27.769 35.535 1.00 76.12 350 GLN A CA 1
ATOM 2852 C C . GLN A 1 350 ? -24.001 28.581 34.663 1.00 76.12 350 GLN A C 1
ATOM 2854 O O . GLN A 1 350 ? -24.398 29.317 33.757 1.00 76.12 350 GLN A O 1
ATOM 2859 N N . LEU A 1 351 ? -22.704 28.437 34.953 1.00 73.25 351 LEU A N 1
ATOM 2860 C CA . LEU A 1 351 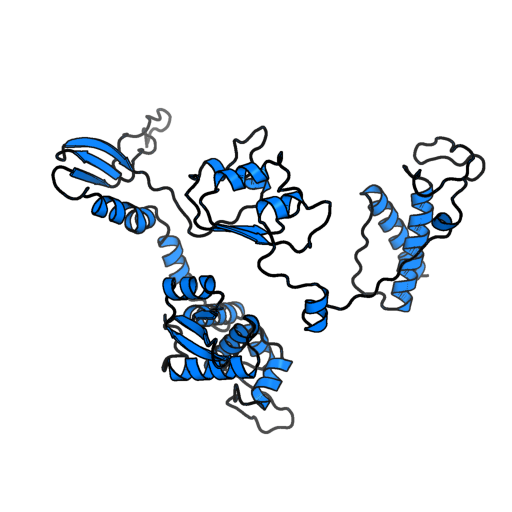? -21.615 29.127 34.260 1.00 73.25 351 LEU A CA 1
ATOM 2861 C C . LEU A 1 351 ? -20.954 28.227 33.208 1.00 73.25 351 LEU A C 1
ATOM 2863 O O . LEU A 1 351 ? -20.830 27.017 33.397 1.00 73.25 351 LEU A O 1
ATOM 2867 N N . ASP A 1 352 ? -20.474 28.824 32.120 1.00 66.44 352 ASP A N 1
ATOM 2868 C CA . ASP A 1 352 ? -19.617 28.172 31.136 1.00 66.44 352 ASP A CA 1
ATOM 2869 C C . ASP A 1 352 ? -18.156 28.054 31.600 1.00 66.44 352 ASP A C 1
ATOM 2871 O O . ASP A 1 352 ? -17.751 28.556 32.650 1.00 66.44 352 ASP A O 1
ATOM 2875 N N . ARG A 1 353 ? -17.324 27.395 30.781 1.00 54.84 353 ARG A N 1
ATOM 2876 C CA . ARG A 1 353 ? -15.873 27.250 31.017 1.00 54.84 353 ARG A CA 1
ATOM 2877 C C . ARG A 1 353 ? -15.156 28.587 31.268 1.00 54.84 353 ARG A C 1
ATOM 2879 O O . ARG A 1 353 ? -14.075 28.596 31.851 1.00 54.84 353 ARG A O 1
ATOM 2886 N N . TYR A 1 354 ? -15.691 29.687 30.756 1.00 65.50 354 TYR A N 1
ATOM 2887 C CA . TYR A 1 354 ? -15.109 31.018 30.859 1.00 65.50 354 TYR A CA 1
ATOM 2888 C C . TYR A 1 354 ? -15.731 31.849 31.984 1.00 65.50 354 TYR A C 1
ATOM 2890 O O . TYR A 1 354 ? -15.443 33.042 32.073 1.00 65.50 354 TYR A O 1
ATOM 2898 N N . GLY A 1 355 ? -16.566 31.237 32.830 1.00 70.00 355 GLY A N 1
ATOM 2899 C CA . GLY A 1 355 ? -17.236 31.903 33.942 1.00 70.00 355 GLY A CA 1
ATOM 2900 C C . GLY A 1 355 ? -18.410 32.787 33.519 1.00 70.00 355 GLY A C 1
ATOM 2901 O O . GLY A 1 355 ? -18.788 33.676 34.275 1.00 70.00 355 GLY A O 1
ATOM 2902 N N . ARG A 1 356 ? -18.973 32.591 32.320 1.00 76.06 356 ARG A N 1
ATOM 2903 C CA . ARG A 1 356 ? -20.127 33.356 31.817 1.00 76.06 356 ARG A CA 1
ATOM 2904 C C . ARG A 1 356 ? -21.419 32.609 32.106 1.00 76.06 356 ARG A C 1
ATOM 2906 O O . ARG A 1 356 ? -21.473 31.401 31.904 1.00 76.06 356 ARG A O 1
ATOM 2913 N N 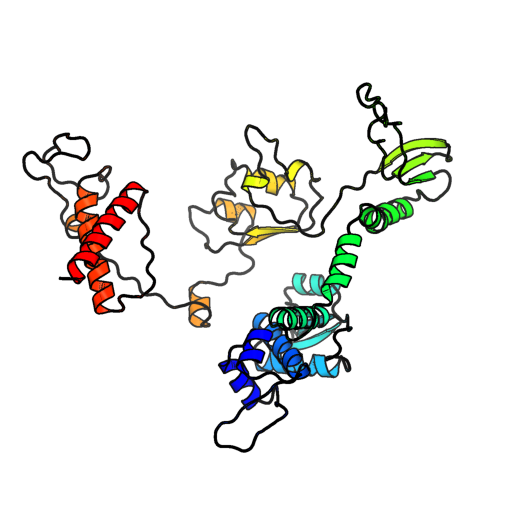. THR A 1 357 ? -22.462 33.312 32.533 1.00 75.12 357 THR A N 1
ATOM 2914 C CA . THR A 1 357 ? -23.794 32.722 32.710 1.00 75.12 357 THR A CA 1
ATOM 2915 C C . THR A 1 357 ? -24.356 32.247 31.377 1.00 75.12 357 THR A C 1
ATOM 2917 O O . THR A 1 357 ? -24.243 32.921 30.350 1.00 75.12 357 THR A O 1
ATOM 2920 N N . ILE A 1 358 ? -24.947 31.060 31.389 1.00 71.75 358 ILE A N 1
ATOM 2921 C CA . ILE A 1 358 ? -25.564 30.467 30.206 1.00 71.75 358 ILE A CA 1
ATOM 2922 C C . ILE A 1 358 ? -27.001 30.974 30.131 1.00 71.75 358 ILE A C 1
ATOM 2924 O O . ILE A 1 358 ? -27.705 30.892 31.138 1.00 71.75 358 ILE A O 1
ATOM 2928 N N . PRO A 1 359 ? -27.456 31.481 28.974 1.00 73.38 359 PRO A N 1
ATOM 2929 C CA . PRO A 1 359 ? -28.849 31.864 28.807 1.00 73.38 359 PRO A CA 1
ATOM 2930 C C . PRO A 1 359 ? -29.793 30.684 29.064 1.00 73.38 359 PRO A C 1
ATOM 2932 O O . PRO A 1 359 ? -29.506 29.550 28.682 1.00 73.38 359 PRO A O 1
ATOM 2935 N N . GLU A 1 360 ? -30.941 30.950 29.682 1.00 69.94 360 GLU A N 1
ATOM 2936 C CA . GLU A 1 360 ? -31.989 29.941 29.814 1.00 69.94 360 GLU A CA 1
ATOM 2937 C C . GLU A 1 360 ? -32.556 29.591 28.433 1.00 69.94 360 GLU A C 1
ATOM 2939 O O . GLU A 1 360 ? -32.920 30.466 27.645 1.00 69.94 360 GLU A O 1
ATOM 2944 N N . GLY A 1 361 ? -32.617 28.299 28.117 1.00 67.62 361 GLY A N 1
ATOM 2945 C CA . GLY A 1 361 ? -33.093 27.836 26.820 1.00 67.62 361 GLY A CA 1
ATOM 2946 C C . GLY A 1 361 ? -32.946 26.331 26.634 1.00 67.62 361 GLY A C 1
ATOM 2947 O O . GLY A 1 361 ? -32.171 25.671 27.326 1.00 67.62 361 GLY A O 1
ATOM 2948 N N . LYS A 1 362 ? -33.715 25.781 25.689 1.00 64.56 362 LYS A N 1
ATOM 2949 C CA . LYS A 1 362 ? -33.620 24.382 25.260 1.00 64.56 362 LYS A CA 1
ATOM 2950 C C . LYS A 1 362 ? -32.723 24.301 24.027 1.00 64.56 362 LYS A C 1
ATOM 2952 O O . LYS A 1 362 ? -33.101 24.777 22.963 1.00 64.56 362 LYS A O 1
ATOM 2957 N N . TYR A 1 363 ? -31.557 23.687 24.173 1.00 62.75 363 TYR A N 1
ATOM 2958 C CA . TYR A 1 363 ? -30.547 23.605 23.118 1.00 62.75 363 TYR A CA 1
ATOM 2959 C C . TYR A 1 363 ? -30.638 22.262 22.369 1.00 62.75 363 TYR A C 1
ATOM 2961 O O . TYR A 1 363 ? -30.717 21.207 23.007 1.00 62.75 363 TYR A O 1
ATOM 2969 N N . LEU A 1 364 ? -30.625 22.298 21.027 1.00 60.53 364 LEU A N 1
ATOM 2970 C CA . LEU A 1 364 ? -30.703 21.138 20.117 1.00 60.53 364 LEU A CA 1
ATOM 2971 C C . LEU A 1 364 ? -29.399 20.930 19.326 1.00 60.53 364 LEU A C 1
ATOM 2973 O O . LEU A 1 364 ? -28.575 21.829 19.196 1.00 60.53 364 LEU A O 1
ATOM 2977 N N . THR A 1 365 ? -29.224 19.723 18.781 1.00 56.84 365 THR A N 1
ATOM 2978 C CA . THR A 1 365 ? -27.983 19.163 18.206 1.00 56.84 365 THR A CA 1
ATOM 2979 C C . THR A 1 365 ? -27.241 20.014 17.154 1.00 56.84 365 THR A C 1
ATOM 2981 O O . THR A 1 365 ? -26.012 19.933 17.149 1.00 56.84 365 THR A O 1
ATOM 2984 N N . PRO A 1 366 ? -27.890 20.823 16.288 1.00 51.72 366 PRO A N 1
ATOM 2985 C CA . PRO A 1 366 ? -27.175 21.661 15.315 1.00 51.72 366 PRO A CA 1
ATOM 2986 C C . PRO A 1 366 ? -26.607 22.975 15.883 1.00 51.72 366 PRO A C 1
ATOM 2988 O O . PRO A 1 366 ? -25.639 23.485 15.329 1.00 51.72 366 PRO A O 1
ATOM 2991 N N . ASP A 1 367 ? -27.132 23.488 17.003 1.00 50.38 367 ASP A N 1
ATOM 2992 C CA . ASP A 1 367 ? -26.690 24.753 17.632 1.00 50.38 367 ASP A CA 1
ATOM 2993 C C . ASP A 1 367 ? -25.531 24.556 18.635 1.00 50.38 367 ASP A C 1
ATOM 2995 O O . ASP A 1 367 ? -25.132 25.462 19.370 1.00 50.38 367 ASP A O 1
ATOM 2999 N N . PHE A 1 368 ? -24.973 23.344 18.694 1.00 50.81 368 PHE A N 1
ATOM 3000 C CA . PHE A 1 368 ? -24.088 22.889 19.766 1.00 50.81 368 PHE A CA 1
ATOM 3001 C C . PHE A 1 368 ? -22.609 23.220 19.558 1.00 50.81 368 PHE A C 1
ATOM 3003 O O . PHE A 1 368 ? -21.732 22.350 19.613 1.00 50.81 368 PHE A O 1
ATOM 3010 N N . GLU A 1 369 ? -22.294 24.505 19.425 1.00 50.50 369 GLU A N 1
ATOM 3011 C CA . GLU A 1 369 ? -20.922 24.968 19.584 1.00 50.50 369 GLU A CA 1
ATOM 3012 C C . GLU A 1 369 ? -20.657 25.571 20.968 1.00 50.50 369 GLU A C 1
ATOM 3014 O O . GLU A 1 369 ? -21.102 26.656 21.321 1.00 50.50 369 GLU A O 1
ATOM 3019 N N . ARG A 1 370 ? -19.772 24.857 21.681 1.00 51.50 370 ARG A N 1
ATOM 3020 C CA . ARG A 1 370 ? -18.854 25.331 22.731 1.00 51.50 370 ARG A CA 1
ATOM 3021 C C . ARG A 1 370 ? -19.347 25.251 24.179 1.00 51.50 370 ARG A C 1
ATOM 3023 O O . ARG A 1 370 ? -19.448 26.243 24.882 1.00 51.50 370 ARG A O 1
ATOM 3030 N N . ARG A 1 371 ? -19.343 24.008 24.677 1.00 50.09 371 ARG A N 1
ATOM 3031 C CA . ARG A 1 371 ? -18.593 23.542 25.877 1.00 50.09 371 ARG A CA 1
ATOM 3032 C C . ARG A 1 371 ? -19.405 22.890 26.988 1.00 50.09 371 ARG A C 1
ATOM 3034 O O . ARG A 1 371 ? -18.917 21.896 27.506 1.00 50.09 371 ARG A O 1
ATOM 3041 N N . LEU A 1 372 ? -20.606 23.353 27.316 1.00 48.84 372 LEU A N 1
ATOM 3042 C CA . LEU A 1 372 ? -21.300 22.856 28.515 1.00 48.84 372 LEU A CA 1
ATOM 3043 C C . LEU A 1 372 ? -21.896 21.459 28.398 1.00 48.84 372 LEU A C 1
ATOM 3045 O O . LEU A 1 372 ? -21.697 20.631 29.280 1.00 48.84 372 LEU A O 1
ATOM 3049 N N . VAL A 1 373 ? -22.541 21.142 27.279 1.00 53.50 373 VAL A N 1
ATOM 3050 C CA . VAL A 1 373 ? -23.117 19.799 27.088 1.00 53.50 373 VAL A CA 1
ATOM 3051 C C . VAL A 1 373 ? -22.064 18.751 26.786 1.00 53.50 373 VAL A C 1
ATOM 3053 O O . VAL A 1 373 ? -22.290 17.569 27.023 1.00 53.50 373 VAL A O 1
ATOM 3056 N N . ARG A 1 374 ? -20.877 19.164 26.329 1.00 60.34 374 ARG A N 1
ATOM 3057 C CA . ARG A 1 374 ? -19.792 18.225 26.046 1.00 60.34 374 ARG A CA 1
ATOM 3058 C C . ARG A 1 374 ? -19.338 17.496 27.303 1.00 60.34 374 ARG A C 1
ATOM 3060 O O . ARG A 1 374 ? -19.079 16.310 27.194 1.00 60.34 374 ARG A O 1
ATOM 3067 N N . GLU A 1 375 ? -19.270 18.142 28.465 1.00 62.94 375 GLU A N 1
ATOM 3068 C CA . GLU A 1 375 ? -18.789 17.479 29.687 1.00 62.94 375 GLU A CA 1
ATOM 3069 C C . GLU A 1 375 ? -19.778 16.413 30.181 1.00 62.94 375 GLU A C 1
ATOM 3071 O O . GLU A 1 375 ? -19.374 15.272 30.401 1.00 62.94 375 GLU A O 1
ATOM 3076 N N . ALA A 1 376 ? -21.078 16.732 30.228 1.00 65.94 376 ALA A N 1
ATOM 3077 C CA . ALA A 1 376 ? -22.118 15.765 30.591 1.00 65.94 376 ALA A CA 1
ATOM 3078 C C . ALA A 1 376 ? -22.178 14.577 29.610 1.00 65.94 376 ALA A C 1
ATOM 3080 O O . ALA A 1 376 ? -22.145 13.424 30.036 1.00 65.94 376 ALA A O 1
ATOM 3081 N N . ARG A 1 377 ? -22.157 14.842 28.292 1.00 76.19 377 ARG A N 1
ATOM 3082 C CA . ARG A 1 377 ? -22.112 13.786 27.261 1.00 76.19 377 ARG A CA 1
ATOM 3083 C C . ARG A 1 377 ? -20.844 12.946 27.346 1.00 76.19 377 ARG A C 1
ATOM 3085 O O . ARG A 1 377 ? -20.913 11.732 27.210 1.00 76.19 377 ARG A O 1
ATOM 3092 N N . THR A 1 378 ? -19.689 13.580 27.553 1.00 84.88 378 THR A N 1
ATOM 3093 C CA . THR A 1 378 ? -18.398 12.880 27.655 1.00 84.88 378 THR A CA 1
ATOM 3094 C C . THR A 1 378 ? -18.429 11.897 28.814 1.00 84.88 378 THR A C 1
ATOM 3096 O O . THR A 1 378 ? -18.019 10.754 28.639 1.00 84.88 378 THR A O 1
ATOM 3099 N N . LYS A 1 379 ? -18.972 12.312 29.963 1.00 85.81 379 LYS A N 1
ATOM 3100 C CA . LYS A 1 379 ? -19.130 11.445 31.129 1.00 85.81 379 LYS A CA 1
ATOM 3101 C C . LYS A 1 379 ? -20.068 10.267 30.851 1.00 85.81 379 LYS A C 1
ATOM 3103 O O . LYS A 1 379 ? -19.682 9.130 31.098 1.00 85.81 379 LYS A O 1
ATOM 3108 N N . GLU A 1 380 ? -21.254 10.513 30.289 1.00 86.50 380 GLU A N 1
ATOM 3109 C CA . GLU A 1 380 ? -22.203 9.440 29.940 1.00 86.50 380 GLU A CA 1
ATOM 3110 C C . GLU A 1 380 ? -21.599 8.435 28.947 1.00 86.50 380 GLU A C 1
ATOM 3112 O O . GLU A 1 380 ? -21.725 7.223 29.125 1.00 86.50 380 GLU A O 1
ATOM 3117 N N . ILE A 1 381 ? -20.900 8.928 27.919 1.00 88.50 381 ILE A N 1
ATOM 3118 C CA . ILE A 1 381 ? -20.223 8.089 26.923 1.00 88.50 381 ILE A CA 1
ATOM 3119 C C . ILE A 1 381 ? -19.094 7.281 27.574 1.00 88.50 381 ILE A C 1
ATOM 3121 O O . ILE A 1 381 ? -18.971 6.087 27.301 1.00 88.50 381 ILE A O 1
ATOM 3125 N N . ALA A 1 382 ? -18.282 7.900 28.438 1.00 91.69 382 ALA A N 1
ATOM 3126 C CA . ALA A 1 382 ? -17.182 7.235 29.135 1.00 91.69 382 ALA A CA 1
ATOM 3127 C C . ALA A 1 382 ? -17.682 6.119 30.061 1.00 91.69 382 ALA A C 1
ATOM 3129 O O . ALA A 1 382 ? -17.125 5.016 30.049 1.00 91.69 382 ALA A O 1
ATOM 3130 N N . GLN A 1 383 ? -18.749 6.391 30.816 1.00 90.25 383 GLN A N 1
ATOM 3131 C CA . GLN A 1 383 ? -19.402 5.419 31.685 1.00 90.25 383 GLN A CA 1
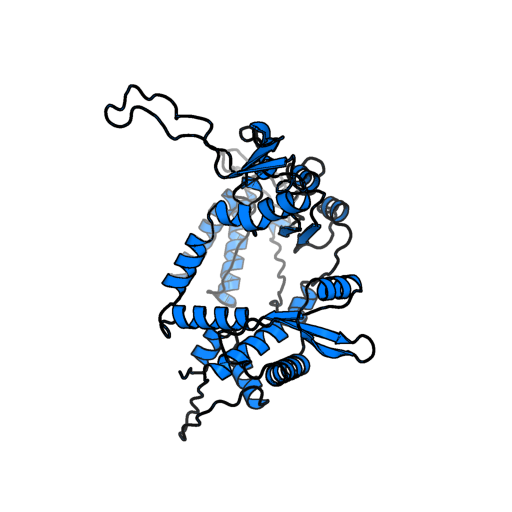ATOM 3132 C C . GLN A 1 383 ? -19.967 4.254 30.866 1.00 90.25 383 GLN A C 1
ATOM 3134 O O . GLN A 1 383 ? -19.595 3.106 31.102 1.00 90.25 383 GLN A O 1
ATOM 3139 N N . HIS A 1 384 ? -20.770 4.541 29.834 1.00 90.94 384 HIS A N 1
ATOM 3140 C CA . HIS A 1 384 ? -21.336 3.509 28.964 1.00 90.94 384 HIS A CA 1
ATOM 3141 C C . HIS A 1 384 ? -20.249 2.644 28.311 1.00 90.94 384 HIS A C 1
ATOM 3143 O O . HIS A 1 384 ? -20.364 1.420 28.280 1.00 90.94 384 HIS A O 1
ATOM 3149 N N . LEU A 1 385 ? -19.188 3.257 27.774 1.00 92.31 385 LEU A N 1
ATOM 3150 C CA . LEU A 1 385 ? -18.080 2.525 27.155 1.00 92.31 385 LEU A CA 1
ATOM 3151 C C . LEU A 1 385 ? -17.384 1.609 28.167 1.00 92.31 385 LEU A C 1
ATOM 3153 O O . LEU A 1 385 ? -17.076 0.458 27.861 1.00 92.31 385 LEU A O 1
ATOM 3157 N N . THR A 1 386 ? -17.152 2.112 29.375 1.00 92.38 386 THR A N 1
ATOM 3158 C CA . THR A 1 386 ? -16.474 1.371 30.436 1.00 92.38 386 THR A CA 1
ATOM 3159 C C . THR A 1 386 ? -17.331 0.205 30.929 1.00 92.38 386 THR A C 1
ATOM 3161 O O . THR A 1 386 ? -16.813 -0.898 31.097 1.00 92.38 386 THR A O 1
ATOM 3164 N N . ASP A 1 387 ? -18.639 0.394 31.092 1.00 91.81 387 ASP A N 1
ATOM 3165 C CA . ASP A 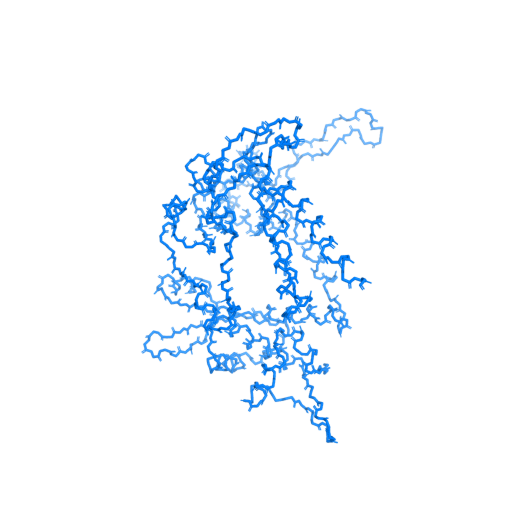1 387 ? -19.566 -0.681 31.454 1.00 91.81 387 ASP A CA 1
ATOM 3166 C C . ASP A 1 387 ? -19.709 -1.722 30.335 1.00 91.81 387 ASP A C 1
ATOM 3168 O O . ASP A 1 387 ? -19.706 -2.923 30.609 1.00 91.81 387 ASP A O 1
ATOM 3172 N N . PHE A 1 388 ? -19.720 -1.290 29.070 1.00 92.00 388 PHE A N 1
ATOM 3173 C CA . PHE A 1 388 ? -19.705 -2.193 27.919 1.00 92.00 388 PHE A CA 1
ATOM 3174 C C . PHE A 1 388 ? -18.452 -3.081 27.901 1.00 92.00 388 PHE A C 1
ATOM 3176 O O . PHE A 1 388 ? -18.564 -4.298 27.750 1.00 92.00 388 PHE A O 1
ATOM 3183 N N . LEU A 1 389 ? -17.263 -2.500 28.097 1.00 92.44 389 LEU A N 1
ATOM 3184 C CA . LEU A 1 389 ? -16.009 -3.257 28.146 1.00 92.44 389 LEU A CA 1
ATOM 3185 C C . LEU A 1 389 ? -15.961 -4.195 29.359 1.00 92.44 389 LEU A C 1
ATOM 3187 O O . LEU A 1 389 ? -15.503 -5.324 29.231 1.00 92.44 389 LEU A O 1
ATOM 3191 N N . LYS A 1 390 ? -16.488 -3.794 30.525 1.00 90.62 390 LYS A N 1
ATOM 3192 C CA . LYS A 1 390 ? -16.609 -4.702 31.684 1.00 90.62 390 LYS A CA 1
ATOM 3193 C C . LYS A 1 390 ? -17.491 -5.911 31.384 1.00 90.62 390 LYS A C 1
ATOM 3195 O O . LYS A 1 390 ? -17.153 -7.016 31.794 1.00 90.62 390 LYS A O 1
ATOM 3200 N N . ALA A 1 391 ? -18.621 -5.690 30.717 1.00 92.19 391 ALA A N 1
ATOM 3201 C CA . ALA A 1 391 ? -19.590 -6.738 30.418 1.00 92.19 391 ALA A CA 1
ATOM 3202 C C . ALA A 1 391 ? -19.133 -7.689 29.298 1.00 92.19 391 ALA A C 1
ATOM 3204 O O . ALA A 1 391 ? -19.684 -8.779 29.170 1.00 92.19 391 ALA A O 1
ATOM 3205 N N . THR A 1 392 ? -18.161 -7.279 28.478 1.00 92.00 392 THR A N 1
ATOM 3206 C CA . THR A 1 392 ? -17.698 -8.035 27.305 1.00 92.00 392 THR A CA 1
ATOM 3207 C C . THR A 1 392 ? -16.250 -8.497 27.465 1.00 92.00 392 THR A C 1
ATOM 3209 O O . THR A 1 392 ? -16.013 -9.642 27.836 1.00 92.00 392 THR A O 1
ATOM 3212 N N . ASP A 1 393 ? -15.282 -7.618 27.210 1.00 91.19 393 ASP A N 1
ATOM 3213 C CA . ASP A 1 393 ? -13.858 -7.841 27.457 1.00 91.19 393 ASP A CA 1
ATOM 3214 C C . ASP A 1 393 ? -13.178 -6.527 27.856 1.00 91.19 393 ASP A C 1
ATOM 3216 O O . ASP A 1 393 ? -13.003 -5.604 27.056 1.00 91.19 393 ASP A O 1
ATOM 3220 N N . ARG A 1 394 ? -12.743 -6.469 29.117 1.00 89.31 394 ARG A N 1
ATOM 3221 C CA . ARG A 1 394 ? -12.119 -5.284 29.711 1.00 89.31 394 ARG A CA 1
ATOM 3222 C C . ARG A 1 394 ? -10.798 -4.905 29.037 1.00 89.31 394 ARG A C 1
ATOM 3224 O O . ARG A 1 394 ? -10.393 -3.747 29.123 1.00 89.31 394 ARG A O 1
ATOM 3231 N N . TYR A 1 395 ? -10.113 -5.861 28.415 1.00 89.56 395 TYR A N 1
ATOM 3232 C CA . TYR A 1 395 ? -8.804 -5.665 27.792 1.00 89.56 395 TYR A CA 1
ATOM 3233 C C . TYR A 1 395 ? -8.877 -5.581 26.265 1.00 89.56 395 TYR A C 1
ATOM 3235 O O . TYR A 1 395 ? -7.834 -5.452 25.613 1.00 89.56 395 TYR A O 1
ATOM 3243 N N . ALA A 1 396 ? -10.084 -5.593 25.690 1.00 92.88 396 ALA A N 1
ATOM 3244 C CA . ALA A 1 396 ? -10.275 -5.396 24.264 1.00 92.88 396 ALA A CA 1
ATOM 3245 C C . ALA A 1 396 ? -9.673 -4.051 23.832 1.00 92.88 396 ALA A C 1
ATOM 3247 O O . ALA A 1 396 ? -10.010 -2.979 24.351 1.00 92.88 396 ALA A O 1
ATOM 3248 N N . LYS A 1 397 ? -8.755 -4.107 22.859 1.00 94.38 397 LYS A N 1
ATOM 3249 C CA . LYS A 1 397 ? -8.106 -2.911 22.315 1.00 94.38 397 LYS A CA 1
ATOM 3250 C C . LYS A 1 397 ? -9.173 -1.977 21.750 1.00 94.38 397 LYS A C 1
ATOM 3252 O O . LYS A 1 397 ? -9.890 -2.341 20.824 1.00 94.38 397 LYS A O 1
ATOM 3257 N N . THR A 1 398 ? -9.243 -0.771 22.301 1.00 93.12 398 THR A N 1
ATOM 3258 C CA . THR A 1 398 ? -10.290 0.207 21.994 1.00 93.12 398 THR A CA 1
ATOM 3259 C C . THR A 1 398 ? -9.658 1.529 21.575 1.00 93.12 398 THR A C 1
ATOM 3261 O O . THR A 1 398 ? -8.724 2.005 22.219 1.00 93.12 398 THR A O 1
ATOM 3264 N N . ILE A 1 399 ? -10.178 2.133 20.505 1.00 95.12 399 ILE A N 1
ATOM 3265 C CA . ILE A 1 399 ? -9.805 3.473 20.040 1.00 95.12 399 ILE A CA 1
ATOM 3266 C C . ILE A 1 399 ? -11.049 4.357 20.117 1.00 95.12 399 ILE A C 1
ATOM 3268 O O . ILE A 1 399 ? -12.104 3.985 19.606 1.00 95.12 399 ILE A O 1
ATOM 3272 N N . VAL A 1 400 ? -10.924 5.529 20.743 1.00 92.31 400 VAL A N 1
ATOM 3273 C CA . VAL A 1 400 ? -12.012 6.507 20.873 1.00 92.31 400 VAL A CA 1
ATOM 3274 C C . VAL A 1 400 ? -11.664 7.752 20.064 1.00 92.31 400 VAL A C 1
ATOM 3276 O O . VAL A 1 400 ? -10.744 8.493 20.412 1.00 92.31 400 VAL A O 1
ATOM 3279 N N . PHE A 1 401 ? -12.406 7.995 18.986 1.00 88.81 401 PHE A N 1
ATOM 3280 C CA . PHE A 1 401 ? -12.234 9.183 18.152 1.00 88.81 401 PHE A CA 1
ATOM 3281 C C . PHE A 1 401 ? -13.006 10.363 18.746 1.00 88.81 401 PHE A C 1
ATOM 3283 O O . PHE A 1 401 ? -14.233 10.353 18.816 1.00 88.81 401 PHE A O 1
ATOM 3290 N N . CYS A 1 402 ? -12.272 11.385 19.182 1.00 86.62 402 CYS A N 1
ATOM 3291 C CA . CYS A 1 402 ? -12.836 12.615 19.728 1.00 86.62 402 CYS A CA 1
ATOM 3292 C C . CYS A 1 402 ? -12.853 13.724 18.668 1.00 86.62 402 CYS A C 1
ATOM 3294 O O . CYS A 1 402 ? -12.053 13.728 17.739 1.00 86.62 402 CYS A O 1
ATOM 3296 N N . VAL A 1 403 ? -13.750 14.693 18.846 1.00 81.56 403 VAL A N 1
ATOM 3297 C CA . VAL A 1 403 ? -13.953 15.815 17.907 1.00 81.56 403 VAL A CA 1
ATOM 3298 C C . VAL A 1 403 ? -12.753 16.771 17.858 1.00 81.56 403 VAL A C 1
ATOM 3300 O O . VAL A 1 403 ? -12.416 17.276 16.794 1.00 81.56 403 VAL A O 1
ATOM 3303 N N . ASP A 1 404 ? -12.118 17.041 19.001 1.00 78.12 404 ASP A N 1
ATOM 3304 C CA . ASP A 1 404 ? -10.960 17.933 19.115 1.00 78.12 404 ASP A CA 1
ATOM 3305 C C . ASP A 1 404 ? -10.090 17.579 20.337 1.00 78.12 404 ASP A C 1
ATOM 3307 O O . ASP A 1 404 ? -10.458 16.744 21.167 1.00 78.12 404 ASP A O 1
ATOM 3311 N N . GLU A 1 405 ? -8.934 18.238 20.472 1.00 83.06 405 GLU A N 1
ATOM 3312 C CA . GLU A 1 405 ? -7.973 17.994 21.559 1.00 83.06 405 GLU A CA 1
ATOM 3313 C C . GLU A 1 405 ? -8.560 18.261 22.959 1.00 83.06 405 GLU A C 1
ATOM 3315 O O . GLU A 1 405 ? -8.207 17.595 23.936 1.00 83.06 405 GLU A O 1
ATOM 3320 N N . HIS A 1 406 ? -9.489 19.213 23.086 1.00 81.38 406 HIS A N 1
ATOM 3321 C CA . HIS A 1 406 ? -10.132 19.485 24.370 1.00 81.38 406 HIS A CA 1
ATOM 3322 C C . HIS A 1 406 ? -11.061 18.339 24.771 1.00 81.38 406 HIS A C 1
ATOM 3324 O O . HIS A 1 406 ? -11.084 17.960 25.943 1.00 81.38 406 HIS A O 1
ATOM 3330 N N . HIS A 1 407 ? -11.802 17.779 23.812 1.00 82.38 407 HIS A N 1
ATOM 3331 C CA . HIS A 1 407 ? -12.633 16.600 24.027 1.00 82.38 407 HIS A CA 1
ATOM 3332 C C . HIS A 1 407 ? -11.772 15.380 24.379 1.00 82.38 407 HIS A C 1
ATOM 3334 O O . HIS A 1 407 ? -12.119 14.665 25.313 1.00 82.38 407 HIS A O 1
ATOM 3340 N N . VAL A 1 408 ? -10.604 15.201 23.748 1.00 88.81 408 VAL A N 1
ATOM 3341 C CA . VAL A 1 408 ? -9.648 14.143 24.134 1.00 88.81 408 VAL A CA 1
ATOM 3342 C C . VAL A 1 408 ? -9.270 14.253 25.614 1.00 88.81 408 VAL A C 1
ATOM 3344 O O . VAL A 1 408 ? -9.378 13.277 26.353 1.00 88.81 408 VAL A O 1
ATOM 3347 N N . LYS A 1 409 ? -8.872 15.445 26.079 1.00 89.62 409 LYS A N 1
ATOM 3348 C CA . LYS A 1 409 ? -8.477 15.659 27.484 1.00 89.62 409 LYS A CA 1
ATOM 3349 C C . LYS A 1 409 ? -9.623 15.375 28.458 1.00 89.62 409 LYS A C 1
ATOM 3351 O O . LYS A 1 409 ? -9.396 14.756 29.496 1.00 89.62 409 LYS A O 1
ATOM 3356 N N . ALA A 1 410 ? -10.840 15.803 28.118 1.00 87.50 410 ALA A N 1
ATOM 3357 C CA . ALA A 1 410 ? -12.028 15.519 28.918 1.00 87.50 410 ALA A CA 1
ATOM 3358 C C . ALA A 1 410 ? -12.330 14.011 28.965 1.00 87.50 410 ALA A C 1
ATOM 3360 O O . ALA A 1 410 ? -12.477 13.456 30.048 1.00 87.50 410 ALA A O 1
ATOM 3361 N N . MET A 1 411 ? -12.326 13.332 27.814 1.00 91.38 411 MET A N 1
ATOM 3362 C CA . MET A 1 411 ? -12.593 11.895 27.711 1.00 91.38 411 MET A CA 1
ATOM 3363 C C . MET A 1 411 ? -11.570 11.064 28.494 1.00 91.38 411 MET A C 1
ATOM 3365 O O . MET A 1 411 ? -11.948 10.151 29.221 1.00 91.38 411 MET A O 1
ATOM 3369 N N . ILE A 1 412 ? -10.280 11.411 28.421 1.00 92.44 412 ILE A N 1
ATOM 3370 C CA . ILE A 1 412 ? -9.230 10.753 29.215 1.00 92.44 412 ILE A CA 1
ATOM 3371 C C . ILE A 1 412 ? -9.509 10.900 30.713 1.00 92.44 412 ILE A C 1
ATOM 3373 O O . ILE A 1 412 ? -9.398 9.924 31.454 1.00 92.44 412 ILE A O 1
ATOM 3377 N N . LYS A 1 413 ? -9.865 12.107 31.170 1.00 91.69 413 LYS A N 1
ATOM 3378 C CA . LYS A 1 413 ? -10.160 12.364 32.584 1.00 91.69 413 LYS A CA 1
ATOM 3379 C C . LYS A 1 413 ? -11.333 11.508 33.070 1.00 91.69 413 LYS A C 1
ATOM 3381 O O . LYS A 1 413 ? -11.201 10.873 34.115 1.00 91.69 413 LYS A O 1
ATOM 3386 N N . GLU A 1 414 ? -12.431 11.469 32.317 1.00 91.75 414 GLU A N 1
ATOM 3387 C CA . GLU A 1 414 ? -13.621 10.694 32.687 1.00 91.75 414 GLU A CA 1
ATOM 3388 C C . GLU A 1 414 ? -13.348 9.184 32.646 1.00 91.75 414 GLU A C 1
ATOM 3390 O O . GLU A 1 414 ? -13.626 8.491 33.619 1.00 91.75 414 GLU A O 1
ATOM 3395 N N . LEU A 1 415 ? -12.684 8.663 31.607 1.00 91.75 415 LEU A N 1
ATOM 3396 C CA . LEU A 1 415 ? -12.306 7.243 31.554 1.00 91.75 415 LEU A CA 1
ATOM 3397 C C . LEU A 1 415 ? -11.370 6.846 32.710 1.00 91.75 415 LEU A C 1
ATOM 3399 O O . LEU A 1 415 ? -11.525 5.775 33.295 1.00 91.75 415 LEU A O 1
ATOM 3403 N N . LEU A 1 416 ? -10.415 7.704 33.090 1.00 90.06 416 LEU A N 1
ATOM 3404 C CA . LEU A 1 416 ? -9.561 7.460 34.258 1.00 90.06 416 LEU A CA 1
ATOM 3405 C C . LEU A 1 416 ? -10.351 7.480 35.570 1.00 90.06 416 LEU A C 1
ATOM 3407 O O . LEU A 1 416 ? -10.023 6.713 36.477 1.00 90.06 416 LEU A O 1
ATOM 3411 N N . HIS A 1 417 ? -11.353 8.353 35.689 1.00 89.31 417 HIS A N 1
ATOM 3412 C CA . HIS A 1 417 ? -12.243 8.392 36.845 1.00 89.31 417 HIS A CA 1
ATOM 3413 C C . HIS A 1 417 ? -13.034 7.084 36.970 1.00 89.31 417 HIS A C 1
ATOM 3415 O O . HIS A 1 417 ? -12.955 6.427 38.009 1.00 89.31 417 HIS A O 1
ATOM 3421 N N . GLU A 1 418 ? -13.677 6.645 35.885 1.00 86.00 418 GLU A N 1
ATOM 3422 C CA . GLU A 1 418 ? -14.431 5.387 35.832 1.00 86.00 418 GLU A CA 1
ATOM 3423 C C . GLU A 1 418 ? -13.550 4.167 36.136 1.00 86.00 418 G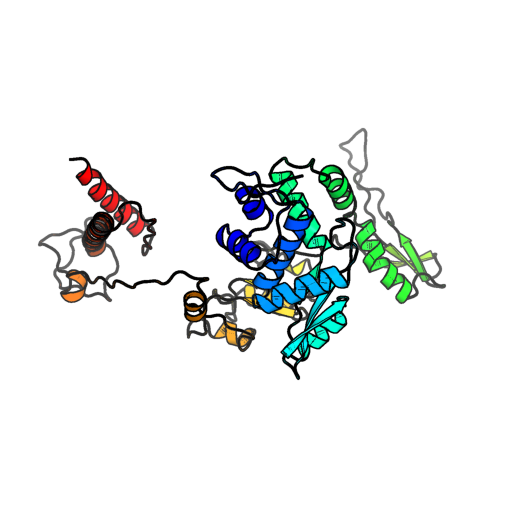LU A C 1
ATOM 3425 O O . GLU A 1 418 ? -13.968 3.251 36.842 1.00 86.00 418 GLU A O 1
ATOM 3430 N N . VAL A 1 419 ? -12.292 4.160 35.677 1.00 79.88 419 VAL A N 1
ATOM 3431 C CA . VAL A 1 419 ? -11.348 3.070 35.970 1.00 79.88 419 VAL A CA 1
ATOM 3432 C C . VAL A 1 419 ? -10.858 3.083 37.422 1.00 79.88 419 VAL A C 1
ATOM 3434 O O . VAL A 1 419 ? -10.607 2.018 37.990 1.00 79.88 419 VAL A O 1
ATOM 3437 N N . ARG A 1 420 ? -10.696 4.257 38.047 1.00 78.44 420 ARG A N 1
ATOM 3438 C CA . ARG A 1 420 ? -10.247 4.374 39.449 1.00 78.44 420 ARG A CA 1
ATOM 3439 C C . ARG A 1 420 ? -11.315 3.928 40.440 1.00 78.44 420 ARG A C 1
ATOM 3441 O O . ARG A 1 420 ? -10.966 3.254 41.405 1.00 78.44 420 ARG A O 1
ATOM 3448 N N . ASN A 1 421 ? -12.582 4.207 40.148 1.00 63.66 421 ASN A N 1
ATOM 3449 C CA . ASN A 1 421 ? -13.723 3.731 40.934 1.00 63.66 421 ASN A CA 1
ATOM 3450 C C . ASN A 1 421 ? -13.907 2.197 40.877 1.00 63.66 421 ASN A C 1
ATOM 3452 O O . ASN A 1 421 ? -14.812 1.672 41.508 1.00 63.66 421 ASN A O 1
ATOM 3456 N N . LEU A 1 422 ? -13.055 1.462 40.142 1.00 57.25 422 LEU A N 1
ATOM 3457 C CA . LEU A 1 422 ? -13.046 -0.010 40.094 1.00 57.25 422 LEU A CA 1
ATOM 3458 C C . LEU A 1 422 ? -12.074 -0.673 41.077 1.00 57.25 422 LEU A C 1
ATOM 3460 O O . LEU A 1 422 ? -11.991 -1.899 41.096 1.00 57.25 422 LEU A O 1
ATOM 3464 N N . LYS A 1 423 ? -11.266 0.103 41.811 1.00 50.78 423 LYS A N 1
ATOM 3465 C CA . LYS A 1 423 ? -10.329 -0.425 42.824 1.00 50.78 423 LYS A CA 1
ATOM 3466 C C . LYS A 1 423 ? -10.858 -0.328 44.262 1.00 50.78 423 LYS A C 1
ATOM 3468 O O . LYS A 1 423 ? -10.167 -0.782 45.171 1.00 50.78 423 LYS A O 1
ATOM 3473 N N . SER A 1 424 ? -12.032 0.267 44.445 1.00 37.38 424 SER A N 1
ATOM 3474 C CA . SER A 1 424 ? -12.841 0.271 45.670 1.00 37.38 424 SER A CA 1
ATOM 3475 C C . SER A 1 424 ? -14.024 -0.657 45.476 1.00 37.38 424 SER A C 1
ATOM 3477 O O . SER A 1 424 ? -14.344 -1.394 46.428 1.00 37.38 424 SER A O 1
#

Sequence (424 aa):
MFFNSKEAATITGCTLRQLQYWREKGVVVPTVDATGRGRSVFYTEDDLVSLSVMEYLLSAGLDFQEAVSGLEAVKKEEPEFFNPSQTKKFSISRNLTDESLTLGEYYLPDAIASVESGQPVIPLSLKQIHRRLRRKLAEMGKIEEVEALENKKFASMSNETNTCRRYVEPKLREAGWEKEPHDYTEQYYFTAGKIQPKKKKKPRGKRKFVDYLLLYKGEFPIAVVEAKKGRDLYFAIYQAIAEDSFRPGLYKEYSPDYFDLIIIDECHRGSARSESSWRSILEYFEPAYQLGLTATPLRNDNVDTYRYFGNPLYTYSLKEGIEDGFLAPYRVYRILTRSDKDGWQPSEGQLDRYGRTIPEGKYLTPDFERRLVREARTKEIAQHLTDFLKATDRYAKTIVFCVDEHHVKAMIKELLHEVRNLKS

Secondary structure (DSSP, 8-state):
--EEHHHHHHHH---HHHHHHHHHTTS---S----SSS---EE-HHHHHHHHHHHHHHHTT--HHHHHHHHHHHHHH-TTTT-TT---EEEEEE-TTT--EEEEE--HHHHHHHHHTT--EEEEEHHHHHHHHHHHHHHTTSS--THHHHHHHHHTT-SHHHHIIIIIHHHHHHTTTTSTTEEEEEEE------B-TT-TT--B-PPP-EEEEEEETTTEEEEEE------S-----HHHHS-BTTB--GGGGS-TTS-SEEEETTTTSSTTSTTSHHHHHHHHTTTSEEEE--SS---TTSHHHHHHH-S-S----HHHHHHTTSS----------HHHHH-B-PPTT-B-TTSPBPPS--B-GGG--SSHHHHHHHHHHHHHHHHHHHHS-TTS------SSHHHHHHHHHHHHHHHHTT--

pLDDT: mean 77.61, std 13.82, range [34.47, 95.12]

Foldseek 3Di:
DKDWLVLLCQLQVNDSVRVVVCCVVVLDPADDADPDPDGTGIDDLVSSLSSNQLVLCVVVPDDNVLSSVVSVVCVVVDVVLSPLPDWWKWKWWADPPPRDIDIDTDDPVVCVVCVVVVTHIRIGTSNVSSVSSVVSCVVVVNDPPPVVVVVVVVVVCQDLVNLCVPPVVVVCVVVPQVHPQKHKDAFAFPDPADQCCPDPVDRGDDTDTAGMFIDGNVPHTDDTDHRDRDDLDDDDDCVRQFDDPVRRGVLVVAQLQRAQEDEAEALQPCQLPPPHSNVVSCVSNVNHHYHYDHLDDDDPSRVSSCVVVPDDPDDDHPVNCVVVPVDPDDDDDDDDDPCAVFFDFDDVQDAFPVRHGDDGDGHYDVVDPDDDVLLVVLLVVLLVVCVVCVVPPVPPDDDDDDPDPVSVVSNVVNNVVNVVVVVD

Organism: NCBI:txid945734

InterPro domains:
  IPR000551 MerR-type HTH domain [PF13411] (4-67)
  IPR006935 Helicase/UvrB, N-terminal [PF04851] (185-298)
  IPR009061 Putative DNA-binding domain superfamily [SSF46955] (1-63)
  IPR014001 Helicase superfamily 1/2, ATP-binding domain [PS51192] (217-315)
  IPR027417 P-loop containing nucleoside triphosphate hydrolase [G3DSA:3.40.50.300] (163-315)
  IPR027417 P-loop containing nucleoside triphosphate hydrolase [G3DSA:3.40.50.300] (316-424)
  IPR027417 P-loop containing nucleoside triphosphate hydrolase [SSF52540] (229-342)

Radius of gyration: 32.25 Å; chains: 1; bounding box: 83×76×83 Å